Protein AF-0000000084849306 (afdb_homodimer)

Sequence (494 aa):
MLVFYDLAAKEPIKTWSPNTWKTRYVLNFKKIPYKTIYLEFPELKGVLQKAGAQPLVSEKHGMVFYTSPAIVDNETEPAISDSFKIAEYLDKRYPDTPKAFPLGSEALQAAFHDQFFKHLFSFAPFIVGKVPNVLNQVSSDYYRDTREKMFGKPFEEIYPVGEDLVKDLAQAEEFFDTLNGWYSESRGPYFMGDNPSFADFVVGGFLLSLKIIHGEDSAEWKSITTWSNGRWQKLLMDLEKYACTESMLVFYDLAAKEPIKTWSPNTWKTRYVLNFKKIPYKTIYLEFPELKGVLQKAGAQPLVSEKHGMVFYTSPAIVDNETEPAISDSFKIAEYLDKRYPDTPKAFPLGSEALQAAFHDQFFKHLFSFAPFIVGKVPNVLNQVSSDYYRDTREKMFGKPFEEIYPVGEDLVKDLAQAEEFFDTLNGWYSESRGPYFMGDNPSFADFVVGGFLLSLKIIHGEDSAEWKSITTWSNGRWQKLLMDLEKYACTES

Radius of gyration: 24.45 Å; Cα contacts (8 Å, |Δi|>4): 789; chains: 2; bounding box: 50×69×60 Å

Nearest PDB structures (foldseek):
  6j3f-assembly1_B  TM=9.407E-01  e=2.767E-22  Gelatoporia subvermispora B
  4g19-assembly2_C  TM=9.089E-01  e=1.855E-21  Phanerodontia chrysosporium
  6j3h-assembly1_B  TM=9.211E-01  e=3.374E-21  Gelatoporia subvermispora B
  4lmw-assembly1_A-2  TM=9.187E-01  e=7.627E-21  Phanerodontia chrysosporium
  4lmv-assembly2_D  TM=9.197E-01  e=1.037E-19  Phanerodontia chrysosporium

pLDDT: mean 94.33, std 6.86, range [56.59, 98.88]

Foldseek 3Di:
DKEWEAADWPPPDFHQALFSLLQLLLCLQQVPDYHYDHDAQVCQVVVLVVQVEAWDADPVVRDTHGDDTWMDDDSVDGIYHGSLVSLVVCCVVRVVGDHLQPPPCSVVLVVLLVVVVVLCVLLVLQQLLQQLVTHDPVNSVVSQVVVCVVVVHHSNPSRDDDPRNVVSLVSVLVVVVVVLVQCVVECDLENPHPDHHSSLSSLLSVLSNCCNSQHVPHPSNVVVCPRPNRSNVVSNVVSVSSRDSPD/DKEWEAADWPPPDFHQALFSLLQLLLCLQQVPDYHYDHDAQVCQVVVLVVQVEAWDADPVVRDTHGDDTWMDDDSVDGIYHGSLVSLVVCCVVRVVGDHLQPPPCSVVLVVLLVVVVVLCVLLVLQQLLLQLVTHDPVNSVVSQVVVCVVVVHHSNPSRDDDPRNVVSLVSVLVVVVVVLVQCVVECDLENPHPDHHSSLSSLLSVLSNCCNSQHVPHPSNVVVCPRPNRSNVVSNVVSVSSRDSPD

Secondary structure (DSSP, 8-state):
-EEEEEE--STT-----HHHHHHHHHHHHTT--EEEEEE-GGGHHHHHHHTTPPPEE-TTT--EE--S-EEE-STTS--EESHHHHHHHHHHH-TTS--SS-TT-HHHHHHHHHHHHHHHHTTTHHHHTTGGGGS-HHHHHHHHHHHHHHHTS-GGGTS--THHHHHHHHHHHHHHHHHHHHHTTSSSSBTTBSS--HHHHHHHHHHHHHHHHH-TTSHHHHHHHHGGGGHHHHHHHHHGGG-----/-EEEEEE--STT-----HHHHHHHHHHHHHT--EEEEEE-GGGHHHHHHHTTPPPEE-TTT--EE--S-EEE-STTS--EESHHHHHHHHHHH-TTS--SS-TT-HHHHHHHHHHHHHHHHTTTHHHHTTGGGGS-HHHHHHHHHHHHHHHTS-GGGTS--THHHHHHHHHHHHHHHHHHHHHTTSSSSBTTBSS--HHHHHHHHHHHHHHHHH-TTSHHHHHHHHGGGGHHHHHHHHHGGG-----

InterPro domains:
  IPR004045 Glutathione S-transferase, N-terminal [PF13409] (16-92)
  IPR004045 Glutathione S-transferase, N-terminal [PS50404] (7-98)
  IPR036249 Thioredoxin-like superfamily [SSF52833] (14-98)
  IPR036282 Glutathione S-transferase, C-terminal domain superfamily [SSF47616] (141-230)
  IPR054416 Glutathione S-transferase UstS-like , C-terminal domain [PF22041] (107-242)

Organism: Agaricus bisporus var. burnettii (strain JB137-S8 / ATCC MYA-4627 / FGSC 10392) (NCBI:txid597362)

Solvent-accessible surface area (backbone atoms only — not comparable to full-atom values): 25836 Å² total; per-residue (Å²): 118,27,34,38,37,37,54,47,38,37,84,88,51,56,85,53,49,38,50,34,33,29,42,47,30,51,36,47,64,39,65,54,77,47,40,68,46,67,36,46,65,84,45,36,49,64,55,38,51,74,43,48,32,70,68,44,68,37,83,93,71,64,44,73,44,58,66,68,22,30,36,32,65,45,96,85,45,55,25,40,49,46,46,69,56,41,49,53,47,49,39,68,76,42,65,92,35,69,46,45,58,50,90,45,37,45,9,46,44,46,46,48,54,54,51,53,54,58,56,44,60,77,38,34,40,73,49,62,51,34,45,53,77,42,33,38,69,70,30,26,53,50,49,44,56,54,47,20,65,72,71,69,44,62,52,87,66,44,39,55,58,72,70,52,33,54,51,37,52,51,53,48,50,53,50,52,43,52,48,47,56,24,40,66,53,22,89,31,95,22,43,45,13,87,51,70,34,47,65,44,29,50,53,45,16,39,51,51,18,48,33,60,41,61,27,78,84,27,70,68,37,52,50,54,43,53,40,74,83,29,48,57,50,51,50,44,60,72,46,46,87,27,62,72,79,88,87,119,28,35,36,36,36,53,47,39,36,84,87,52,57,84,52,49,38,49,33,32,29,42,46,30,51,36,47,64,38,65,53,75,46,40,68,46,66,38,46,65,85,44,37,49,64,56,39,50,74,43,48,32,71,67,44,68,38,84,91,72,63,47,74,43,58,67,66,24,30,35,31,65,44,97,85,45,55,26,40,50,47,46,69,56,40,48,52,48,49,37,68,75,43,64,93,36,68,46,46,56,50,91,46,37,44,10,45,43,46,46,49,53,55,50,53,54,57,56,46,60,77,40,35,40,74,50,60,53,35,45,55,77,42,34,39,70,73,31,26,53,51,47,44,55,55,46,20,65,72,71,68,44,62,53,87,66,45,38,56,57,72,70,51,33,54,50,36,50,51,52,48,49,53,51,51,45,52,50,48,56,24,39,67,55,22,89,31,94,22,43,45,12,87,50,69,34,49,66,45,29,51,53,44,15,40,51,51,18,48,32,61,42,62,27,79,83,29,70,67,38,52,51,52,42,52,40,73,84,31,48,58,50,52,49,46,60,72,47,46,88,26,63,72,78,88,87

Structure (mmCIF, N/CA/C/O backbone):
data_AF-0000000084849306-model_v1
#
loop_
_entity.id
_entity.type
_entity.pdbx_description
1 polymer 'GST N-terminal domain-containing protein'
#
loop_
_atom_site.group_PDB
_atom_site.id
_atom_site.type_symbol
_atom_site.label_atom_id
_atom_site.label_alt_id
_atom_site.label_comp_id
_atom_site.label_asym_id
_atom_site.label_entity_id
_atom_site.label_seq_id
_atom_site.pdbx_PDB_ins_code
_atom_site.Cartn_x
_atom_site.Cartn_y
_atom_site.Cartn_z
_atom_site.occupancy
_atom_site.B_iso_or_equiv
_atom_site.auth_seq_id
_atom_site.auth_comp_id
_atom_site.auth_asym_id
_atom_site.auth_atom_id
_atom_site.pdbx_PDB_model_num
ATOM 1 N N . MET A 1 1 ? -16.484 -24.359 -20.125 1 87.75 1 MET A N 1
ATOM 2 C CA . MET A 1 1 ? -15.883 -24.5 -18.797 1 87.75 1 MET A CA 1
ATOM 3 C C . MET A 1 1 ? -14.656 -23.594 -18.672 1 87.75 1 MET A C 1
ATOM 5 O O . MET A 1 1 ? -13.867 -23.484 -19.609 1 87.75 1 MET A O 1
ATOM 9 N N . LEU A 1 2 ? -14.5 -22.906 -17.562 1 95.5 2 LEU A N 1
ATOM 10 C CA . LEU A 1 2 ? -13.391 -21.984 -17.344 1 95.5 2 LEU A CA 1
ATOM 11 C C . LEU A 1 2 ? -12.07 -22.734 -17.25 1 95.5 2 LEU A C 1
ATOM 13 O O . LEU A 1 2 ? -11.977 -23.75 -16.5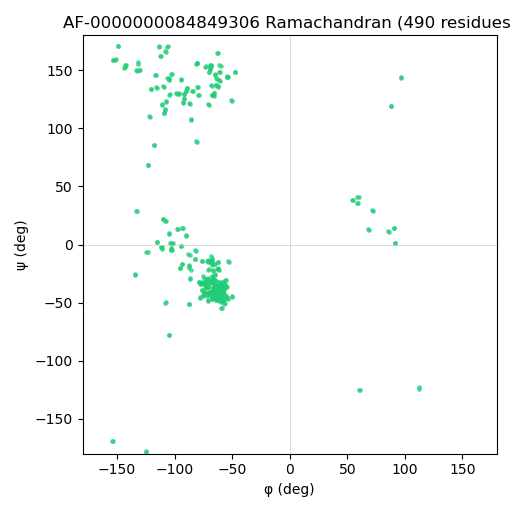62 1 95.5 2 LEU A O 1
ATOM 17 N N . VAL A 1 3 ? -11.109 -22.266 -18.062 1 96.81 3 VAL A N 1
ATOM 18 C CA . VAL A 1 3 ? -9.781 -22.859 -18.047 1 96.81 3 VAL A CA 1
ATOM 19 C C . VAL A 1 3 ? -8.812 -21.938 -17.312 1 96.81 3 VAL A C 1
ATOM 21 O O . VAL A 1 3 ? -8.758 -20.734 -17.578 1 96.81 3 VAL A O 1
ATOM 24 N N . PHE A 1 4 ? -8.102 -22.516 -16.375 1 97.88 4 PHE A N 1
ATOM 25 C CA . PHE A 1 4 ? -7.07 -21.828 -15.602 1 97.88 4 PHE A CA 1
ATOM 26 C C . PHE A 1 4 ? -5.688 -22.328 -15.992 1 97.88 4 PHE A C 1
ATOM 28 O O . PHE A 1 4 ? -5.355 -23.5 -15.766 1 97.88 4 PHE A O 1
ATOM 35 N N . TYR A 1 5 ? -4.879 -21.469 -16.609 1 97.94 5 TYR A N 1
ATOM 36 C CA . TYR A 1 5 ? -3.504 -21.797 -16.953 1 97.94 5 TYR A CA 1
ATOM 37 C C . TYR A 1 5 ? -2.562 -21.516 -15.797 1 97.94 5 TYR A C 1
ATOM 39 O O . TYR A 1 5 ? -2.311 -20.359 -15.461 1 97.94 5 TYR A O 1
ATOM 47 N N . ASP A 1 6 ? -2.072 -22.594 -15.156 1 98.38 6 ASP A N 1
ATOM 48 C CA . ASP A 1 6 ? -1.12 -22.562 -14.055 1 98.38 6 ASP A CA 1
ATOM 49 C C . ASP A 1 6 ? 0.27 -23 -14.516 1 98.38 6 ASP A C 1
ATOM 51 O O . ASP A 1 6 ? 0.448 -23.422 -15.656 1 98.38 6 ASP A O 1
ATOM 55 N N . LEU A 1 7 ? 1.253 -22.844 -13.703 1 98.44 7 LEU A N 1
ATOM 56 C CA . LEU A 1 7 ? 2.621 -23.234 -14.023 1 98.44 7 LEU A CA 1
ATOM 57 C C . LEU A 1 7 ? 2.896 -24.672 -13.594 1 98.44 7 LEU A C 1
ATOM 59 O O . LEU A 1 7 ? 2.602 -25.047 -12.461 1 98.44 7 LEU A O 1
ATOM 63 N N . ALA A 1 8 ? 3.453 -25.359 -14.5 1 98.31 8 ALA A N 1
ATOM 64 C CA . ALA A 1 8 ? 3.791 -26.75 -14.219 1 98.31 8 ALA A CA 1
ATOM 65 C C . ALA A 1 8 ? 4.91 -26.859 -13.188 1 98.31 8 ALA A C 1
ATOM 67 O O . ALA A 1 8 ? 5.711 -25.938 -13.039 1 98.31 8 ALA A O 1
ATOM 68 N N . ALA A 1 9 ? 4.957 -27.938 -12.461 1 97.94 9 ALA A N 1
ATOM 69 C CA . ALA A 1 9 ? 5.977 -28.234 -11.453 1 97.94 9 ALA A CA 1
ATOM 70 C C . ALA A 1 9 ? 6.223 -29.734 -11.336 1 97.94 9 ALA A C 1
ATOM 72 O O . ALA A 1 9 ? 5.523 -30.531 -11.969 1 97.94 9 ALA A O 1
ATOM 73 N N . LYS A 1 10 ? 7.289 -30.062 -10.562 1 97.38 10 LYS A N 1
ATOM 74 C CA . LYS A 1 10 ? 7.57 -31.469 -10.273 1 97.38 10 LYS A CA 1
ATOM 75 C C . LYS A 1 10 ? 6.445 -32.094 -9.461 1 97.38 10 LYS A C 1
ATOM 77 O O . LYS A 1 10 ? 5.922 -31.484 -8.531 1 97.38 10 LYS A O 1
ATOM 82 N N . GLU A 1 11 ? 6.07 -33.312 -9.844 1 94.5 11 GLU A N 1
ATOM 83 C CA . GLU A 1 11 ? 5.082 -34.031 -9.047 1 94.5 11 GLU A CA 1
ATOM 84 C C . GLU A 1 11 ? 5.578 -34.25 -7.625 1 94.5 11 GLU A C 1
ATOM 86 O O . GLU A 1 11 ? 6.762 -34.531 -7.41 1 94.5 11 GLU A O 1
ATOM 91 N N . PRO A 1 12 ? 4.738 -34.125 -6.699 1 95.25 12 PRO A N 1
ATOM 92 C CA . PRO A 1 12 ? 3.283 -33.969 -6.75 1 95.25 12 PRO A CA 1
ATOM 93 C C . PRO A 1 12 ? 2.859 -32.5 -6.621 1 95.25 12 PRO A C 1
ATOM 95 O O . PRO A 1 12 ? 1.69 -32.219 -6.348 1 95.25 12 PRO A O 1
ATOM 98 N N . ILE A 1 13 ? 3.818 -31.562 -6.762 1 96.19 13 ILE A N 1
ATOM 99 C CA . ILE A 1 13 ? 3.516 -30.141 -6.613 1 96.19 13 ILE A CA 1
ATOM 100 C C . ILE A 1 13 ? 2.58 -29.703 -7.734 1 96.19 13 ILE A C 1
ATOM 102 O O . ILE A 1 13 ? 2.803 -30.016 -8.906 1 96.19 13 ILE A O 1
ATOM 106 N N . LYS A 1 14 ? 1.538 -29.047 -7.43 1 95.88 14 LYS A N 1
ATOM 107 C CA . LYS A 1 14 ? 0.599 -28.516 -8.414 1 95.88 14 LYS A CA 1
ATOM 108 C C . LYS A 1 14 ? 0.756 -27.016 -8.562 1 95.88 14 LYS A C 1
ATOM 110 O O . LYS A 1 14 ? 1.463 -26.531 -9.453 1 95.88 14 LYS A O 1
ATOM 115 N N . THR A 1 15 ? 0.246 -26.203 -7.656 1 97.94 15 THR A N 1
ATOM 116 C CA . THR A 1 15 ? 0.426 -24.75 -7.66 1 97.94 15 THR A CA 1
ATOM 117 C C . THR A 1 15 ? 1.58 -24.344 -6.746 1 97.94 15 THR A C 1
ATOM 119 O O . THR A 1 15 ? 1.655 -24.797 -5.598 1 97.94 15 THR A O 1
ATOM 122 N N . TRP A 1 16 ? 2.488 -23.5 -7.355 1 97.88 16 TRP A N 1
ATOM 123 C CA . TRP A 1 16 ? 3.652 -23.141 -6.547 1 97.88 16 TRP A CA 1
ATOM 124 C C . TRP A 1 16 ? 3.932 -21.656 -6.617 1 97.88 16 TRP A C 1
ATOM 126 O O . TRP A 1 16 ? 4.57 -21.094 -5.719 1 97.88 16 TRP A O 1
ATOM 136 N N . SER A 1 17 ? 3.549 -20.969 -7.652 1 97 17 SER A N 1
ATOM 137 C CA . SER A 1 17 ? 3.842 -19.547 -7.887 1 97 17 SER A CA 1
ATOM 138 C C . SER A 1 17 ? 2.896 -18.656 -7.094 1 97 17 SER A C 1
ATOM 140 O O . SER A 1 17 ? 1.695 -18.922 -7.023 1 97 17 SER A O 1
ATOM 142 N N . PRO A 1 18 ? 3.447 -17.641 -6.469 1 96.38 18 PRO A N 1
ATOM 143 C CA . PRO A 1 18 ? 2.562 -16.703 -5.758 1 96.38 18 PRO A CA 1
ATOM 144 C C . PRO A 1 18 ? 1.484 -16.109 -6.66 1 96.38 18 PRO A C 1
ATOM 146 O O . PRO A 1 18 ? 0.365 -15.859 -6.207 1 96.38 18 PRO A O 1
ATOM 149 N N . ASN A 1 19 ? 1.79 -15.961 -7.906 1 96.12 19 ASN A N 1
ATOM 150 C CA . ASN A 1 19 ? 0.844 -15.336 -8.828 1 96.12 19 ASN A CA 1
ATOM 151 C C . ASN A 1 19 ? -0.305 -16.281 -9.172 1 96.12 19 ASN A C 1
ATOM 153 O O . ASN A 1 19 ? -1.465 -15.867 -9.211 1 96.12 19 ASN A O 1
ATOM 157 N N . THR A 1 20 ? -0.001 -17.516 -9.391 1 98.44 20 THR A N 1
ATOM 158 C CA . THR A 1 20 ? -1.055 -18.453 -9.742 1 98.44 20 THR A CA 1
ATOM 159 C C . THR A 1 20 ? -1.888 -18.828 -8.516 1 98.44 20 THR A C 1
ATOM 161 O O . THR A 1 20 ? -3.084 -19.094 -8.625 1 98.44 20 THR A O 1
ATOM 164 N N . TRP A 1 21 ? -1.266 -18.75 -7.359 1 98.62 21 TRP A N 1
ATOM 165 C CA . TRP A 1 21 ? -2.023 -18.984 -6.137 1 98.62 21 TRP A CA 1
ATOM 166 C C . TRP A 1 21 ? -3.135 -17.953 -5.977 1 98.62 21 TRP A C 1
ATOM 168 O O . TRP A 1 21 ? -4.238 -18.281 -5.535 1 98.62 21 TRP A O 1
ATOM 178 N N . LYS A 1 22 ? -2.867 -16.703 -6.27 1 98.75 22 LYS A N 1
ATOM 179 C CA . LYS A 1 22 ? -3.883 -15.664 -6.145 1 98.75 22 LYS A CA 1
ATOM 180 C C . LYS A 1 22 ? -5.137 -16.016 -6.938 1 98.75 22 LYS A C 1
ATOM 182 O O . LYS A 1 22 ? -6.25 -15.945 -6.418 1 98.75 22 LYS A O 1
ATOM 187 N N . THR A 1 23 ? -4.902 -16.453 -8.133 1 98.75 23 THR A N 1
ATOM 188 C CA . THR A 1 23 ? -6.016 -16.812 -9.008 1 98.75 23 THR A CA 1
ATOM 189 C C . THR A 1 23 ? -6.734 -18.047 -8.5 1 98.75 23 THR A C 1
ATOM 191 O O . THR A 1 23 ? -7.965 -18.094 -8.461 1 98.75 23 THR A O 1
ATOM 194 N N . ARG A 1 24 ? -5.988 -19.031 -8.086 1 98.81 24 ARG A N 1
ATOM 195 C CA . ARG A 1 24 ? -6.594 -20.25 -7.578 1 98.81 24 ARG A CA 1
ATOM 196 C C . ARG A 1 24 ? -7.434 -19.969 -6.336 1 98.81 24 ARG A C 1
ATOM 198 O O . ARG A 1 24 ? -8.555 -20.469 -6.215 1 98.81 24 ARG A O 1
ATOM 205 N N . TYR A 1 25 ? -6.902 -19.203 -5.43 1 98.88 25 TYR A N 1
ATOM 206 C CA . TYR A 1 25 ? -7.648 -18.797 -4.242 1 98.88 25 TYR A CA 1
ATOM 207 C C . TYR A 1 25 ? -8.977 -18.156 -4.621 1 98.88 25 TYR A C 1
ATOM 209 O O . TYR A 1 25 ? -10.023 -18.484 -4.062 1 98.88 25 TYR A O 1
ATOM 217 N N . VAL A 1 26 ? -8.945 -17.219 -5.602 1 98.88 26 VAL A N 1
ATOM 218 C CA . VAL A 1 26 ? -10.148 -16.484 -5.988 1 98.88 26 VAL A CA 1
ATOM 219 C C . VAL A 1 26 ? -11.172 -17.453 -6.598 1 98.88 26 VAL A C 1
ATOM 221 O O . VAL A 1 26 ? -12.352 -17.406 -6.266 1 98.88 26 VAL A O 1
ATOM 224 N N . LEU A 1 27 ? -10.688 -18.312 -7.465 1 98.62 27 LEU A N 1
ATOM 225 C CA . LEU A 1 27 ? -11.578 -19.281 -8.102 1 98.62 27 LEU A CA 1
ATOM 226 C C . LEU A 1 27 ? -12.258 -20.172 -7.059 1 98.62 27 LEU A C 1
ATOM 228 O O . LEU A 1 27 ? -13.469 -20.359 -7.105 1 98.62 27 LEU A O 1
ATOM 232 N N . ASN A 1 28 ? -11.461 -20.672 -6.148 1 98.75 28 ASN A N 1
ATOM 233 C CA . ASN A 1 28 ? -11.984 -21.562 -5.113 1 98.75 28 ASN A CA 1
ATOM 234 C C . ASN A 1 28 ? -12.898 -20.812 -4.145 1 98.75 28 ASN A C 1
ATOM 236 O O . ASN A 1 28 ? -13.922 -21.344 -3.713 1 98.75 28 ASN A O 1
ATOM 240 N N . PHE A 1 29 ? -12.516 -19.609 -3.777 1 98.75 29 PHE A N 1
ATOM 241 C CA . PHE A 1 29 ? -13.297 -18.766 -2.883 1 98.75 29 PHE A CA 1
ATOM 242 C C . PHE A 1 29 ? -14.688 -18.516 -3.457 1 98.75 29 PHE A C 1
ATOM 244 O O . PHE A 1 29 ? -15.688 -18.578 -2.734 1 98.75 29 PHE A O 1
ATOM 251 N N . LYS A 1 30 ? -14.734 -18.312 -4.773 1 98.31 30 LYS A N 1
ATOM 252 C CA . LYS A 1 30 ? -15.984 -18.016 -5.469 1 98.31 30 LYS A CA 1
ATOM 253 C C . LYS A 1 30 ? -16.719 -19.297 -5.875 1 98.31 30 LYS A C 1
ATOM 255 O O . LYS A 1 30 ? -17.828 -19.234 -6.387 1 98.31 30 LYS A O 1
ATOM 260 N N . LYS A 1 31 ? -16.047 -20.422 -5.711 1 97.94 31 LYS A N 1
ATOM 261 C CA . LYS A 1 31 ? -16.609 -21.734 -6.043 1 97.94 31 LYS A CA 1
ATOM 262 C C . LYS A 1 31 ? -16.984 -21.812 -7.52 1 97.94 31 LYS A C 1
ATOM 264 O O . LYS A 1 31 ? -18.062 -22.312 -7.867 1 97.94 31 LYS A O 1
ATOM 269 N N . ILE A 1 32 ? -16.141 -21.266 -8.312 1 96.88 32 ILE A N 1
ATOM 270 C CA . ILE A 1 32 ? -16.297 -21.344 -9.758 1 96.88 32 ILE A CA 1
ATOM 271 C C . ILE A 1 32 ? -15.656 -22.625 -10.281 1 96.88 32 ILE A C 1
ATOM 273 O O . ILE A 1 32 ? -14.477 -22.875 -10.039 1 96.88 32 ILE A O 1
ATOM 277 N N . PRO A 1 33 ? -16.438 -23.469 -10.93 1 96.31 33 PRO A N 1
ATOM 278 C CA . PRO A 1 33 ? -15.812 -24.641 -11.531 1 96.31 33 PRO A CA 1
ATOM 279 C C . PRO A 1 33 ? -14.797 -24.281 -12.609 1 96.31 33 PRO A C 1
ATOM 281 O O . PRO A 1 33 ? -15.039 -23.375 -13.414 1 96.31 33 PRO A O 1
ATOM 284 N N . TYR A 1 34 ? -13.664 -24.938 -12.578 1 96.75 34 TYR A N 1
ATOM 285 C CA . TYR A 1 34 ? -12.641 -24.688 -13.586 1 96.75 34 TYR A CA 1
ATOM 286 C C . TYR A 1 34 ? -11.789 -25.922 -13.836 1 96.75 34 TYR A C 1
ATOM 288 O O . TYR A 1 34 ? -11.812 -26.875 -13.047 1 96.75 34 TYR A O 1
ATOM 296 N N . LYS A 1 35 ? -11.172 -25.906 -14.969 1 96.69 35 LYS A N 1
ATOM 297 C CA . LYS A 1 35 ? -10.148 -26.891 -15.312 1 96.69 35 LYS A CA 1
ATOM 298 C C . LYS A 1 35 ? -8.766 -26.266 -15.344 1 96.69 35 LYS A C 1
ATOM 300 O O . LYS A 1 35 ? -8.594 -25.172 -15.883 1 96.69 35 LYS A O 1
ATOM 305 N N . THR A 1 36 ? -7.793 -26.969 -14.75 1 97.69 36 THR A N 1
ATOM 306 C CA . THR A 1 36 ? -6.434 -26.438 -14.727 1 97.69 36 THR A CA 1
ATOM 307 C C . THR A 1 36 ? -5.594 -27.062 -15.844 1 97.69 36 THR A C 1
ATOM 309 O O . THR A 1 36 ? -5.621 -28.266 -16.047 1 97.69 36 THR A O 1
ATOM 312 N N . ILE A 1 37 ? -4.969 -26.25 -16.578 1 97.31 37 ILE A N 1
ATOM 313 C CA . ILE A 1 37 ? -3.92 -26.672 -17.5 1 97.31 37 ILE A CA 1
ATOM 314 C C . ILE A 1 37 ? -2.564 -26.172 -17 1 97.31 37 ILE A C 1
ATOM 316 O O . ILE A 1 37 ? -2.375 -24.969 -16.797 1 97.31 37 ILE A O 1
ATOM 320 N N . TYR A 1 38 ? -1.685 -27.062 -16.766 1 98.12 38 TYR A N 1
ATOM 321 C CA . TYR A 1 38 ? -0.347 -26.719 -16.297 1 98.12 38 TYR A CA 1
ATOM 322 C C . TYR A 1 38 ? 0.608 -26.547 -17.484 1 98.12 38 TYR A C 1
ATOM 324 O O . TYR A 1 38 ? 0.753 -27.453 -18.297 1 98.12 38 TYR A O 1
ATOM 332 N N . LEU A 1 39 ? 1.241 -25.406 -17.531 1 98.25 39 LEU A N 1
ATOM 333 C CA . LEU A 1 39 ? 2.15 -25.094 -18.625 1 98.25 39 LEU A CA 1
ATOM 334 C C . LEU A 1 39 ? 3.582 -24.953 -18.125 1 98.25 39 LEU A C 1
ATOM 336 O O . LEU A 1 39 ? 3.818 -24.344 -17.078 1 98.25 39 LEU A O 1
ATOM 340 N N . GLU A 1 40 ? 4.492 -25.594 -18.891 1 98.31 40 GLU A N 1
ATOM 341 C CA . GLU A 1 40 ? 5.902 -25.281 -18.688 1 98.31 40 GLU A CA 1
ATOM 342 C C . GLU A 1 40 ? 6.23 -23.859 -19.156 1 98.31 40 GLU A C 1
ATOM 344 O O . GLU A 1 40 ? 5.602 -23.344 -20.078 1 98.31 40 GLU A O 1
ATOM 349 N N . PHE A 1 41 ? 7.242 -23.234 -18.531 1 97.06 41 PHE A N 1
ATOM 350 C CA . PHE A 1 41 ? 7.617 -21.859 -18.828 1 97.06 41 PHE A CA 1
ATOM 351 C C . PHE A 1 41 ? 7.781 -21.641 -20.328 1 97.06 41 PHE A C 1
ATOM 353 O O . PHE A 1 41 ? 7.23 -20.703 -20.891 1 97.06 41 PHE A O 1
ATOM 360 N N . PRO A 1 42 ? 8.445 -22.547 -21.062 1 96.44 42 PRO A N 1
ATOM 361 C CA . PRO A 1 42 ? 8.68 -22.281 -22.484 1 96.44 42 PRO A CA 1
ATOM 362 C C . PRO A 1 42 ? 7.398 -22.375 -23.312 1 96.44 42 PRO A C 1
ATOM 364 O O . PRO A 1 42 ? 7.379 -21.953 -24.469 1 96.44 42 PRO A O 1
ATOM 367 N N . GLU A 1 43 ? 6.379 -22.922 -22.719 1 97.38 43 GLU A N 1
ATOM 368 C CA . GLU A 1 43 ? 5.129 -23.109 -23.453 1 97.38 43 GLU A CA 1
ATOM 369 C C . GLU A 1 43 ? 4.242 -21.875 -23.359 1 97.38 43 GLU A C 1
ATOM 371 O O . GLU A 1 43 ? 3.287 -21.734 -24.125 1 97.38 43 GLU A O 1
ATOM 376 N N . LEU A 1 44 ? 4.488 -21 -22.406 1 96.88 44 LEU A N 1
ATOM 377 C CA . LEU A 1 44 ? 3.578 -19.922 -22.047 1 96.88 44 LEU A CA 1
ATOM 378 C C . LEU A 1 44 ? 3.279 -19.047 -23.266 1 96.88 44 LEU A C 1
ATOM 380 O O . LEU A 1 44 ? 2.115 -18.797 -23.578 1 96.88 44 LEU A O 1
ATOM 384 N N . LYS A 1 45 ? 4.32 -18.625 -23.922 1 94.5 45 LYS A N 1
ATOM 385 C CA . LYS A 1 45 ? 4.137 -17.719 -25.047 1 94.5 45 LYS A CA 1
ATOM 386 C C . LYS A 1 45 ? 3.256 -18.344 -26.125 1 94.5 45 LYS A C 1
ATOM 388 O O . LYS A 1 45 ? 2.246 -17.766 -26.531 1 94.5 45 LYS A O 1
ATOM 393 N N . GLY A 1 46 ? 3.58 -19.469 -26.594 1 95.75 46 GLY A N 1
ATOM 394 C CA . GLY A 1 46 ? 2.842 -20.125 -27.672 1 95.75 46 GLY A CA 1
ATOM 395 C C . GLY A 1 46 ? 1.389 -20.375 -27.328 1 95.75 46 GLY A C 1
ATOM 396 O O . GLY A 1 46 ? 0.491 -20.047 -28.094 1 95.75 46 GLY A O 1
ATOM 397 N N . VAL A 1 47 ? 1.147 -20.922 -26.156 1 96.31 47 VAL A N 1
ATOM 398 C CA . VAL A 1 47 ? -0.193 -21.328 -25.75 1 96.31 47 VAL A CA 1
ATOM 399 C C . VAL A 1 47 ? -1.056 -20.094 -25.484 1 96.31 47 VAL A C 1
ATOM 401 O O . VAL A 1 47 ? -2.193 -20.031 -25.969 1 96.31 47 VAL A O 1
ATOM 404 N N . LEU A 1 48 ? -0.552 -19.094 -24.812 1 96.31 48 LEU A N 1
ATOM 405 C CA . LEU A 1 48 ? -1.35 -17.953 -24.391 1 96.31 48 LEU A CA 1
ATOM 406 C C . LEU A 1 48 ? -1.581 -17 -25.578 1 96.31 48 LEU A C 1
ATOM 408 O O . LEU A 1 48 ? -2.633 -16.359 -25.656 1 96.31 48 LEU A O 1
ATOM 412 N N . GLN A 1 49 ? -0.595 -16.938 -26.422 1 94.06 49 GLN A N 1
ATOM 413 C CA . GLN A 1 49 ? -0.813 -16.172 -27.656 1 94.06 49 GLN A CA 1
ATOM 414 C C . GLN A 1 49 ? -1.962 -16.766 -28.469 1 94.06 49 GLN A C 1
ATOM 416 O O . GLN A 1 49 ? -2.814 -16.031 -28.969 1 94.06 49 GLN A O 1
ATOM 421 N N . LYS A 1 50 ? -1.974 -18.031 -28.609 1 94.25 50 LYS A N 1
ATOM 422 C CA . LYS A 1 50 ? -3.035 -18.719 -29.328 1 94.25 50 LYS A CA 1
ATOM 423 C C . LYS A 1 50 ? -4.391 -18.516 -28.656 1 94.25 50 LYS A C 1
ATOM 425 O O . LYS A 1 50 ? -5.418 -18.422 -29.328 1 94.25 50 LYS A O 1
ATOM 430 N N . ALA A 1 51 ? -4.348 -18.391 -27.344 1 94.31 51 ALA A N 1
ATOM 431 C CA . ALA A 1 51 ? -5.574 -18.188 -26.578 1 94.31 51 ALA A CA 1
ATOM 432 C C . ALA A 1 51 ? -6.012 -16.734 -26.594 1 94.31 51 ALA A C 1
ATOM 434 O O . ALA A 1 51 ? -7.008 -16.375 -25.969 1 94.31 51 ALA A O 1
ATOM 435 N N . GLY A 1 52 ? -5.203 -15.836 -27.172 1 93.56 52 GLY A N 1
ATOM 436 C CA . GLY A 1 52 ? -5.594 -14.453 -27.359 1 93.56 52 GLY A CA 1
ATOM 437 C C . GLY A 1 52 ? -5.203 -13.555 -26.203 1 93.56 52 GLY A C 1
ATOM 438 O O . GLY A 1 52 ? -5.738 -12.461 -26.047 1 93.56 52 GLY A O 1
ATOM 439 N N . ALA A 1 53 ? -4.32 -14.109 -25.359 1 93.44 53 ALA A N 1
ATOM 440 C CA . ALA A 1 53 ? -3.855 -13.281 -24.25 1 93.44 53 ALA A CA 1
ATOM 441 C C . ALA A 1 53 ? -3.057 -12.086 -24.766 1 93.44 53 ALA A C 1
ATOM 443 O O . ALA A 1 53 ? -2.359 -12.18 -25.766 1 93.44 53 ALA A O 1
ATOM 444 N N . GLN A 1 54 ? -3.199 -11.008 -24.047 1 90 54 GLN A N 1
ATOM 445 C CA . GLN A 1 54 ? -2.361 -9.852 -24.359 1 90 54 GLN A CA 1
ATOM 446 C C . GLN A 1 54 ? -1.005 -9.961 -23.672 1 90 54 GLN A C 1
ATOM 448 O O . GLN A 1 54 ? -0.929 -10.281 -22.484 1 90 54 GLN A O 1
ATOM 453 N N . PRO A 1 55 ? -0.013 -9.727 -24.422 1 88.94 55 PRO A N 1
ATOM 454 C CA . PRO A 1 55 ? 1.312 -9.789 -23.797 1 88.94 55 PRO A CA 1
ATOM 455 C C . PRO A 1 55 ? 1.559 -8.648 -22.812 1 88.94 55 PRO A C 1
ATOM 457 O O . PRO A 1 55 ? 0.876 -7.625 -22.875 1 88.94 55 PRO A O 1
ATOM 460 N N . LEU A 1 56 ? 2.406 -8.945 -21.859 1 83.38 56 LEU A N 1
ATOM 461 C CA . LEU A 1 56 ? 2.922 -7.895 -20.984 1 83.38 56 LEU A CA 1
ATOM 462 C C . LEU A 1 56 ? 4.188 -7.273 -21.562 1 83.38 56 LEU A C 1
ATOM 464 O O . LEU A 1 56 ? 4.992 -7.969 -22.188 1 83.38 56 LEU A O 1
ATOM 468 N N . VAL A 1 57 ? 4.242 -6.008 -21.531 1 73.75 57 VAL A N 1
ATOM 469 C CA . VAL A 1 57 ? 5.414 -5.297 -22.031 1 73.75 57 VAL A CA 1
ATOM 470 C C . VAL A 1 57 ? 6.195 -4.695 -20.875 1 73.75 57 VAL A C 1
ATOM 472 O O . VAL A 1 57 ? 5.625 -3.984 -20.031 1 73.75 57 VAL A O 1
ATOM 475 N N . SER A 1 58 ? 7.387 -5.211 -20.766 1 68.19 58 SER A N 1
ATOM 476 C CA . SER A 1 58 ? 8.242 -4.598 -19.75 1 68.19 58 SER A CA 1
ATOM 477 C C . SER A 1 58 ? 8.672 -3.193 -20.172 1 68.19 58 SER A C 1
ATOM 479 O O . SER A 1 58 ? 9.18 -2.996 -21.266 1 68.19 58 SER A O 1
ATOM 481 N N . GLU A 1 59 ? 8.344 -2.17 -19.406 1 57.47 59 GLU A N 1
ATOM 482 C CA . GLU A 1 59 ? 8.695 -0.794 -19.75 1 57.47 59 GLU A CA 1
ATOM 483 C C . GLU A 1 59 ? 10.211 -0.615 -19.812 1 57.47 59 GLU A C 1
ATOM 485 O O . GLU A 1 59 ? 10.719 0.113 -20.672 1 57.47 59 GLU A O 1
ATOM 490 N N . LYS A 1 60 ? 10.922 -1.239 -18.812 1 56.62 60 LYS A N 1
ATOM 491 C CA . LYS A 1 60 ? 12.359 -1.014 -18.672 1 56.62 60 LYS A CA 1
ATOM 492 C C . LYS A 1 60 ? 13.133 -1.68 -19.812 1 56.62 60 LYS A C 1
ATOM 494 O O . LYS A 1 60 ? 14.141 -1.143 -20.281 1 56.62 60 LYS A O 1
ATOM 499 N N . HIS A 1 61 ? 12.586 -2.723 -20.312 1 60.41 61 HIS A N 1
ATOM 500 C CA . HIS A 1 61 ? 13.414 -3.461 -21.266 1 60.41 61 HIS A CA 1
ATOM 501 C C . HIS A 1 61 ? 12.703 -3.633 -22.594 1 60.41 61 HIS A C 1
ATOM 503 O O . HIS A 1 61 ? 13.289 -4.152 -23.562 1 60.41 61 HIS A O 1
ATOM 509 N N . GLY A 1 62 ? 11.453 -3.211 -22.547 1 64.56 62 GLY A N 1
ATOM 510 C CA . GLY A 1 62 ? 10.688 -3.367 -23.766 1 64.56 62 GLY A CA 1
ATOM 511 C C . GLY A 1 62 ? 10.398 -4.816 -24.109 1 64.56 62 GLY A C 1
ATOM 512 O O . GLY A 1 62 ? 10.109 -5.141 -25.266 1 64.56 62 GLY A O 1
ATOM 513 N N . MET A 1 63 ? 10.617 -5.66 -23.219 1 68.94 63 MET A N 1
ATOM 514 C CA . MET A 1 63 ? 10.414 -7.09 -23.438 1 68.94 63 MET A CA 1
ATOM 515 C C . MET A 1 63 ? 8.938 -7.457 -23.344 1 68.94 63 MET A C 1
ATOM 517 O O . MET A 1 63 ? 8.242 -6.996 -22.438 1 68.94 63 MET A O 1
ATOM 521 N N . VAL A 1 64 ? 8.5 -8.18 -24.438 1 78.12 64 VAL A N 1
ATOM 522 C CA . VAL A 1 64 ? 7.137 -8.688 -24.484 1 78.12 64 VAL A CA 1
ATOM 523 C C . VAL A 1 64 ? 7.094 -10.109 -23.922 1 78.12 64 VAL A C 1
ATOM 525 O O . VAL A 1 64 ? 7.852 -10.977 -24.375 1 78.12 64 VAL A O 1
ATOM 528 N N . PHE A 1 65 ? 6.316 -10.312 -22.938 1 85.94 65 PHE A N 1
ATOM 529 C CA . PHE A 1 65 ? 6.281 -11.656 -22.375 1 85.94 65 PHE A CA 1
ATOM 530 C C . PHE A 1 65 ? 4.867 -12.023 -21.938 1 85.94 65 PHE A C 1
ATOM 532 O O . PHE A 1 65 ? 3.994 -11.164 -21.859 1 85.94 65 PHE A O 1
ATOM 539 N N . TYR A 1 66 ? 4.648 -13.32 -21.938 1 92.06 66 TYR A N 1
ATOM 540 C CA . TYR A 1 66 ? 3.398 -13.906 -21.469 1 92.06 66 TYR A CA 1
ATOM 541 C C . TYR A 1 66 ? 3.58 -14.547 -20.094 1 92.06 66 TYR A C 1
ATOM 543 O O . TYR A 1 66 ? 4.629 -15.133 -19.812 1 92.06 66 TYR A O 1
ATOM 551 N N . THR A 1 67 ? 2.527 -14.398 -19.312 1 92.75 67 THR A N 1
ATOM 552 C CA . THR A 1 67 ? 2.688 -14.875 -17.938 1 92.75 67 THR A CA 1
ATOM 553 C C . THR A 1 67 ? 1.487 -15.711 -17.516 1 92.75 67 THR A C 1
ATOM 555 O O . THR A 1 67 ? 0.427 -15.648 -18.141 1 92.75 67 THR A O 1
ATOM 558 N N . SER A 1 68 ? 1.706 -16.641 -16.656 1 96.19 68 SER A N 1
ATOM 559 C CA . SER A 1 68 ? 0.678 -17.281 -15.844 1 96.19 68 SER A CA 1
ATOM 560 C C . SER A 1 68 ? 0.561 -16.609 -14.477 1 96.19 68 SER A C 1
ATOM 562 O O . SER A 1 68 ? 1.556 -16.141 -13.922 1 96.19 68 SER A O 1
ATOM 564 N N . PRO A 1 69 ? -0.602 -16.469 -13.977 1 97.75 69 PRO A N 1
ATOM 565 C CA . PRO A 1 69 ? -1.855 -17.125 -14.367 1 97.75 69 PRO A CA 1
ATOM 566 C C . PRO A 1 69 ? -2.516 -16.469 -15.57 1 97.75 69 PRO A C 1
ATOM 568 O O . PRO A 1 69 ? -2.256 -15.297 -15.859 1 97.75 69 PRO A O 1
ATOM 571 N N . ALA A 1 70 ? -3.299 -17.219 -16.266 1 97.44 70 ALA A N 1
ATOM 572 C CA . ALA A 1 70 ? -4.262 -16.766 -17.266 1 97.44 70 ALA A CA 1
ATOM 573 C C . ALA A 1 70 ? -5.531 -17.609 -17.219 1 97.44 70 ALA A C 1
ATOM 575 O O . ALA A 1 70 ? -5.512 -18.75 -16.734 1 97.44 70 ALA A O 1
ATOM 576 N N . ILE A 1 71 ? -6.664 -17.016 -17.625 1 97.75 71 ILE A N 1
ATOM 577 C CA . ILE A 1 71 ? -7.898 -17.797 -17.688 1 97.75 71 ILE A CA 1
ATOM 578 C C . ILE A 1 71 ? -8.57 -17.594 -19.047 1 97.75 71 ILE A C 1
ATOM 580 O O . ILE A 1 71 ? -8.367 -16.562 -19.703 1 97.75 71 ILE A O 1
ATOM 584 N N . VAL A 1 72 ? -9.258 -18.578 -19.469 1 96.62 72 VAL A N 1
ATOM 585 C CA . VAL A 1 72 ? -10.211 -18.516 -20.562 1 96.62 72 VAL A CA 1
ATOM 586 C C . VAL A 1 72 ? -11.594 -18.938 -20.094 1 96.62 72 VAL A C 1
ATOM 588 O O . VAL A 1 72 ? -11.773 -20.062 -19.625 1 96.62 72 VAL A O 1
ATOM 591 N N . ASP A 1 73 ? -12.477 -18.078 -20.016 1 92.94 73 ASP A N 1
ATOM 592 C CA . ASP A 1 73 ? -13.812 -18.344 -19.484 1 92.94 73 ASP A CA 1
ATOM 593 C C . ASP A 1 73 ? -14.75 -18.844 -20.578 1 92.94 73 ASP A C 1
ATOM 595 O O . ASP A 1 73 ? -15.57 -19.734 -20.359 1 92.94 73 ASP A O 1
ATOM 599 N N . ASN A 1 74 ? -14.797 -18.094 -21.688 1 83.75 74 ASN A N 1
ATOM 600 C CA . ASN A 1 74 ? -15.586 -18.469 -22.859 1 83.75 74 ASN A CA 1
ATOM 601 C C . ASN A 1 74 ? -14.711 -18.625 -24.094 1 83.75 74 ASN A C 1
ATOM 603 O O . ASN A 1 74 ? -13.844 -17.781 -24.359 1 83.75 74 ASN A O 1
ATOM 607 N N . GLU A 1 75 ? -14.984 -19.688 -24.719 1 71.44 75 GLU A N 1
ATOM 608 C CA . GLU A 1 75 ? -14.133 -20.062 -25.844 1 71.44 75 GLU A CA 1
ATOM 609 C C . GLU A 1 75 ? -14.016 -18.922 -26.859 1 71.44 75 GLU A C 1
ATOM 611 O O . GLU A 1 75 ? -13.039 -18.859 -27.609 1 71.44 75 GLU A O 1
ATOM 616 N N . THR A 1 76 ? -14.852 -18.031 -26.688 1 73.94 76 THR A N 1
ATOM 617 C CA . THR A 1 76 ? -14.82 -17 -27.719 1 73.94 76 THR A CA 1
ATOM 618 C C . THR A 1 76 ? -14.125 -15.742 -27.219 1 73.94 76 THR A C 1
ATOM 620 O O . THR A 1 76 ? -13.828 -14.828 -27.984 1 73.94 76 THR A O 1
ATOM 623 N N . GLU A 1 77 ? -13.773 -15.75 -25.969 1 84.75 77 GLU A N 1
ATOM 624 C CA . GLU A 1 77 ? -13.125 -14.578 -25.406 1 84.75 77 GLU A CA 1
ATOM 625 C C . GLU A 1 77 ? -11.625 -14.805 -25.203 1 84.75 77 GLU A C 1
ATOM 627 O O . GLU A 1 77 ? -11.195 -15.938 -24.969 1 84.75 77 GLU A O 1
ATOM 632 N N . PRO A 1 78 ? -10.938 -13.789 -25.469 1 92.19 78 PRO A N 1
ATOM 633 C CA . PRO A 1 78 ? -9.492 -13.906 -25.25 1 92.19 78 PRO A CA 1
ATOM 634 C C . PRO A 1 78 ? -9.133 -14.227 -23.797 1 92.19 78 PRO A C 1
ATOM 636 O O . PRO A 1 78 ? -9.906 -13.922 -22.891 1 92.19 78 PRO A O 1
ATOM 639 N N . ALA A 1 79 ? -8 -14.844 -23.719 1 95.75 79 ALA A N 1
ATOM 640 C CA . ALA A 1 79 ? -7.48 -15.141 -22.391 1 95.75 79 ALA A CA 1
ATOM 641 C C . ALA A 1 79 ? -7.191 -13.852 -21.609 1 95.75 79 ALA A C 1
ATOM 643 O O . ALA A 1 79 ? -6.766 -12.852 -22.203 1 95.75 79 ALA A O 1
ATOM 644 N N . ILE A 1 80 ? -7.469 -13.914 -20.344 1 96.06 80 ILE A N 1
ATOM 645 C CA . ILE A 1 80 ? -7.148 -12.812 -19.438 1 96.06 80 ILE A CA 1
ATOM 646 C C . ILE A 1 80 ? -5.965 -13.203 -18.547 1 96.06 80 ILE A C 1
ATOM 648 O O . ILE A 1 80 ? -5.988 -14.242 -17.891 1 96.06 80 ILE A O 1
ATOM 652 N N . SER A 1 81 ? -4.953 -12.344 -18.656 1 95.56 81 SER A N 1
ATOM 653 C CA . SER A 1 81 ? -3.777 -12.562 -17.812 1 95.56 81 SER A CA 1
ATOM 654 C C . SER A 1 81 ? -3.693 -11.531 -16.703 1 95.56 81 SER A C 1
ATOM 656 O O . SER A 1 81 ? -4.434 -10.547 -16.703 1 95.56 81 SER A O 1
ATOM 658 N N . ASP A 1 82 ? -2.852 -11.766 -15.695 1 94.69 82 ASP A N 1
ATOM 659 C CA . ASP A 1 82 ? -2.67 -10.891 -14.539 1 94.69 82 ASP A CA 1
ATOM 660 C C . ASP A 1 82 ? -3.662 -11.242 -13.43 1 94.69 82 ASP A C 1
ATOM 662 O O . ASP A 1 82 ? -4.875 -11.117 -13.617 1 94.69 82 ASP A O 1
ATOM 666 N N . SER A 1 83 ? -3.123 -11.594 -12.344 1 97.25 83 SER A N 1
ATOM 667 C CA . SER A 1 83 ? -3.951 -12.133 -11.273 1 97.25 83 SER A CA 1
ATOM 668 C C . SER A 1 83 ? -4.957 -11.094 -10.781 1 97.25 83 SER A C 1
ATOM 670 O O . SER A 1 83 ? -6.078 -11.445 -10.398 1 97.25 83 SER A O 1
ATOM 672 N N . PHE A 1 84 ? -4.621 -9.789 -10.734 1 97.81 84 PHE A N 1
ATOM 673 C CA . PHE A 1 84 ? -5.535 -8.742 -10.297 1 97.81 84 PHE A CA 1
ATOM 674 C C . PHE A 1 84 ? -6.676 -8.57 -11.289 1 97.81 84 PHE A C 1
ATOM 676 O O . PHE A 1 84 ? -7.844 -8.516 -10.906 1 97.81 84 PHE A O 1
ATOM 683 N N . LYS A 1 85 ? -6.328 -8.539 -12.578 1 96.62 85 LYS A N 1
ATOM 684 C CA . LYS A 1 85 ? -7.324 -8.383 -13.633 1 96.62 85 LYS A CA 1
ATOM 685 C C . LYS A 1 85 ? -8.25 -9.594 -13.711 1 96.62 85 LYS A C 1
ATOM 687 O O . LYS A 1 85 ? -9.445 -9.453 -13.977 1 96.62 85 LYS A O 1
ATOM 692 N N . ILE A 1 86 ? -7.668 -10.742 -13.492 1 97.69 86 ILE A N 1
ATOM 693 C CA . ILE A 1 86 ? -8.477 -11.953 -13.469 1 97.69 86 ILE A CA 1
ATOM 694 C C . ILE A 1 86 ? -9.5 -11.867 -12.344 1 97.69 86 ILE A C 1
ATOM 696 O O . ILE A 1 86 ? -10.68 -12.172 -12.547 1 97.69 86 ILE A O 1
ATOM 700 N N . ALA A 1 87 ? -9.055 -11.453 -11.172 1 98.62 87 ALA A N 1
ATOM 701 C CA . ALA A 1 87 ? -9.961 -11.328 -10.031 1 98.62 87 ALA A CA 1
ATOM 702 C C . ALA A 1 87 ? -11.07 -10.32 -10.312 1 98.62 87 ALA A C 1
ATOM 704 O O . ALA A 1 87 ? -12.227 -10.547 -9.977 1 98.62 87 ALA A O 1
ATOM 705 N N . GLU A 1 88 ? -10.719 -9.188 -10.969 1 97.75 88 GLU A N 1
ATOM 706 C CA . GLU A 1 88 ? -11.719 -8.195 -11.352 1 97.75 88 GLU A CA 1
ATOM 707 C C . GLU A 1 88 ? -12.75 -8.789 -12.297 1 97.75 88 GLU A C 1
ATOM 709 O O . GLU A 1 88 ? -13.953 -8.578 -12.125 1 97.75 88 GLU A O 1
ATOM 714 N N . TYR A 1 89 ? -12.25 -9.508 -13.25 1 97.12 89 TYR A N 1
ATOM 715 C CA . TYR A 1 89 ? -13.125 -10.141 -14.234 1 97.12 89 TYR A CA 1
ATOM 716 C C . TYR A 1 89 ? -14.094 -11.102 -13.562 1 97.12 89 TYR A C 1
ATOM 718 O O . TYR A 1 89 ? -15.305 -11.07 -13.828 1 97.12 89 TYR A O 1
ATOM 726 N N . LEU A 1 90 ? -13.578 -11.938 -12.688 1 97.94 90 LEU A N 1
ATOM 727 C CA . LEU A 1 90 ? -14.398 -12.961 -12.039 1 97.94 90 LEU A CA 1
ATOM 728 C C . LEU A 1 90 ? -15.453 -12.328 -11.141 1 97.94 90 LEU A C 1
ATOM 730 O O . LEU A 1 90 ? -16.578 -12.836 -11.039 1 97.94 90 LEU A O 1
ATOM 734 N N . ASP A 1 91 ? -15.102 -11.219 -10.469 1 98.06 91 ASP A N 1
ATOM 735 C CA . ASP A 1 91 ? -16.078 -10.5 -9.664 1 98.06 91 ASP A CA 1
ATOM 736 C C . ASP A 1 91 ? -17.219 -9.969 -10.531 1 98.06 91 ASP A C 1
ATOM 738 O O . ASP A 1 91 ? -18.391 -10 -10.125 1 98.06 91 ASP A O 1
ATOM 742 N N . LYS A 1 92 ? -16.859 -9.461 -11.695 1 96.44 92 LYS A N 1
ATOM 743 C CA . LYS A 1 92 ? -17.844 -8.875 -12.594 1 96.44 92 LYS A CA 1
ATOM 744 C C . LYS A 1 92 ? -18.703 -9.953 -13.266 1 96.44 92 LYS A C 1
ATOM 746 O O . LYS A 1 92 ? -19.922 -9.812 -13.375 1 96.44 92 LYS A O 1
ATOM 751 N N . ARG A 1 93 ? -18.094 -11.039 -13.672 1 95.94 93 ARG A N 1
ATOM 752 C CA . ARG A 1 93 ? -18.719 -12.102 -14.453 1 95.94 93 ARG A CA 1
ATOM 753 C C . ARG A 1 93 ? -19.609 -12.969 -13.57 1 95.94 93 ARG A C 1
ATOM 755 O O . ARG A 1 93 ? -20.641 -13.477 -14.023 1 95.94 93 ARG A O 1
ATOM 762 N N . TYR A 1 94 ? -19.203 -13.117 -12.328 1 96.69 94 TYR A N 1
ATOM 763 C CA . TYR A 1 94 ? -19.922 -13.961 -11.391 1 96.69 94 TYR A CA 1
ATOM 764 C C . TYR A 1 94 ? -20.344 -13.172 -10.156 1 96.69 94 TYR A C 1
ATOM 766 O O . TYR A 1 94 ? -19.906 -13.469 -9.039 1 96.69 94 TYR A O 1
ATOM 774 N N . PRO A 1 95 ? -21.25 -12.273 -10.344 1 96.12 95 PRO A N 1
ATOM 775 C CA . PRO A 1 95 ? -21.562 -11.312 -9.281 1 96.12 95 PRO A CA 1
ATOM 776 C C . PRO A 1 95 ? -22.312 -11.953 -8.117 1 96.12 95 PRO A C 1
ATOM 778 O O . PRO A 1 95 ? -22.375 -11.367 -7.027 1 96.12 95 PRO A O 1
ATOM 781 N N . ASP A 1 96 ? -22.859 -13.141 -8.203 1 97.62 96 ASP A N 1
ATOM 782 C CA . ASP A 1 96 ? -23.641 -13.797 -7.148 1 97.62 96 ASP A CA 1
ATOM 783 C C . ASP A 1 96 ? -22.75 -14.695 -6.293 1 97.62 96 ASP A C 1
ATOM 785 O O . ASP A 1 96 ? -23.25 -15.57 -5.586 1 97.62 96 ASP A O 1
ATOM 789 N N . THR A 1 97 ? -21.484 -14.562 -6.387 1 97.81 97 THR A N 1
ATOM 790 C CA . THR A 1 97 ? -20.484 -15.242 -5.574 1 97.81 97 THR A CA 1
ATOM 791 C C . THR A 1 97 ? -19.75 -14.242 -4.676 1 97.81 97 THR A C 1
ATOM 793 O O . THR A 1 97 ? -19.875 -13.031 -4.859 1 97.81 97 THR A O 1
ATOM 796 N N . PRO A 1 98 ? -19.078 -14.711 -3.646 1 98.06 98 PRO A N 1
ATOM 797 C CA . PRO A 1 98 ? -18.312 -13.773 -2.818 1 98.06 98 PRO A CA 1
ATOM 798 C C . PRO A 1 98 ? -17.328 -12.938 -3.629 1 98.06 98 PRO A C 1
ATOM 800 O O . PRO A 1 98 ? -16.781 -13.414 -4.625 1 98.06 98 PRO A O 1
ATOM 803 N N . LYS A 1 99 ? -17.172 -11.742 -3.213 1 98 99 LYS A N 1
ATOM 804 C CA . LYS A 1 99 ? -16.359 -10.797 -3.969 1 98 99 LYS A CA 1
ATOM 805 C C . LYS A 1 99 ? -14.914 -10.805 -3.496 1 98 99 LYS A C 1
ATOM 807 O O . LYS A 1 99 ? -14.648 -10.695 -2.299 1 98 99 LYS A O 1
ATOM 812 N N . ALA A 1 100 ? -14.055 -10.938 -4.457 1 98.62 100 ALA A N 1
ATOM 813 C CA . ALA A 1 100 ? -12.633 -10.758 -4.16 1 98.62 100 ALA A CA 1
ATOM 814 C C . ALA A 1 100 ? -12.328 -9.32 -3.746 1 98.62 100 ALA A C 1
ATOM 816 O O . ALA A 1 100 ? -11.461 -9.078 -2.908 1 98.62 100 ALA A O 1
ATOM 817 N N . PHE A 1 101 ? -13.086 -8.422 -4.375 1 98.5 101 PHE A N 1
ATOM 818 C CA . PHE A 1 101 ? -13 -6.996 -4.078 1 98.5 101 PHE A CA 1
ATOM 819 C C . PHE A 1 101 ? -14.328 -6.48 -3.533 1 98.5 101 PHE A C 1
ATOM 821 O O . PHE A 1 101 ? -15.148 -5.953 -4.285 1 98.5 101 PHE A O 1
ATOM 828 N N . PRO A 1 102 ? -14.531 -6.617 -2.23 1 97.44 102 PRO A N 1
ATOM 829 C CA . PRO A 1 102 ? -15.742 -5.996 -1.686 1 97.44 102 PRO A CA 1
ATOM 830 C C . PRO A 1 102 ? -15.922 -4.555 -2.154 1 97.44 102 PRO A C 1
ATOM 832 O O . PRO A 1 102 ? -14.945 -3.84 -2.367 1 97.44 102 PRO A O 1
ATOM 835 N N . LEU A 1 103 ? -17.172 -4.145 -2.281 1 94 103 LEU A N 1
ATOM 836 C CA . LEU A 1 103 ? -17.531 -2.883 -2.918 1 94 103 LEU A CA 1
ATOM 837 C C . LEU A 1 103 ? -16.719 -1.729 -2.33 1 94 103 LEU A C 1
ATOM 839 O O . LEU A 1 103 ? -16.656 -1.57 -1.108 1 94 103 LEU A O 1
ATOM 843 N N . GLY A 1 104 ? -16.047 -1.044 -3.225 1 96.19 104 GLY A N 1
ATOM 844 C CA . GLY A 1 104 ? -15.32 0.156 -2.838 1 96.19 104 GLY A CA 1
ATOM 845 C C . GLY A 1 104 ? -13.875 -0.117 -2.449 1 96.19 104 GLY A C 1
ATOM 846 O O . GLY A 1 104 ? -13.109 0.813 -2.189 1 96.19 104 GLY A O 1
ATOM 847 N N . SER A 1 105 ? -13.422 -1.366 -2.527 1 97.94 105 SER A N 1
ATOM 848 C CA . SER A 1 105 ? -12.094 -1.696 -2.016 1 97.94 105 SER A CA 1
ATOM 849 C C . SER A 1 105 ? -11.086 -1.849 -3.15 1 97.94 105 SER A C 1
ATOM 851 O O . SER A 1 105 ? -9.898 -2.047 -2.904 1 97.94 105 SER A O 1
ATOM 853 N N . GLU A 1 106 ? -11.547 -1.734 -4.406 1 98.12 106 GLU A N 1
ATOM 854 C CA . GLU A 1 106 ? -10.742 -2.096 -5.566 1 98.12 106 GLU A CA 1
ATOM 855 C C . GLU A 1 106 ? -9.453 -1.283 -5.621 1 98.12 106 GLU A C 1
ATOM 857 O O . GLU A 1 106 ? -8.359 -1.845 -5.766 1 98.12 106 GLU A O 1
ATOM 862 N N . ALA A 1 107 ? -9.562 0.012 -5.449 1 98.56 107 ALA A N 1
ATOM 863 C CA . ALA A 1 107 ? -8.406 0.892 -5.57 1 98.56 107 ALA A CA 1
ATOM 864 C C . ALA A 1 107 ? -7.414 0.65 -4.434 1 98.56 107 ALA A C 1
ATOM 866 O O . ALA A 1 107 ? -6.203 0.611 -4.66 1 98.56 107 ALA A O 1
ATOM 867 N N . LEU A 1 108 ? -7.941 0.488 -3.227 1 98.62 108 LEU A N 1
ATOM 868 C CA . LEU A 1 108 ? -7.078 0.227 -2.082 1 98.62 108 LEU A CA 1
ATOM 869 C C . LEU A 1 108 ? -6.359 -1.109 -2.238 1 98.62 108 LEU A C 1
ATOM 871 O O . LEU A 1 108 ? -5.184 -1.232 -1.889 1 98.62 108 LEU A O 1
ATOM 875 N N . GLN A 1 109 ? -7.031 -2.084 -2.756 1 98.62 109 GLN A N 1
ATOM 876 C CA . GLN A 1 109 ? -6.418 -3.395 -2.934 1 98.62 109 GLN A CA 1
ATOM 877 C C . GLN A 1 109 ? -5.422 -3.385 -4.09 1 98.62 109 GLN A C 1
ATOM 879 O O . GLN A 1 109 ? -4.414 -4.094 -4.055 1 98.62 109 GLN A O 1
ATOM 884 N N . ALA A 1 110 ? -5.723 -2.582 -5.113 1 98.31 110 ALA A N 1
ATOM 885 C CA . ALA A 1 110 ? -4.727 -2.389 -6.164 1 98.31 110 ALA A CA 1
ATOM 886 C C . ALA A 1 110 ? -3.436 -1.801 -5.594 1 98.31 110 ALA A C 1
ATOM 888 O O . ALA A 1 110 ? -2.342 -2.279 -5.898 1 98.31 110 ALA A O 1
ATOM 889 N N . ALA A 1 111 ? -3.586 -0.794 -4.766 1 97.88 111 ALA A N 1
ATOM 890 C CA . ALA A 1 111 ? -2.434 -0.163 -4.133 1 97.88 111 ALA A CA 1
ATOM 891 C C . ALA A 1 111 ? -1.66 -1.165 -3.277 1 97.88 111 ALA A C 1
ATOM 893 O O . ALA A 1 111 ? -0.431 -1.232 -3.348 1 97.88 111 ALA A O 1
ATOM 894 N N . PHE A 1 112 ? -2.408 -1.927 -2.488 1 98.31 112 PHE A N 1
ATOM 895 C CA . PHE A 1 112 ? -1.775 -2.922 -1.63 1 98.31 112 PHE A CA 1
ATOM 896 C C . PHE A 1 112 ? -1.005 -3.941 -2.459 1 98.31 112 PHE A C 1
ATOM 898 O O . PHE A 1 112 ? 0.159 -4.23 -2.174 1 98.31 112 PHE A O 1
ATOM 905 N N . HIS A 1 113 ? -1.67 -4.418 -3.514 1 97.5 113 HIS A N 1
ATOM 906 C CA . HIS A 1 113 ? -1.09 -5.434 -4.383 1 97.5 113 HIS A CA 1
ATOM 907 C C . HIS A 1 113 ? 0.209 -4.945 -5.016 1 97.5 113 HIS A C 1
ATOM 909 O O . HIS A 1 113 ? 1.226 -5.645 -4.973 1 97.5 113 HIS A O 1
ATOM 915 N N . ASP A 1 114 ? 0.219 -3.756 -5.531 1 93.88 114 ASP A N 1
ATOM 916 C CA . ASP A 1 114 ? 1.395 -3.178 -6.176 1 93.88 114 ASP A CA 1
ATOM 917 C C . ASP A 1 114 ? 2.537 -3.002 -5.176 1 93.88 114 ASP A C 1
ATOM 919 O O . ASP A 1 114 ? 3.688 -3.328 -5.477 1 93.88 114 ASP A O 1
ATOM 923 N N . GLN A 1 115 ? 2.162 -2.547 -4.047 1 90.94 115 GLN A N 1
ATOM 924 C CA . GLN A 1 115 ? 3.186 -2.254 -3.047 1 90.94 115 GLN A CA 1
ATOM 925 C C . GLN A 1 115 ? 3.75 -3.537 -2.445 1 90.94 115 GLN A C 1
ATOM 927 O O . GLN A 1 115 ? 4.938 -3.607 -2.123 1 90.94 115 GLN A O 1
ATOM 932 N N . PHE A 1 116 ? 2.879 -4.5 -2.297 1 94.25 116 PHE A N 1
ATOM 933 C CA . PHE A 1 116 ? 3.316 -5.809 -1.827 1 94.25 116 PHE A CA 1
ATOM 934 C C . PHE A 1 116 ? 4.406 -6.371 -2.729 1 94.25 116 PHE A C 1
ATOM 936 O O . PHE A 1 116 ? 5.457 -6.801 -2.248 1 94.25 116 PHE A O 1
ATOM 943 N N . PHE A 1 117 ? 4.242 -6.254 -3.99 1 86.94 117 PHE A N 1
ATOM 944 C CA . PHE A 1 117 ? 5.18 -6.801 -4.965 1 86.94 117 PHE A CA 1
ATOM 945 C C . PHE A 1 117 ? 6.488 -6.02 -4.957 1 86.94 117 PHE A C 1
ATOM 947 O O . PHE A 1 117 ? 7.562 -6.602 -5.117 1 86.94 117 PHE A O 1
ATOM 954 N N . LYS A 1 118 ? 6.398 -4.766 -4.699 1 85.69 118 LYS A N 1
ATOM 955 C CA . LYS A 1 118 ? 7.609 -3.953 -4.617 1 85.69 118 LYS A CA 1
ATOM 956 C C . LYS A 1 118 ? 8.469 -4.367 -3.428 1 85.69 118 LYS A C 1
ATOM 958 O O . LYS A 1 118 ? 9.703 -4.359 -3.51 1 85.69 118 LYS A O 1
ATOM 963 N N . HIS A 1 119 ? 7.836 -4.703 -2.367 1 86.06 119 HIS A N 1
ATOM 964 C CA . HIS A 1 119 ? 8.57 -5.152 -1.191 1 86.06 119 HIS A CA 1
ATOM 965 C C . HIS A 1 119 ? 9.258 -6.492 -1.448 1 86.06 119 HIS A C 1
ATOM 967 O O . HIS A 1 119 ? 10.344 -6.746 -0.929 1 86.06 119 HIS A O 1
ATOM 973 N N . LEU A 1 120 ? 8.617 -7.297 -2.258 1 85.12 120 LEU A N 1
ATOM 974 C CA . LEU A 1 120 ? 9.156 -8.617 -2.545 1 85.12 120 LEU A CA 1
ATOM 975 C C . LEU A 1 120 ? 10.484 -8.516 -3.293 1 85.12 120 LEU A C 1
ATOM 977 O O . LEU A 1 120 ? 11.367 -9.359 -3.129 1 85.12 120 LEU A O 1
ATOM 981 N N . PHE A 1 121 ? 10.656 -7.453 -3.971 1 79.38 121 PHE A N 1
ATOM 982 C CA . PHE A 1 121 ? 11.859 -7.27 -4.77 1 79.38 121 PHE A CA 1
ATOM 983 C C . PHE A 1 121 ? 13.086 -7.133 -3.871 1 79.38 121 PHE A C 1
ATOM 985 O O . PHE A 1 121 ? 14.188 -7.547 -4.242 1 79.38 121 PHE A O 1
ATOM 992 N N . SER A 1 122 ? 12.867 -6.621 -2.633 1 78.69 122 SER A N 1
ATOM 993 C CA . SER A 1 122 ? 13.992 -6.363 -1.733 1 78.69 122 SER A CA 1
ATOM 994 C C . SER A 1 122 ? 14.609 -7.664 -1.235 1 78.69 122 SER A C 1
ATOM 996 O O . SER A 1 122 ? 15.781 -7.691 -0.853 1 78.69 122 SER A O 1
ATOM 998 N N . PHE A 1 123 ? 13.867 -8.719 -1.297 1 82.62 123 PHE A N 1
ATOM 999 C CA . PHE A 1 123 ? 14.43 -9.992 -0.859 1 82.62 123 PHE A CA 1
ATOM 1000 C C . PHE A 1 123 ? 14.125 -11.094 -1.867 1 82.62 123 PHE A C 1
ATOM 1002 O O . PHE A 1 123 ? 13.992 -12.266 -1.496 1 82.62 123 PHE A O 1
ATOM 1009 N N . ALA A 1 124 ? 13.992 -10.711 -3.113 1 87 124 ALA A N 1
ATOM 1010 C CA . ALA A 1 124 ? 13.68 -11.609 -4.223 1 87 124 ALA A CA 1
ATOM 1011 C C . ALA A 1 124 ? 14.734 -12.703 -4.355 1 87 124 ALA A C 1
ATOM 1013 O O . ALA A 1 124 ? 14.398 -13.867 -4.602 1 87 124 ALA A O 1
ATOM 1014 N N . PRO A 1 125 ? 16 -12.391 -4.156 1 90.06 125 PRO A N 1
ATOM 1015 C CA . PRO A 1 125 ? 17.016 -13.43 -4.32 1 90.06 125 PRO A CA 1
ATOM 1016 C C . PRO A 1 125 ? 16.797 -14.625 -3.4 1 90.06 125 PRO A C 1
ATOM 1018 O O . PRO A 1 125 ? 17.062 -15.766 -3.785 1 90.06 125 PRO A O 1
ATOM 1021 N N . PHE A 1 126 ? 16.25 -14.305 -2.244 1 89.94 126 PHE A N 1
ATOM 1022 C CA . PHE A 1 126 ? 15.945 -15.312 -1.233 1 89.94 126 PHE A CA 1
ATOM 1023 C C . PHE A 1 126 ? 14.922 -16.312 -1.752 1 89.94 126 PHE A C 1
ATOM 1025 O O . PHE A 1 126 ? 14.891 -17.469 -1.309 1 89.94 126 PHE A O 1
ATOM 1032 N N . ILE A 1 127 ? 14.172 -16 -2.738 1 91.75 127 ILE A N 1
ATOM 1033 C CA . ILE A 1 127 ? 13.102 -16.828 -3.283 1 91.75 127 ILE A CA 1
ATOM 1034 C C . ILE A 1 127 ? 13.523 -17.391 -4.641 1 91.75 127 ILE A C 1
ATOM 1036 O O . ILE A 1 127 ? 13.477 -18.609 -4.855 1 91.75 127 ILE A O 1
ATOM 1040 N N . VAL A 1 128 ? 14.008 -16.484 -5.52 1 94.12 128 VAL A N 1
ATOM 1041 C CA . VAL A 1 128 ? 14.305 -16.797 -6.914 1 94.12 128 VAL A CA 1
ATOM 1042 C C . VAL A 1 128 ? 15.32 -17.938 -6.988 1 94.12 128 VAL A C 1
ATOM 1044 O O . VAL A 1 128 ? 15.172 -18.844 -7.805 1 94.12 128 VAL A O 1
ATOM 1047 N N . GLY A 1 129 ? 16.266 -17.922 -6.129 1 94.62 129 GLY A N 1
ATOM 1048 C CA . GLY A 1 129 ? 17.344 -18.891 -6.172 1 94.62 129 GLY A CA 1
ATOM 1049 C C . GLY A 1 129 ? 16.891 -20.297 -5.859 1 94.62 129 GLY A C 1
ATOM 1050 O O . GLY A 1 129 ? 17.609 -21.266 -6.141 1 94.62 129 GLY A O 1
ATOM 1051 N N . LYS A 1 130 ? 15.688 -20.469 -5.328 1 95.88 130 LYS A N 1
ATOM 1052 C CA . LYS A 1 130 ? 15.227 -21.797 -4.898 1 95.88 130 LYS A CA 1
ATOM 1053 C C . LYS A 1 130 ? 14.094 -22.297 -5.785 1 95.88 130 LYS A C 1
ATOM 1055 O O . LYS A 1 130 ? 13.672 -23.453 -5.672 1 95.88 130 LYS A O 1
ATOM 1060 N N . VAL A 1 131 ? 13.68 -21.5 -6.734 1 97.5 131 VAL A N 1
ATOM 1061 C CA . VAL A 1 131 ? 12.516 -21.828 -7.555 1 97.5 131 VAL A CA 1
ATOM 1062 C C . VAL A 1 131 ? 12.797 -23.078 -8.391 1 97.5 131 VAL A C 1
ATOM 1064 O O . VAL A 1 131 ? 11.93 -23.938 -8.531 1 97.5 131 VAL A O 1
ATOM 1067 N N . PRO A 1 132 ? 14 -23.281 -8.891 1 97.19 132 PRO A N 1
ATOM 1068 C CA . PRO A 1 132 ? 14.25 -24.469 -9.711 1 97.19 132 PRO A CA 1
ATOM 1069 C C . PRO A 1 132 ? 14.047 -25.766 -8.938 1 97.19 132 PRO A C 1
ATOM 1071 O O . PRO A 1 132 ? 13.859 -26.828 -9.547 1 97.19 132 PRO A O 1
ATOM 1074 N N . ASN A 1 133 ? 13.984 -25.672 -7.562 1 92.69 133 ASN A N 1
ATOM 1075 C CA . ASN A 1 133 ? 13.742 -26.859 -6.73 1 92.69 133 ASN A CA 1
ATOM 1076 C C . ASN A 1 133 ? 12.383 -27.484 -7.027 1 92.69 133 ASN A C 1
ATOM 1078 O O . ASN A 1 133 ? 12.18 -28.672 -6.793 1 92.69 133 ASN A O 1
ATOM 1082 N N . VAL A 1 134 ? 11.516 -26.688 -7.586 1 97.69 134 VAL A N 1
ATOM 1083 C CA . VAL A 1 134 ? 10.148 -27.172 -7.711 1 97.69 134 VAL A CA 1
ATOM 1084 C C . VAL A 1 134 ? 9.781 -27.328 -9.188 1 97.69 134 VAL A C 1
ATOM 1086 O O . VAL A 1 134 ? 8.695 -27.812 -9.516 1 97.69 134 VAL A O 1
ATOM 1089 N N . LEU A 1 135 ? 10.719 -27.062 -10.102 1 98.44 135 LEU A N 1
ATOM 1090 C CA . LEU A 1 135 ? 10.414 -27.016 -11.523 1 98.44 135 LEU A CA 1
ATOM 1091 C C . LEU A 1 135 ? 10.883 -28.281 -12.227 1 98.44 135 LEU A C 1
ATOM 1093 O O . LEU A 1 135 ? 11.898 -28.859 -11.844 1 98.44 135 LEU A O 1
ATOM 1097 N N . ASN A 1 136 ? 10.164 -28.672 -13.219 1 98.44 136 ASN A N 1
ATOM 1098 C CA . ASN A 1 136 ? 10.703 -29.656 -14.156 1 98.44 136 ASN A CA 1
ATOM 1099 C C . ASN A 1 136 ? 11.93 -29.125 -14.883 1 98.44 136 ASN A C 1
ATOM 1101 O O . ASN A 1 136 ? 12.133 -27.906 -14.953 1 98.44 136 ASN A O 1
ATOM 1105 N N . GLN A 1 137 ? 12.656 -30.031 -15.492 1 97.94 137 GLN A N 1
ATOM 1106 C CA . GLN A 1 137 ? 13.953 -29.672 -16.062 1 97.94 137 GLN A CA 1
ATOM 1107 C C . GLN A 1 137 ? 13.805 -28.594 -17.141 1 97.94 137 GLN A C 1
ATOM 1109 O O . GLN A 1 137 ? 14.555 -27.625 -17.156 1 97.94 137 GLN A O 1
ATOM 1114 N N . VAL A 1 138 ? 12.836 -28.703 -17.969 1 98.06 138 VAL A N 1
ATOM 1115 C CA . VAL A 1 138 ? 12.688 -27.781 -19.078 1 98.06 138 VAL A CA 1
ATOM 1116 C C . VAL A 1 138 ? 12.383 -26.375 -18.562 1 98.06 138 VAL A C 1
ATOM 1118 O O . VAL A 1 138 ? 12.906 -25.391 -19.078 1 98.06 138 VAL A O 1
ATOM 1121 N N . SER A 1 139 ? 11.547 -26.312 -17.562 1 98.38 139 SER A N 1
ATOM 1122 C CA . SER A 1 139 ? 11.227 -25.031 -16.953 1 98.38 139 SER A CA 1
ATOM 1123 C C . SER A 1 139 ? 12.391 -24.5 -16.109 1 98.38 139 SER A C 1
ATOM 1125 O O . SER A 1 139 ? 12.617 -23.297 -16.031 1 98.38 139 SER A O 1
ATOM 1127 N N . SER A 1 140 ? 13.047 -25.422 -15.453 1 98.06 140 SER A N 1
ATOM 1128 C CA . SER A 1 140 ? 14.227 -25.031 -14.68 1 98.06 140 SER A CA 1
ATOM 1129 C C . SER A 1 140 ? 15.273 -24.359 -15.57 1 98.06 140 SER A C 1
ATOM 1131 O O . SER A 1 140 ? 15.805 -23.312 -15.227 1 98.06 140 SER A O 1
ATOM 1133 N N . ASP A 1 141 ? 15.516 -24.969 -16.703 1 97.81 141 ASP A N 1
ATOM 1134 C CA . ASP A 1 141 ? 16.5 -24.422 -17.641 1 97.81 141 ASP A CA 1
ATOM 1135 C C . ASP A 1 141 ? 16.078 -23.031 -18.109 1 97.81 141 ASP A C 1
ATOM 1137 O O . ASP A 1 141 ? 16.891 -22.109 -18.125 1 97.81 141 ASP A O 1
ATOM 1141 N N . TYR A 1 142 ? 14.875 -22.953 -18.453 1 96.44 142 TYR A N 1
ATOM 1142 C CA . TYR A 1 142 ? 14.328 -21.672 -18.906 1 96.44 142 TYR A CA 1
ATOM 1143 C C . TYR A 1 142 ? 14.445 -20.625 -17.812 1 96.44 142 TYR A C 1
ATOM 1145 O O . TYR A 1 142 ? 14.875 -19.5 -18.062 1 96.44 142 TYR A O 1
ATOM 1153 N N . TYR A 1 143 ? 14.07 -21 -16.625 1 96.62 143 TYR A N 1
ATOM 1154 C CA . TYR A 1 143 ? 14.078 -20.094 -15.477 1 96.62 143 TYR A CA 1
ATOM 1155 C C . TYR A 1 143 ? 15.484 -19.609 -15.172 1 96.62 143 TYR A C 1
ATOM 1157 O O . TYR A 1 143 ? 15.711 -18.422 -14.984 1 96.62 143 TYR A O 1
ATOM 1165 N N . ARG A 1 144 ? 16.406 -20.484 -15.164 1 97.06 144 ARG A N 1
ATOM 1166 C CA . ARG A 1 144 ? 17.797 -20.141 -14.883 1 97.06 144 ARG A CA 1
ATOM 1167 C C . ARG A 1 144 ? 18.344 -19.156 -15.922 1 97.06 144 ARG A C 1
ATOM 1169 O O . ARG A 1 144 ? 18.938 -18.141 -15.57 1 97.06 144 ARG A O 1
ATOM 1176 N N . ASP A 1 145 ? 18.016 -19.422 -17.141 1 95.5 145 ASP A N 1
ATOM 1177 C CA . ASP A 1 145 ? 18.484 -18.562 -18.234 1 95.5 145 ASP A CA 1
ATOM 1178 C C . ASP A 1 145 ? 17.922 -17.156 -18.109 1 95.5 145 ASP A C 1
ATOM 1180 O O . ASP A 1 145 ? 18.672 -16.172 -18.172 1 95.5 145 ASP A O 1
ATOM 1184 N N . THR A 1 146 ? 16.672 -17.094 -17.859 1 92.06 146 THR A N 1
ATOM 1185 C CA . THR A 1 146 ? 16.016 -15.797 -17.844 1 92.06 146 THR A CA 1
ATOM 1186 C C . THR A 1 146 ? 16.391 -15.016 -16.594 1 92.06 146 THR A C 1
ATOM 1188 O O . THR A 1 146 ? 16.531 -13.797 -16.625 1 92.06 146 THR A O 1
ATOM 1191 N N . ARG A 1 147 ? 16.609 -15.711 -15.492 1 94.31 147 ARG A N 1
ATOM 1192 C CA . ARG A 1 147 ? 16.938 -15.023 -14.242 1 94.31 147 ARG A CA 1
ATOM 1193 C C . ARG A 1 147 ? 18.391 -14.594 -14.227 1 94.31 147 ARG A C 1
ATOM 1195 O O . ARG A 1 147 ? 18.734 -13.555 -13.648 1 94.31 147 ARG A O 1
ATOM 1202 N N . GLU A 1 148 ? 19.266 -15.344 -14.852 1 95.31 148 GLU A N 1
ATOM 1203 C CA . GLU A 1 148 ? 20.656 -14.906 -14.992 1 95.31 148 GLU A CA 1
ATOM 1204 C C . GLU A 1 148 ? 20.734 -13.578 -15.742 1 95.31 148 GLU A C 1
ATOM 1206 O O . GLU A 1 148 ? 21.5 -12.688 -15.359 1 95.31 148 GLU A O 1
ATOM 1211 N N . LYS A 1 149 ? 19.969 -13.484 -16.766 1 90.69 149 LYS A N 1
ATOM 1212 C CA . LYS A 1 149 ? 19.922 -12.25 -17.547 1 90.69 149 LYS A CA 1
ATOM 1213 C C . LYS A 1 149 ? 19.344 -11.094 -16.719 1 90.69 149 LYS A C 1
ATOM 1215 O O . LYS A 1 149 ? 19.875 -9.977 -16.766 1 90.69 149 LYS A O 1
ATOM 1220 N N . MET A 1 150 ? 18.391 -11.383 -15.945 1 88.38 150 MET A N 1
ATOM 1221 C CA . MET A 1 150 ? 17.703 -10.367 -15.148 1 88.38 150 MET A CA 1
ATOM 1222 C C . MET A 1 150 ? 18.594 -9.852 -14.039 1 88.38 150 MET A C 1
ATOM 1224 O O . MET A 1 150 ? 18.625 -8.648 -13.766 1 88.38 150 MET A O 1
ATOM 1228 N N . PHE A 1 151 ? 19.312 -10.727 -13.422 1 92.38 151 PHE A N 1
ATOM 1229 C CA . PHE A 1 151 ? 20.109 -10.352 -12.258 1 92.38 151 PHE A CA 1
ATOM 1230 C C . PHE A 1 151 ? 21.531 -10 -12.68 1 92.38 151 PHE A C 1
ATOM 1232 O O . PHE A 1 151 ? 22.281 -9.414 -11.898 1 92.38 151 PHE A O 1
ATOM 1239 N N . GLY A 1 152 ? 21.891 -10.391 -13.859 1 94.06 152 GLY A N 1
ATOM 1240 C CA . GLY A 1 152 ? 23.203 -10.07 -14.383 1 94.06 152 GLY A CA 1
ATOM 1241 C C . GLY A 1 152 ? 24.312 -10.859 -13.719 1 94.06 152 GLY A C 1
ATOM 1242 O O . GLY A 1 152 ? 25.422 -10.344 -13.539 1 94.06 152 GLY A O 1
ATOM 1243 N N . LYS A 1 153 ? 24.094 -12.055 -13.227 1 95.19 153 LYS A N 1
ATOM 1244 C CA . LYS A 1 153 ? 25.078 -12.938 -12.594 1 95.19 153 LYS A CA 1
ATOM 1245 C C . LYS A 1 153 ? 24.672 -14.406 -12.75 1 95.19 153 LYS A C 1
ATOM 1247 O O . LYS A 1 153 ? 23.516 -14.711 -13.055 1 95.19 153 LYS A O 1
ATOM 1252 N N . PRO A 1 154 ? 25.688 -15.266 -12.617 1 96.69 154 PRO A N 1
ATOM 1253 C CA . PRO A 1 154 ? 25.344 -16.688 -12.68 1 96.69 154 PRO A CA 1
ATOM 1254 C C . PRO A 1 154 ? 24.25 -17.078 -11.68 1 96.69 154 PRO A C 1
ATOM 1256 O O . PRO A 1 154 ? 24.234 -16.562 -10.562 1 96.69 154 PRO A O 1
ATOM 1259 N N . PHE A 1 155 ? 23.375 -18 -12.078 1 96.81 155 PHE A N 1
ATOM 1260 C CA . PHE A 1 155 ? 22.203 -18.359 -11.281 1 96.81 155 PHE A CA 1
ATOM 1261 C C . PHE A 1 155 ? 22.625 -18.797 -9.883 1 96.81 155 PHE A C 1
ATOM 1263 O O . PHE A 1 155 ? 21.969 -18.453 -8.898 1 96.81 155 PHE A O 1
ATOM 1270 N N . GLU A 1 156 ? 23.734 -19.469 -9.812 1 95.31 156 GLU A N 1
ATOM 1271 C CA . GLU A 1 156 ? 24.203 -20.047 -8.555 1 95.31 156 GLU A CA 1
ATOM 1272 C C . GLU A 1 156 ? 24.609 -18.953 -7.562 1 95.31 156 GLU A C 1
ATOM 1274 O O . GLU A 1 156 ? 24.75 -19.219 -6.367 1 95.31 156 GLU A O 1
ATOM 1279 N N . GLU A 1 157 ? 24.672 -17.766 -8.047 1 95.56 157 GLU A N 1
ATOM 1280 C CA . GLU A 1 157 ? 25.094 -16.641 -7.207 1 95.56 157 GLU A CA 1
ATOM 1281 C C . GLU A 1 157 ? 23.922 -15.781 -6.785 1 95.56 157 GLU A C 1
ATOM 1283 O O . GLU A 1 157 ? 24.078 -14.812 -6.047 1 95.56 157 GLU A O 1
ATOM 1288 N N . ILE A 1 158 ? 22.766 -16.219 -7.215 1 94.94 158 ILE A N 1
ATOM 1289 C CA . ILE A 1 158 ? 21.594 -15.398 -6.945 1 94.94 158 ILE A CA 1
ATOM 1290 C C . ILE A 1 158 ? 21.156 -15.586 -5.492 1 94.94 158 ILE A C 1
ATOM 1292 O O . ILE A 1 158 ? 20.891 -14.609 -4.785 1 94.94 158 ILE A O 1
ATOM 1296 N N . TYR A 1 159 ? 21.094 -16.781 -5.031 1 94.81 159 TYR A N 1
ATOM 1297 C CA . TYR A 1 159 ? 20.703 -17.031 -3.648 1 94.81 159 TYR A CA 1
ATOM 1298 C C . TYR A 1 159 ? 21.734 -16.484 -2.678 1 94.81 159 TYR A C 1
ATOM 1300 O O . TYR A 1 159 ? 22.922 -16.781 -2.799 1 94.81 159 TYR A O 1
ATOM 1308 N N . PRO A 1 160 ? 21.281 -15.719 -1.755 1 93.94 160 PRO A N 1
ATOM 1309 C CA . PRO A 1 160 ? 22.234 -15.148 -0.806 1 93.94 160 PRO A CA 1
ATOM 1310 C C . PRO A 1 160 ? 22.828 -16.188 0.145 1 93.94 160 PRO A C 1
ATOM 1312 O O . PRO A 1 160 ? 22.156 -17.172 0.473 1 93.94 160 PRO A O 1
ATOM 1315 N N . VAL A 1 161 ? 24.109 -15.914 0.544 1 93.38 161 VAL A N 1
ATOM 1316 C CA . VAL A 1 161 ? 24.781 -16.812 1.48 1 93.38 161 VAL A CA 1
ATOM 1317 C C . VAL A 1 161 ? 25.422 -16 2.602 1 93.38 161 VAL A C 1
ATOM 1319 O O . VAL A 1 161 ? 25.625 -14.797 2.471 1 93.38 161 VAL A O 1
ATOM 1322 N N . GLY A 1 162 ? 25.625 -16.625 3.682 1 93.31 162 GLY A N 1
ATOM 1323 C CA . GLY A 1 162 ? 26.312 -15.992 4.789 1 93.31 162 GLY A CA 1
ATOM 1324 C C . GLY A 1 162 ? 25.609 -14.75 5.305 1 93.31 162 GLY A C 1
ATOM 1325 O O . GLY A 1 162 ? 24.422 -14.789 5.602 1 93.31 162 GLY A O 1
ATOM 1326 N N . GLU A 1 163 ? 26.328 -13.688 5.34 1 93.94 163 GLU A N 1
ATOM 1327 C CA . GLU A 1 163 ? 25.812 -12.43 5.895 1 93.94 163 GLU A CA 1
ATOM 1328 C C . GLU A 1 163 ? 24.688 -11.867 5.035 1 93.94 163 GLU A C 1
ATOM 1330 O O . GLU A 1 163 ? 23.766 -11.242 5.555 1 93.94 163 GLU A O 1
ATOM 1335 N N . ASP A 1 164 ? 24.766 -12.18 3.799 1 92.19 164 ASP A N 1
ATOM 1336 C CA . ASP A 1 164 ? 23.75 -11.672 2.887 1 92.19 164 ASP A CA 1
ATOM 1337 C C . ASP A 1 164 ? 22.406 -12.367 3.133 1 92.19 164 ASP A C 1
ATOM 1339 O O . ASP A 1 164 ? 21.359 -11.734 3.029 1 92.19 164 ASP A O 1
ATOM 1343 N N . LEU A 1 165 ? 22.516 -13.641 3.453 1 92.31 165 LEU A N 1
ATOM 1344 C CA . LEU A 1 165 ? 21.297 -14.367 3.77 1 92.31 165 LEU A CA 1
ATOM 1345 C C . LEU A 1 165 ? 20.656 -13.844 5.051 1 92.31 165 LEU A C 1
ATOM 1347 O O . LEU A 1 165 ? 19.438 -13.656 5.117 1 92.31 165 LEU A O 1
ATOM 1351 N N . VAL A 1 166 ? 21.484 -13.578 6.004 1 91.88 166 VAL A N 1
ATOM 1352 C CA . VAL A 1 166 ? 21 -13.047 7.273 1 91.88 166 VAL A CA 1
ATOM 1353 C C . VAL A 1 166 ? 20.328 -11.695 7.043 1 91.88 166 VAL A C 1
ATOM 1355 O O . VAL A 1 166 ? 19.25 -11.438 7.586 1 91.88 166 VAL A O 1
ATOM 1358 N N . LYS A 1 167 ? 20.938 -10.922 6.227 1 91.5 167 LYS A N 1
ATOM 1359 C CA . LYS A 1 167 ? 20.391 -9.602 5.906 1 91.5 167 LYS A CA 1
ATOM 1360 C C . LYS A 1 167 ? 19.062 -9.719 5.188 1 91.5 167 LYS A C 1
ATOM 1362 O O . LYS A 1 167 ? 18.094 -9.023 5.523 1 91.5 167 LYS A O 1
ATOM 1367 N N . ASP A 1 168 ? 18.969 -10.602 4.203 1 90.25 168 ASP A N 1
ATOM 1368 C CA . ASP A 1 168 ? 17.734 -10.789 3.445 1 90.25 168 ASP A CA 1
ATOM 1369 C C . ASP A 1 168 ? 16.609 -11.312 4.344 1 90.25 168 ASP A C 1
ATOM 1371 O O . ASP A 1 168 ? 15.461 -10.875 4.23 1 90.25 168 ASP A O 1
ATOM 1375 N N . LEU A 1 169 ? 16.969 -12.203 5.211 1 91.12 169 LEU A N 1
ATOM 1376 C CA . LEU A 1 169 ? 15.984 -12.758 6.125 1 91.12 169 LEU A CA 1
ATOM 1377 C C . LEU A 1 169 ? 15.477 -11.695 7.094 1 91.12 169 LEU A C 1
ATOM 1379 O O . LEU A 1 169 ? 14.281 -11.641 7.391 1 91.12 169 LEU A O 1
ATOM 1383 N N . ALA A 1 170 ? 16.391 -10.898 7.539 1 92.44 170 ALA A N 1
ATOM 1384 C CA . ALA A 1 170 ? 16 -9.812 8.438 1 92.44 170 ALA A CA 1
ATOM 1385 C C . ALA A 1 170 ? 15.07 -8.828 7.738 1 92.44 170 ALA A C 1
ATOM 1387 O O . ALA A 1 170 ? 14.094 -8.352 8.328 1 92.44 170 ALA A O 1
ATOM 1388 N N . GLN A 1 171 ? 15.344 -8.555 6.5 1 91.62 171 GLN A N 1
ATOM 1389 C CA . GLN A 1 171 ? 14.5 -7.656 5.719 1 91.62 171 GLN A CA 1
ATOM 1390 C C . GLN A 1 171 ? 13.117 -8.258 5.488 1 91.62 171 GLN A C 1
ATOM 1392 O O . GLN A 1 171 ? 12.109 -7.559 5.566 1 91.62 171 GLN A O 1
ATOM 1397 N N . ALA A 1 172 ? 13.125 -9.508 5.227 1 93.31 172 ALA A N 1
ATOM 1398 C CA . ALA A 1 172 ? 11.852 -10.211 5.062 1 93.31 172 ALA A CA 1
ATOM 1399 C C . ALA A 1 172 ? 11.031 -10.164 6.352 1 93.31 172 ALA A C 1
ATOM 1401 O O . ALA A 1 172 ? 9.836 -9.875 6.324 1 93.31 172 ALA A O 1
ATOM 1402 N N . GLU A 1 173 ? 11.688 -10.445 7.402 1 95 173 GLU A N 1
ATOM 1403 C CA . GLU A 1 173 ? 10.984 -10.43 8.688 1 95 173 GLU A CA 1
ATOM 1404 C C . GLU A 1 173 ? 10.422 -9.047 8.992 1 95 173 GLU A C 1
ATOM 1406 O O . GLU A 1 173 ? 9.297 -8.93 9.492 1 95 173 GLU A O 1
ATOM 1411 N N . GLU A 1 174 ? 11.227 -8.023 8.703 1 93.31 174 GLU A N 1
ATOM 1412 C CA . GLU A 1 174 ? 10.758 -6.652 8.898 1 93.31 174 GLU A CA 1
ATOM 1413 C C . GLU A 1 174 ? 9.508 -6.371 8.07 1 93.31 174 GLU A C 1
ATOM 1415 O O . GLU A 1 174 ? 8.578 -5.723 8.555 1 93.31 174 GLU A O 1
ATOM 1420 N N . PHE A 1 175 ? 9.461 -6.844 6.879 1 93.69 175 PHE A N 1
ATOM 1421 C CA . PHE A 1 175 ? 8.297 -6.668 6.023 1 93.69 175 PHE A CA 1
ATOM 1422 C C . PHE A 1 175 ? 7.086 -7.395 6.605 1 93.69 175 PHE A C 1
ATOM 1424 O O . PHE A 1 175 ? 5.98 -6.848 6.633 1 93.69 175 PHE A O 1
ATOM 1431 N N . PHE A 1 176 ? 7.258 -8.617 7.129 1 96.06 176 PHE A N 1
ATOM 1432 C CA . PHE A 1 176 ? 6.16 -9.391 7.699 1 96.06 176 PHE A CA 1
ATOM 1433 C C . PHE A 1 176 ? 5.652 -8.742 8.977 1 96.06 176 PHE A C 1
ATOM 1435 O O . PHE A 1 176 ? 4.461 -8.812 9.289 1 96.06 176 PHE A O 1
ATOM 1442 N N . ASP A 1 177 ? 6.555 -8.078 9.656 1 95.88 177 ASP A N 1
ATOM 1443 C CA . ASP A 1 177 ? 6.125 -7.324 10.82 1 95.88 177 ASP A CA 1
ATOM 1444 C C . ASP A 1 177 ? 5.25 -6.137 10.422 1 95.88 177 ASP A C 1
ATOM 1446 O O . ASP A 1 177 ? 4.258 -5.84 11.086 1 95.88 177 ASP A O 1
ATOM 1450 N N . THR A 1 178 ? 5.66 -5.5 9.375 1 94.88 178 THR A N 1
ATOM 1451 C CA . THR A 1 178 ? 4.848 -4.414 8.844 1 94.88 178 THR A CA 1
ATOM 1452 C C . THR A 1 178 ? 3.467 -4.922 8.438 1 94.88 178 THR A C 1
ATOM 1454 O O . THR A 1 178 ? 2.451 -4.309 8.773 1 94.88 178 THR A O 1
ATOM 1457 N N . LEU A 1 179 ? 3.402 -6.059 7.793 1 97.06 179 LEU A N 1
ATOM 1458 C CA . LEU A 1 179 ? 2.145 -6.691 7.41 1 97.06 179 LEU A CA 1
ATOM 1459 C C . LEU A 1 179 ? 1.29 -6.988 8.641 1 97.06 179 LEU A C 1
ATOM 1461 O O . LEU A 1 179 ? 0.082 -6.738 8.633 1 97.06 179 LEU A O 1
ATOM 1465 N N . ASN A 1 180 ? 1.96 -7.512 9.602 1 98 180 ASN A N 1
ATOM 1466 C CA . ASN A 1 180 ? 1.265 -7.809 10.852 1 98 180 ASN A CA 1
ATOM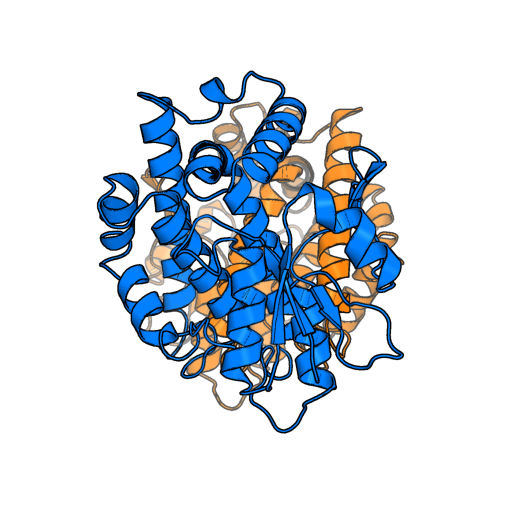 1467 C C . ASN A 1 180 ? 0.623 -6.559 11.445 1 98 180 ASN A C 1
ATOM 1469 O O . ASN A 1 180 ? -0.495 -6.617 11.961 1 98 180 ASN A O 1
ATOM 1473 N N . GLY A 1 181 ? 1.372 -5.449 11.391 1 97.5 181 GLY A N 1
ATOM 1474 C CA . GLY A 1 181 ? 0.814 -4.184 11.836 1 97.5 181 GLY A CA 1
ATOM 1475 C C . GLY A 1 181 ? -0.438 -3.783 11.078 1 97.5 181 GLY A C 1
ATOM 1476 O O . GLY A 1 181 ? -1.409 -3.318 11.68 1 97.5 181 GLY A O 1
ATOM 1477 N N . TRP A 1 182 ? -0.472 -3.994 9.805 1 97.94 182 TRP A N 1
ATOM 1478 C CA . TRP A 1 182 ? -1.645 -3.668 9 1 97.94 182 TRP A CA 1
ATOM 1479 C C . TRP A 1 182 ? -2.818 -4.574 9.359 1 97.94 182 TRP A C 1
ATOM 1481 O O . TRP A 1 182 ? -3.936 -4.098 9.578 1 97.94 182 TRP A O 1
ATOM 1491 N N . TYR A 1 183 ? -2.574 -5.887 9.445 1 98.25 183 TYR A N 1
ATOM 1492 C CA . TYR A 1 183 ? -3.617 -6.828 9.828 1 98.25 183 TYR A CA 1
ATOM 1493 C C . TYR A 1 183 ? -4.215 -6.461 11.18 1 98.25 183 TYR A C 1
ATOM 1495 O O . TYR A 1 183 ? -5.402 -6.688 11.422 1 98.25 183 TYR A O 1
ATOM 1503 N N . SER A 1 184 ? -3.416 -5.945 12.047 1 97.88 184 SER A N 1
ATOM 1504 C CA . SER A 1 184 ? -3.852 -5.645 13.406 1 97.88 184 SER A CA 1
ATOM 1505 C C . SER A 1 184 ? -4.848 -4.492 13.43 1 97.88 184 SER A C 1
ATOM 1507 O O . SER A 1 184 ? -5.531 -4.27 14.43 1 97.88 184 SER A O 1
ATOM 1509 N N . GLU A 1 185 ? -4.965 -3.76 12.344 1 97.88 185 GLU A N 1
ATOM 1510 C CA . GLU A 1 185 ? -5.941 -2.682 12.234 1 97.88 185 GLU A CA 1
ATOM 1511 C C . GLU A 1 185 ? -7.32 -3.217 11.859 1 97.88 185 GLU A C 1
ATOM 1513 O O . GLU A 1 185 ? -8.312 -2.49 11.93 1 97.88 185 GLU A O 1
ATOM 1518 N N . SER A 1 186 ? -7.363 -4.477 11.453 1 97.81 186 SER A N 1
ATOM 1519 C CA . SER A 1 186 ? -8.617 -5.102 11.055 1 97.81 186 SER A CA 1
ATOM 1520 C C . SER A 1 186 ? -9.422 -5.559 12.266 1 97.81 186 SER A C 1
ATOM 1522 O O . SER A 1 186 ? -8.852 -5.867 13.312 1 97.81 186 SER A O 1
ATOM 1524 N N . ARG A 1 187 ? -10.742 -5.68 12.086 1 94.5 187 ARG A N 1
ATOM 1525 C CA . ARG A 1 187 ? -11.633 -6.133 13.141 1 94.5 187 ARG A CA 1
ATOM 1526 C C . ARG A 1 187 ? -11.789 -7.652 13.117 1 94.5 187 ARG A C 1
ATOM 1528 O O . ARG A 1 187 ? -12.625 -8.211 13.836 1 94.5 187 ARG A O 1
ATOM 1535 N N . GLY A 1 188 ? -11.016 -8.336 12.297 1 96.25 188 GLY A N 1
ATOM 1536 C CA . GLY A 1 188 ? -11.039 -9.781 12.133 1 96.25 188 GLY A CA 1
ATOM 1537 C C . GLY A 1 188 ? -9.719 -10.359 11.672 1 96.25 188 GLY A C 1
ATOM 1538 O O . GLY A 1 188 ? -8.703 -9.656 11.664 1 96.25 188 GLY A O 1
ATOM 1539 N N . PRO A 1 189 ? -9.727 -11.602 11.297 1 97.12 189 PRO A N 1
ATOM 1540 C CA . PRO A 1 189 ? -8.477 -12.273 10.945 1 97.12 189 PRO A CA 1
ATOM 1541 C C . PRO A 1 189 ? -7.949 -11.867 9.57 1 97.12 189 PRO A C 1
ATOM 1543 O O . PRO A 1 189 ? -6.789 -12.125 9.25 1 97.12 189 PRO A O 1
ATOM 1546 N N . TYR A 1 190 ? -8.844 -11.219 8.797 1 98.44 190 TYR A N 1
ATOM 1547 C CA . TYR A 1 190 ? -8.461 -10.852 7.438 1 98.44 190 TYR A CA 1
ATOM 1548 C C . TYR A 1 190 ? -8.375 -9.336 7.289 1 98.44 190 TYR A C 1
ATOM 1550 O O . TYR A 1 190 ? -8.773 -8.594 8.188 1 98.44 190 TYR A O 1
ATOM 1558 N N . PHE A 1 191 ? -7.859 -8.836 6.195 1 98.38 191 PHE A N 1
ATOM 1559 C CA . PHE A 1 191 ? -7.656 -7.41 5.961 1 98.38 191 PHE A CA 1
ATOM 1560 C C . PHE A 1 191 ? -8.969 -6.648 6.098 1 98.38 191 PHE A C 1
ATOM 1562 O O . PHE A 1 191 ? -8.992 -5.523 6.605 1 98.38 191 PHE A O 1
ATOM 1569 N N . MET A 1 192 ? -10.031 -7.297 5.613 1 98.12 192 MET A N 1
ATOM 1570 C CA . MET A 1 192 ? -11.281 -6.543 5.582 1 98.12 192 MET A CA 1
ATOM 1571 C C . MET A 1 192 ? -12.273 -7.082 6.605 1 98.12 192 MET A C 1
ATOM 1573 O O . MET A 1 192 ? -13.484 -6.887 6.469 1 98.12 192 MET A O 1
ATOM 1577 N N . GLY A 1 193 ? -11.758 -7.773 7.617 1 97.44 193 GLY A N 1
ATOM 1578 C CA . GLY A 1 193 ? -12.625 -8.234 8.695 1 97.44 193 GLY A CA 1
ATOM 1579 C C . GLY A 1 193 ? -12.766 -9.742 8.734 1 97.44 193 GLY A C 1
ATOM 1580 O O . GLY A 1 193 ? -11.773 -10.469 8.758 1 97.44 193 GLY A O 1
ATOM 1581 N N . ASP A 1 194 ? -13.969 -10.172 8.672 1 97.12 194 ASP A N 1
ATOM 1582 C CA . ASP A 1 194 ? -14.273 -11.562 8.969 1 97.12 194 ASP A CA 1
ATOM 1583 C C . ASP A 1 194 ? -14.102 -12.445 7.734 1 97.12 194 ASP A C 1
ATOM 1585 O O . ASP A 1 194 ? -13.961 -13.664 7.848 1 97.12 194 ASP A O 1
ATOM 1589 N N . ASN A 1 195 ? -14.164 -11.859 6.586 1 97.31 195 ASN A N 1
ATOM 1590 C CA . ASN A 1 195 ? -14.039 -12.602 5.336 1 97.31 195 ASN A CA 1
ATOM 1591 C C . ASN A 1 195 ? -12.797 -12.18 4.559 1 97.31 195 ASN A C 1
ATOM 1593 O O . ASN A 1 195 ? -12.406 -11.008 4.582 1 97.31 195 ASN A O 1
ATOM 1597 N N . PRO A 1 196 ? -12.195 -13.141 3.875 1 98.56 196 PRO A N 1
ATOM 1598 C CA . PRO A 1 196 ? -11.008 -12.773 3.1 1 98.56 196 PRO A CA 1
ATOM 1599 C C . PRO A 1 196 ? -11.352 -11.969 1.848 1 98.56 196 PRO A C 1
ATOM 1601 O O . PRO A 1 196 ? -12.484 -12.008 1.368 1 98.56 196 PRO A O 1
ATOM 1604 N N . SER A 1 197 ? -10.453 -11.195 1.435 1 98.69 197 SER A N 1
ATOM 1605 C CA . SER A 1 197 ? -10.477 -10.477 0.167 1 98.69 197 SER A CA 1
ATOM 1606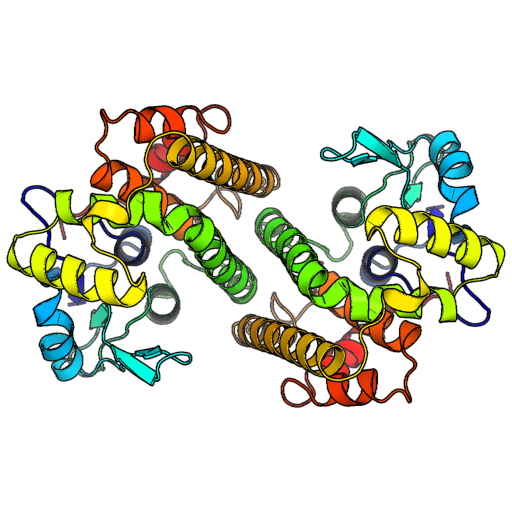 C C . SER A 1 197 ? -9.234 -10.773 -0.664 1 98.69 197 SER A C 1
ATOM 1608 O O . SER A 1 197 ? -8.406 -11.602 -0.275 1 98.69 197 SER A O 1
ATOM 1610 N N . PHE A 1 198 ? -9.078 -10.164 -1.815 1 98.88 198 PHE A N 1
ATOM 1611 C CA . PHE A 1 198 ? -7.941 -10.383 -2.703 1 98.88 198 PHE A CA 1
ATOM 1612 C C . PHE A 1 198 ? -6.629 -10.133 -1.969 1 98.88 198 PHE A C 1
ATOM 1614 O O . PHE A 1 198 ? -5.645 -10.844 -2.189 1 98.88 198 PHE A O 1
ATOM 1621 N N . ALA A 1 199 ? -6.629 -9.148 -1.058 1 98.88 199 ALA A N 1
ATOM 1622 C CA . ALA A 1 199 ? -5.418 -8.828 -0.303 1 98.88 199 ALA A CA 1
ATOM 1623 C C . ALA A 1 199 ? -4.93 -10.039 0.489 1 98.88 199 ALA A C 1
ATOM 1625 O O . ALA A 1 199 ? -3.727 -10.297 0.563 1 98.88 199 ALA A O 1
ATOM 1626 N N . ASP A 1 200 ? -5.844 -10.742 1.053 1 98.88 200 ASP A N 1
ATOM 1627 C CA . ASP A 1 200 ? -5.473 -11.922 1.824 1 98.88 200 ASP A CA 1
ATOM 1628 C C . ASP A 1 200 ? -4.945 -13.031 0.914 1 98.88 200 ASP A C 1
ATOM 1630 O O . ASP A 1 200 ? -4.07 -13.805 1.309 1 98.88 200 ASP A O 1
ATOM 1634 N N . PHE A 1 201 ? -5.473 -13.102 -0.318 1 98.88 201 PHE A N 1
ATOM 1635 C CA . PHE A 1 201 ? -5.027 -14.102 -1.279 1 98.88 201 PHE A CA 1
ATOM 1636 C C . PHE A 1 201 ? -3.627 -13.781 -1.79 1 98.88 201 PHE A C 1
ATOM 1638 O O . PHE A 1 201 ? -2.846 -14.688 -2.09 1 98.88 201 PHE A O 1
ATOM 1645 N N . VAL A 1 202 ? -3.301 -12.484 -1.825 1 98.69 202 VAL A N 1
ATOM 1646 C CA . VAL A 1 202 ? -1.948 -12.055 -2.166 1 98.69 202 VAL A CA 1
ATOM 1647 C C . VAL A 1 202 ? -0.966 -12.555 -1.108 1 98.69 202 VAL A C 1
ATOM 1649 O O . VAL A 1 202 ? 0.031 -13.203 -1.434 1 98.69 202 VAL A O 1
ATOM 1652 N N . VAL A 1 203 ? -1.304 -12.352 0.144 1 98.44 203 VAL A N 1
ATOM 1653 C CA . VAL A 1 203 ? -0.414 -12.711 1.241 1 98.44 203 VAL A CA 1
ATOM 1654 C C . VAL A 1 203 ? -0.351 -14.234 1.375 1 98.44 203 VAL A C 1
ATOM 1656 O O . VAL A 1 203 ? 0.735 -14.812 1.453 1 98.44 203 VAL A O 1
ATOM 1659 N N . GLY A 1 204 ? -1.518 -14.836 1.376 1 98.44 204 GLY A N 1
ATOM 1660 C CA . GLY A 1 204 ? -1.577 -16.281 1.498 1 98.44 204 GLY A CA 1
ATOM 1661 C C . GLY A 1 204 ? -0.87 -17 0.368 1 98.44 204 GLY A C 1
ATOM 1662 O O . GLY A 1 204 ? -0.161 -17.984 0.601 1 98.44 204 GLY A O 1
ATOM 1663 N N . GLY A 1 205 ? -1.103 -16.516 -0.841 1 98.12 205 GLY A N 1
ATOM 1664 C CA . GLY A 1 205 ? -0.429 -17.109 -1.986 1 98.12 205 GLY A CA 1
ATOM 1665 C C . GLY A 1 205 ? 1.083 -17.016 -1.901 1 98.12 205 GLY A C 1
ATOM 1666 O O . GLY A 1 205 ? 1.786 -17.969 -2.244 1 98.12 205 GLY A O 1
ATOM 1667 N N . PHE A 1 206 ? 1.557 -15.922 -1.458 1 97.31 206 PHE A N 1
ATOM 1668 C CA . PHE A 1 206 ? 2.992 -15.742 -1.285 1 97.31 206 PHE A CA 1
ATOM 1669 C C . PHE A 1 206 ? 3.537 -16.688 -0.226 1 97.31 206 PHE A C 1
ATOM 1671 O O . PHE A 1 206 ? 4.57 -17.328 -0.429 1 97.31 206 PHE A O 1
ATOM 1678 N N . LEU A 1 207 ? 2.857 -16.797 0.875 1 97.56 207 LEU A N 1
ATOM 1679 C CA . LEU A 1 207 ? 3.27 -17.688 1.963 1 97.56 207 LEU A CA 1
ATOM 1680 C C . LEU A 1 207 ? 3.307 -19.141 1.504 1 97.56 207 LEU A C 1
ATOM 1682 O O . LEU A 1 207 ? 4.262 -19.859 1.795 1 97.56 207 LEU A O 1
ATOM 1686 N N . LEU A 1 208 ? 2.295 -19.531 0.785 1 97.56 208 LEU A N 1
ATOM 1687 C CA . LEU A 1 208 ? 2.271 -20.891 0.271 1 97.56 208 LEU A CA 1
ATOM 1688 C C . LEU A 1 208 ? 3.439 -21.141 -0.679 1 97.56 208 LEU A C 1
ATOM 1690 O O . LEU A 1 208 ? 4.059 -22.203 -0.646 1 97.56 208 LEU A O 1
ATOM 1694 N N . SER A 1 209 ? 3.67 -20.188 -1.483 1 96.88 209 SER A N 1
ATOM 1695 C CA . SER A 1 209 ? 4.797 -20.297 -2.402 1 96.88 209 SER A CA 1
ATOM 1696 C C . SER A 1 209 ? 6.113 -20.453 -1.647 1 96.88 209 SER A C 1
ATOM 1698 O O . SER A 1 209 ? 6.934 -21.312 -2 1 96.88 209 SER A O 1
ATOM 1700 N N . LEU A 1 210 ? 6.316 -19.688 -0.622 1 96 210 LEU A N 1
ATOM 1701 C CA . LEU A 1 210 ? 7.531 -19.781 0.184 1 96 210 LEU A CA 1
ATOM 1702 C C . LEU A 1 210 ? 7.656 -21.172 0.803 1 96 210 LEU A C 1
ATOM 1704 O O . LEU A 1 210 ? 8.734 -21.766 0.796 1 96 210 LEU A O 1
ATOM 1708 N N . LYS A 1 211 ? 6.578 -21.641 1.293 1 97.06 211 LYS A N 1
ATOM 1709 C CA . LYS A 1 211 ? 6.551 -22.969 1.906 1 97.06 211 LYS A CA 1
ATOM 1710 C C . LYS A 1 211 ? 6.953 -24.047 0.903 1 97.06 211 LYS A C 1
ATOM 1712 O O . LYS A 1 211 ? 7.773 -24.906 1.211 1 97.06 211 LYS A O 1
ATOM 1717 N N . ILE A 1 212 ? 6.441 -23.922 -0.256 1 97.31 212 ILE A N 1
ATOM 1718 C CA . ILE A 1 212 ? 6.633 -24.938 -1.287 1 97.31 212 ILE A CA 1
ATOM 1719 C C . ILE A 1 212 ? 8.047 -24.828 -1.861 1 97.31 212 ILE A C 1
ATOM 1721 O O . ILE A 1 212 ? 8.742 -25.844 -1.996 1 97.31 212 ILE A O 1
ATOM 1725 N N . ILE A 1 213 ? 8.484 -23.641 -2.127 1 96.88 213 ILE A N 1
ATOM 1726 C CA . ILE A 1 213 ? 9.766 -23.391 -2.797 1 96.88 213 ILE A CA 1
ATOM 1727 C C . ILE A 1 213 ? 10.914 -23.75 -1.857 1 96.88 213 ILE A C 1
ATOM 1729 O O . ILE A 1 213 ? 11.883 -24.391 -2.271 1 96.88 213 ILE A O 1
ATOM 1733 N N . HIS A 1 214 ? 10.789 -23.391 -0.609 1 95.38 214 HIS A N 1
ATOM 1734 C CA . HIS A 1 214 ? 11.859 -23.656 0.34 1 95.38 214 HIS A CA 1
ATOM 1735 C C . HIS A 1 214 ? 11.727 -25.047 0.943 1 95.38 214 HIS A C 1
ATOM 1737 O O . HIS A 1 214 ? 12.727 -25.688 1.293 1 95.38 214 HIS A O 1
ATOM 1743 N N . GLY A 1 215 ? 10.5 -25.484 1.025 1 96 215 GLY A N 1
ATOM 1744 C CA . GLY A 1 215 ? 10.227 -26.75 1.702 1 96 215 GLY A CA 1
ATOM 1745 C C . GLY A 1 215 ? 9.797 -26.562 3.146 1 96 215 GLY A C 1
ATOM 1746 O O . GLY A 1 215 ? 10.328 -25.703 3.855 1 96 215 GLY A O 1
ATOM 1747 N N . GLU A 1 216 ? 8.898 -27.375 3.607 1 94.38 216 GLU A N 1
ATOM 1748 C CA . GLU A 1 216 ? 8.266 -27.234 4.918 1 94.38 216 GLU A CA 1
ATOM 1749 C C . GLU A 1 216 ? 9.281 -27.453 6.039 1 94.38 216 GLU A C 1
ATOM 1751 O O . GLU A 1 216 ? 9.125 -26.922 7.141 1 94.38 216 GLU A O 1
ATOM 1756 N N . ASP A 1 217 ? 10.383 -28.156 5.754 1 96 217 ASP A N 1
ATOM 1757 C CA . ASP A 1 217 ? 11.359 -28.5 6.789 1 96 217 ASP A CA 1
ATOM 1758 C C . ASP A 1 217 ? 12.578 -27.578 6.719 1 96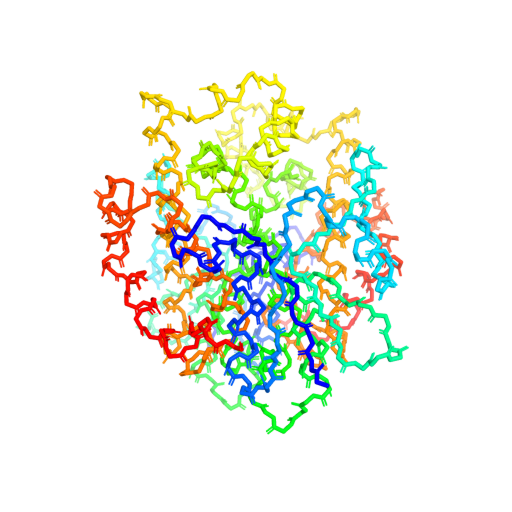 217 ASP A C 1
ATOM 1760 O O . ASP A 1 217 ? 13.508 -27.719 7.512 1 96 217 ASP A O 1
ATOM 1764 N N . SER A 1 218 ? 12.547 -26.656 5.797 1 94.75 218 SER A N 1
ATOM 1765 C CA . SER A 1 218 ? 13.695 -25.766 5.645 1 94.75 218 SER A CA 1
ATOM 1766 C C . SER A 1 218 ? 13.82 -24.812 6.832 1 94.75 218 SER A C 1
ATOM 1768 O O . SER A 1 218 ? 12.828 -24.516 7.504 1 94.75 218 SER A O 1
ATOM 1770 N N . ALA A 1 219 ? 15.039 -24.359 7.055 1 93.69 219 ALA A N 1
ATOM 1771 C CA . ALA A 1 219 ? 15.289 -23.375 8.102 1 93.69 219 ALA A CA 1
ATOM 1772 C C . ALA A 1 219 ? 14.562 -22.062 7.809 1 93.69 219 ALA A C 1
ATOM 1774 O O . ALA A 1 219 ? 14.047 -21.406 8.719 1 93.69 219 ALA A O 1
ATOM 1775 N N . GLU A 1 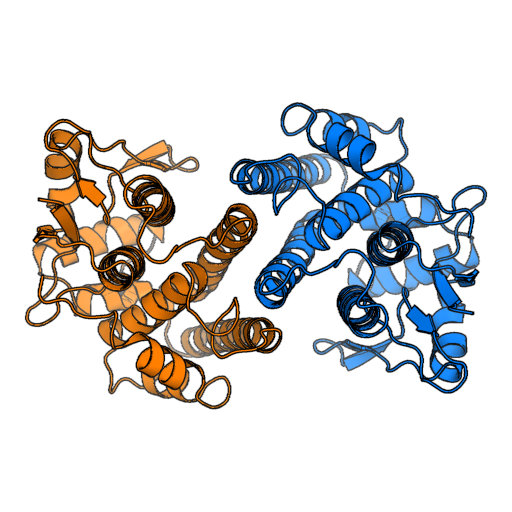220 ? 14.516 -21.75 6.543 1 92.12 220 GLU A N 1
ATOM 1776 C CA . GLU A 1 220 ? 13.852 -20.516 6.121 1 92.12 220 GLU A CA 1
ATOM 1777 C C . GLU A 1 220 ? 12.367 -20.547 6.496 1 92.12 220 GLU A C 1
ATOM 1779 O O . GLU A 1 220 ? 11.867 -19.609 7.117 1 92.12 220 GLU A O 1
ATOM 1784 N N . TRP A 1 221 ? 11.68 -21.609 6.184 1 95.31 221 TRP A N 1
ATOM 1785 C CA . TRP A 1 221 ? 10.25 -21.703 6.457 1 95.31 221 TRP A CA 1
ATOM 1786 C C . TRP A 1 221 ? 9.984 -21.766 7.957 1 95.31 221 TRP A C 1
ATOM 1788 O O . TRP A 1 221 ? 9.047 -21.125 8.453 1 95.31 221 TRP A O 1
ATOM 1798 N N . LYS A 1 222 ? 10.773 -22.484 8.641 1 95.81 222 LYS A N 1
ATOM 1799 C CA . LYS A 1 222 ? 10.617 -22.547 10.094 1 95.81 222 LYS A CA 1
ATOM 1800 C C . LYS A 1 222 ? 10.734 -21.172 10.727 1 95.81 222 LYS A C 1
ATOM 1802 O O . LYS A 1 222 ? 9.992 -20.844 11.656 1 95.81 222 LYS A O 1
ATOM 1807 N N . SER A 1 223 ? 11.633 -20.391 10.219 1 94.5 223 SER A N 1
ATOM 1808 C CA . SER A 1 223 ? 11.742 -19.031 10.703 1 94.5 223 SER A CA 1
ATOM 1809 C C . SER A 1 223 ? 10.469 -18.234 10.438 1 94.5 223 SER A C 1
ATOM 1811 O O . SER A 1 223 ? 9.953 -17.562 11.328 1 94.5 223 SER A O 1
ATOM 1813 N N . ILE A 1 224 ? 9.93 -18.344 9.258 1 95.06 224 ILE A N 1
ATOM 1814 C CA . ILE A 1 224 ? 8.75 -17.594 8.836 1 95.06 224 ILE A CA 1
ATOM 1815 C C . ILE A 1 224 ? 7.562 -17.953 9.727 1 95.06 224 ILE A C 1
ATOM 1817 O O . ILE A 1 224 ? 6.773 -17.094 10.102 1 95.06 224 ILE A O 1
ATOM 1821 N N . THR A 1 225 ? 7.426 -19.234 10.117 1 95.94 225 THR A N 1
ATOM 1822 C CA . THR A 1 225 ? 6.289 -19.688 10.898 1 95.94 225 THR A CA 1
ATOM 1823 C C . THR A 1 225 ? 6.324 -19.094 12.305 1 95.94 225 THR A C 1
ATOM 1825 O O . THR A 1 225 ? 5.305 -19.062 13 1 95.94 225 THR A O 1
ATOM 1828 N N . THR A 1 226 ? 7.484 -18.562 12.727 1 96.44 226 THR A N 1
ATOM 1829 C CA . THR A 1 226 ? 7.598 -18.016 14.07 1 96.44 226 THR A CA 1
ATOM 1830 C C . THR A 1 226 ? 7.367 -16.5 14.055 1 96.44 226 THR A C 1
ATOM 1832 O O . THR A 1 226 ? 7.152 -15.891 15.102 1 96.44 226 THR A O 1
ATOM 1835 N N . TRP A 1 227 ? 7.535 -15.953 12.891 1 96.94 227 TRP A N 1
ATOM 1836 C CA . TRP A 1 227 ? 7.414 -14.5 12.797 1 96.94 227 TRP A CA 1
ATOM 1837 C C . TRP A 1 227 ? 6.02 -14.047 13.203 1 96.94 227 TRP A C 1
ATOM 1839 O O . TRP A 1 227 ? 5.051 -14.797 13.078 1 96.94 227 TRP A O 1
ATOM 1849 N N . SER A 1 228 ? 5.934 -12.812 13.797 1 97.31 228 SER A N 1
ATOM 1850 C CA . SER A 1 228 ? 4.672 -12.164 14.141 1 97.31 228 SER A CA 1
ATOM 1851 C C . SER A 1 228 ? 3.805 -13.07 15.008 1 97.31 228 SER A C 1
ATOM 1853 O O . SER A 1 228 ? 2.596 -13.18 14.781 1 97.31 228 SER A O 1
ATOM 1855 N N . ASN A 1 229 ? 4.445 -13.789 15.898 1 96.31 229 ASN A N 1
ATOM 1856 C CA . ASN A 1 229 ? 3.809 -14.656 16.891 1 96.31 229 ASN A CA 1
ATOM 1857 C C . ASN A 1 229 ? 2.961 -15.734 16.219 1 96.31 229 ASN A C 1
ATOM 1859 O O . ASN A 1 229 ? 1.834 -15.992 16.641 1 96.31 229 ASN A O 1
ATOM 1863 N N . GLY A 1 230 ? 3.381 -16.25 15.07 1 96.88 230 GLY A N 1
ATOM 1864 C CA . GLY A 1 230 ? 2.75 -17.375 14.414 1 96.88 230 GLY A CA 1
ATOM 1865 C C . GLY A 1 230 ? 1.591 -16.984 13.523 1 96.88 230 GLY A C 1
ATOM 1866 O O . GLY A 1 230 ? 0.833 -17.828 13.055 1 96.88 230 GLY A O 1
ATOM 1867 N N . ARG A 1 231 ? 1.381 -15.773 13.234 1 96.88 231 ARG A N 1
ATOM 1868 C CA . ARG A 1 231 ? 0.239 -15.258 12.484 1 96.88 231 ARG A CA 1
ATOM 1869 C C . ARG A 1 231 ? 0.17 -15.875 11.094 1 96.88 231 ARG A C 1
ATOM 1871 O O . ARG A 1 231 ? -0.918 -16.156 10.586 1 96.88 231 ARG A O 1
ATOM 1878 N N . TRP A 1 232 ? 1.305 -16.094 10.555 1 97.88 232 TRP A N 1
ATOM 1879 C CA . TRP A 1 232 ? 1.351 -16.453 9.141 1 97.88 232 TRP A CA 1
ATOM 1880 C C . TRP A 1 232 ? 0.935 -17.906 8.938 1 97.88 232 TRP A C 1
ATOM 1882 O O . TRP A 1 232 ? 0.224 -18.234 7.984 1 97.88 232 TRP A O 1
ATOM 1892 N N . GLN A 1 233 ? 1.332 -18.781 9.812 1 96.5 233 GLN A N 1
ATOM 1893 C CA . GLN A 1 233 ? 0.829 -20.156 9.773 1 96.5 233 GLN A CA 1
ATOM 1894 C C . GLN A 1 233 ? -0.678 -20.188 10.016 1 96.5 233 GLN A C 1
ATOM 1896 O O . GLN A 1 233 ? -1.394 -20.969 9.375 1 96.5 233 GLN A O 1
ATOM 1901 N N . LYS A 1 234 ? -1.136 -19.391 10.922 1 97.5 234 LYS A N 1
ATOM 1902 C CA . LYS A 1 234 ? -2.568 -19.312 11.203 1 97.5 234 LYS A CA 1
ATOM 1903 C C . LYS A 1 234 ? -3.344 -18.844 9.977 1 97.5 234 LYS A C 1
ATOM 1905 O O . LYS A 1 234 ? -4.406 -19.375 9.656 1 97.5 234 LYS A O 1
ATOM 1910 N N . LEU A 1 235 ? -2.807 -17.844 9.297 1 98.38 235 LEU A N 1
ATOM 1911 C CA . LEU A 1 235 ? -3.459 -17.344 8.094 1 98.38 235 LEU A CA 1
ATOM 1912 C C . LEU A 1 235 ? -3.576 -18.453 7.047 1 98.38 235 LEU A C 1
ATOM 1914 O O . LEU A 1 235 ? -4.625 -18.594 6.414 1 98.38 235 LEU A O 1
ATOM 1918 N N . LEU A 1 236 ? -2.5 -19.25 6.867 1 98.25 236 LEU A N 1
ATOM 1919 C CA . LEU A 1 236 ? -2.527 -20.344 5.906 1 98.25 236 LEU A CA 1
ATOM 1920 C C . LEU A 1 236 ? -3.572 -21.375 6.293 1 98.25 236 LEU A C 1
ATOM 1922 O O . LEU A 1 236 ? -4.281 -21.906 5.434 1 98.25 236 LEU A O 1
ATOM 1926 N N . MET A 1 237 ? -3.666 -21.594 7.539 1 97.88 237 MET A N 1
ATOM 1927 C CA . MET A 1 237 ? -4.664 -22.547 8.016 1 97.88 237 MET A CA 1
ATOM 1928 C C . MET A 1 237 ? -6.074 -22.031 7.73 1 97.88 237 MET A C 1
ATOM 1930 O O . MET A 1 237 ? -6.941 -22.797 7.305 1 97.88 237 MET A O 1
ATOM 1934 N N . ASP A 1 238 ? -6.289 -20.781 7.961 1 98.06 238 ASP A N 1
ATOM 1935 C CA . ASP A 1 238 ? -7.598 -20.172 7.738 1 98.06 238 ASP A CA 1
ATOM 1936 C C . ASP A 1 238 ? -7.965 -20.188 6.258 1 98.06 238 ASP A C 1
ATOM 1938 O O . ASP A 1 238 ? -9.141 -20.297 5.906 1 98.06 238 ASP A O 1
ATOM 1942 N N . LEU A 1 239 ? -6.945 -20.109 5.383 1 98.56 239 LEU A N 1
ATOM 1943 C CA . LEU A 1 239 ? -7.191 -20.016 3.949 1 98.56 239 LEU A CA 1
ATOM 1944 C C . LEU A 1 239 ? -7.156 -21.406 3.299 1 98.56 239 LEU A C 1
ATOM 1946 O O . LEU A 1 239 ? -7.371 -21.531 2.094 1 98.56 239 LEU A O 1
ATOM 1950 N N . GLU A 1 240 ? -6.906 -22.438 4.062 1 98.19 240 GLU A N 1
ATOM 1951 C CA . GLU A 1 240 ? -6.668 -23.766 3.541 1 98.19 240 GLU A CA 1
ATOM 1952 C C . GLU A 1 240 ? -7.863 -24.281 2.74 1 98.19 240 GLU A C 1
ATOM 1954 O O . GLU A 1 240 ? -7.699 -24.969 1.734 1 98.19 240 GLU A O 1
ATOM 1959 N N . LYS A 1 241 ? -9.039 -23.969 3.111 1 97.62 241 LYS A N 1
ATOM 1960 C CA . LYS A 1 241 ? -10.25 -24.438 2.451 1 97.62 241 LYS A CA 1
ATOM 1961 C C . LYS A 1 241 ? -10.352 -23.891 1.03 1 97.62 241 LYS A C 1
ATOM 1963 O O . LYS A 1 241 ? -11.125 -24.406 0.218 1 97.62 241 LYS A O 1
ATOM 1968 N N . TYR A 1 242 ? -9.547 -22.844 0.764 1 98.25 242 TYR A N 1
ATOM 1969 C CA . TYR A 1 242 ? -9.562 -22.266 -0.573 1 98.25 242 TYR A CA 1
ATOM 1970 C C . TYR A 1 242 ? -8.32 -22.656 -1.355 1 98.25 242 TYR A C 1
ATOM 1972 O O . TYR A 1 242 ? -8.062 -22.125 -2.438 1 98.25 242 TYR A O 1
ATOM 1980 N N . ALA A 1 243 ? -7.508 -23.578 -0.862 1 97.88 243 ALA A N 1
ATOM 1981 C CA . ALA A 1 243 ? -6.219 -23.875 -1.474 1 97.88 243 ALA A CA 1
ATOM 1982 C C . ALA A 1 243 ? -6.25 -25.234 -2.182 1 97.88 243 ALA A C 1
ATOM 1984 O O . ALA A 1 243 ? -5.203 -25.828 -2.453 1 97.88 243 ALA A O 1
ATOM 1985 N N . CYS A 1 244 ? -7.414 -25.672 -2.486 1 95.75 244 CYS A N 1
ATOM 1986 C CA . CYS A 1 244 ? -7.539 -26.953 -3.172 1 95.75 244 CYS A CA 1
ATOM 1987 C C . CYS A 1 244 ? -6.98 -26.875 -4.586 1 95.75 244 CYS A C 1
ATOM 1989 O O . CYS A 1 244 ? -7.266 -25.922 -5.316 1 95.75 244 CYS A O 1
ATOM 1991 N N . THR A 1 245 ? -6.242 -27.875 -4.992 1 93.5 245 THR A N 1
ATOM 1992 C CA . THR A 1 245 ? -5.641 -27.859 -6.32 1 93.5 245 THR A CA 1
ATOM 1993 C C . THR A 1 245 ? -6.285 -28.922 -7.215 1 93.5 245 THR A C 1
ATOM 1995 O O . THR A 1 245 ? -5.91 -29.062 -8.383 1 93.5 245 THR A O 1
ATOM 1998 N N . GLU A 1 246 ? -7.207 -29.672 -6.633 1 84.44 246 GLU A N 1
ATOM 1999 C CA . GLU A 1 246 ? -7.914 -30.672 -7.422 1 84.44 246 GLU A CA 1
ATOM 2000 C C . GLU A 1 246 ? -9.047 -30.047 -8.227 1 84.44 246 GLU A C 1
ATOM 2002 O O . GLU A 1 246 ? -9.992 -29.484 -7.652 1 84.44 246 GLU A O 1
ATOM 2007 N N . SER A 1 247 ? -8.695 -29.609 -9.43 1 74.19 247 SER A N 1
ATOM 2008 C CA . SER A 1 247 ? -9.703 -28.938 -10.25 1 74.19 247 SER A CA 1
ATOM 2009 C C . SER A 1 247 ? -9.945 -29.688 -11.547 1 74.19 247 SER A C 1
ATOM 2011 O O . SER A 1 247 ? -9.07 -30.406 -12.031 1 74.19 247 SER A O 1
ATOM 2013 N N . MET B 1 1 ? -14.805 21.219 24.359 1 87.75 1 MET B N 1
ATOM 2014 C CA . MET B 1 1 ? -14.625 21.438 22.938 1 87.75 1 MET B CA 1
ATOM 2015 C C . MET B 1 1 ? -13.336 20.797 22.438 1 87.75 1 MET B C 1
ATOM 2017 O O . MET B 1 1 ? -12.305 20.859 23.125 1 87.75 1 MET B O 1
ATOM 2021 N N . LEU B 1 2 ? -13.344 20.109 21.312 1 95.44 2 LEU B N 1
ATOM 2022 C CA . LEU B 1 2 ? -12.18 19.422 20.781 1 95.44 2 LEU B CA 1
ATOM 2023 C C . LEU B 1 2 ? -11.109 20.422 20.344 1 95.44 2 LEU B C 1
ATOM 2025 O O . LEU B 1 2 ? -11.422 21.422 19.672 1 95.44 2 LEU B O 1
ATOM 2029 N N . VAL B 1 3 ? -9.891 20.188 20.828 1 96.75 3 VAL B N 1
ATOM 2030 C CA . VAL B 1 3 ? -8.766 21.031 20.453 1 96.75 3 VAL B CA 1
ATOM 2031 C C . VAL B 1 3 ? -7.875 20.312 19.453 1 96.75 3 VAL B C 1
ATOM 2033 O O . VAL B 1 3 ? -7.504 19.156 19.672 1 96.75 3 VAL B O 1
ATOM 2036 N N . PHE B 1 4 ? -7.59 20.969 18.375 1 97.81 4 PHE B N 1
ATOM 2037 C CA . PHE B 1 4 ? -6.691 20.484 17.328 1 97.81 4 PHE B CA 1
ATOM 2038 C C . PHE B 1 4 ? -5.387 21.266 17.328 1 97.81 4 PHE B C 1
ATOM 2040 O O . PHE B 1 4 ? -5.375 22.469 17.062 1 97.81 4 PHE B O 1
ATOM 2047 N N . TYR B 1 5 ? -4.281 20.609 17.672 1 97.88 5 TYR B N 1
ATOM 2048 C CA . TYR B 1 5 ? -2.961 21.219 17.625 1 97.88 5 TYR B CA 1
ATOM 2049 C C . TYR B 1 5 ? -2.346 21.109 16.234 1 97.88 5 TYR B C 1
ATOM 2051 O O . TYR B 1 5 ? -1.965 20 15.812 1 97.88 5 TYR B O 1
ATOM 2059 N N . ASP B 1 6 ? -2.273 22.234 15.523 1 98.38 6 ASP B N 1
ATOM 2060 C CA . ASP B 1 6 ? -1.682 22.359 14.195 1 98.38 6 ASP B CA 1
ATOM 2061 C C . ASP B 1 6 ? -0.337 23.078 14.266 1 98.38 6 ASP B C 1
ATOM 2063 O O . ASP B 1 6 ? 0.064 23.562 15.328 1 98.38 6 ASP B O 1
ATOM 2067 N N . LEU B 1 7 ? 0.392 23.094 13.203 1 98.44 7 LEU B N 1
ATOM 2068 C CA . LEU B 1 7 ? 1.689 23.766 13.141 1 98.44 7 LEU B CA 1
ATOM 2069 C C . LEU B 1 7 ? 1.536 25.203 12.695 1 98.44 7 LEU B C 1
ATOM 2071 O O . LEU B 1 7 ? 0.861 25.484 11.703 1 98.44 7 LEU B O 1
ATOM 2075 N N . ALA B 1 8 ? 2.176 26.047 13.422 1 98.25 8 ALA B N 1
ATOM 2076 C CA . ALA B 1 8 ? 2.133 27.469 13.102 1 98.25 8 ALA B CA 1
ATOM 2077 C C . ALA B 1 8 ? 2.871 27.75 11.797 1 98.25 8 ALA B C 1
ATOM 2079 O O . ALA B 1 8 ? 3.768 27 11.398 1 98.25 8 ALA B O 1
ATOM 2080 N N . ALA B 1 9 ? 2.492 28.797 11.125 1 97.94 9 ALA B N 1
ATOM 2081 C CA . ALA B 1 9 ? 3.105 29.266 9.875 1 97.94 9 ALA B CA 1
ATOM 2082 C C . ALA B 1 9 ? 3.002 30.781 9.742 1 97.94 9 ALA B C 1
ATOM 2084 O O . ALA B 1 9 ? 2.365 31.438 10.562 1 97.94 9 ALA B O 1
ATOM 2085 N N . LYS B 1 10 ? 3.721 31.297 8.711 1 97.38 10 LYS B N 1
ATOM 2086 C CA . LYS B 1 10 ? 3.623 32.719 8.398 1 97.38 10 LYS B CA 1
ATOM 2087 C C . LYS B 1 10 ? 2.211 33.094 7.949 1 97.38 10 LYS B C 1
ATOM 2089 O O . LYS B 1 10 ? 1.581 32.344 7.191 1 97.38 10 LYS B O 1
ATOM 2094 N N . GLU B 1 11 ? 1.737 34.219 8.445 1 94.5 11 GLU B N 1
ATOM 2095 C CA . GLU B 1 11 ? 0.439 34.688 7.98 1 94.5 11 GLU B CA 1
ATOM 2096 C C . GLU B 1 11 ? 0.459 34.969 6.48 1 94.5 11 GLU B C 1
ATOM 2098 O O . GLU B 1 11 ? 1.455 35.469 5.953 1 94.5 11 GLU B O 1
ATOM 2103 N N . PRO B 1 12 ? -0.564 34.656 5.832 1 95.25 12 PRO B N 1
ATOM 2104 C CA . PRO B 1 12 ? -1.88 34.188 6.285 1 95.25 12 PRO B CA 1
ATOM 2105 C C . PRO B 1 12 ? -2.021 32.688 6.238 1 95.25 12 PRO B C 1
ATOM 2107 O O . PRO B 1 12 ? -3.137 32.156 6.312 1 95.25 12 PRO B O 1
ATOM 2110 N N . ILE B 1 13 ? -0.909 31.953 6.078 1 96.25 13 ILE B N 1
ATOM 2111 C CA . ILE B 1 13 ? -0.949 30.5 5.98 1 96.25 13 ILE B CA 1
ATOM 2112 C C . ILE B 1 13 ? -1.421 29.906 7.309 1 96.25 13 ILE B C 1
ATOM 2114 O O . ILE B 1 13 ? -0.941 30.297 8.375 1 96.25 13 ILE B O 1
ATOM 2118 N N . LYS B 1 14 ? -2.346 29.062 7.285 1 96 14 LYS B N 1
ATOM 2119 C CA . LYS B 1 14 ? -2.84 28.391 8.477 1 96 14 LYS B CA 1
ATOM 2120 C C . LYS B 1 14 ? -2.346 26.938 8.531 1 96 14 LYS B C 1
ATOM 2122 O O . LYS B 1 14 ? -1.333 26.656 9.18 1 96 14 LYS B O 1
ATOM 2127 N N . THR B 1 15 ? -2.918 26.016 7.785 1 98 15 THR B N 1
ATOM 2128 C CA . THR B 1 15 ? -2.457 24.641 7.695 1 98 15 THR B CA 1
ATOM 2129 C C . THR B 1 15 ? -1.549 24.453 6.48 1 98 15 THR B C 1
ATOM 2131 O O . THR B 1 15 ? -1.89 24.875 5.375 1 98 15 THR B O 1
ATOM 2134 N N . TRP B 1 16 ? -0.36 23.812 6.785 1 97.88 16 TRP B N 1
ATOM 2135 C CA . TRP B 1 16 ? 0.574 23.672 5.672 1 97.88 16 TRP B CA 1
ATOM 2136 C C . TRP B 1 16 ? 1.155 22.266 5.609 1 97.88 16 TRP B C 1
ATOM 2138 O O . TRP B 1 16 ? 1.615 21.828 4.555 1 97.88 16 TRP B O 1
ATOM 2148 N N . SER B 1 17 ? 1.228 21.547 6.695 1 97.06 17 SER B N 1
ATOM 2149 C CA . SER B 1 17 ? 1.852 20.234 6.793 1 97.06 17 SER B CA 1
ATOM 2150 C C . SER B 1 17 ? 0.923 19.141 6.273 1 97.06 17 SER B C 1
ATOM 2152 O O . SER B 1 17 ? -0.279 19.156 6.547 1 97.06 17 SER B O 1
ATOM 2154 N N . PRO B 1 18 ? 1.476 18.234 5.488 1 96.38 18 PRO B N 1
ATOM 2155 C CA . PRO B 1 18 ? 0.634 17.125 5.027 1 96.38 18 PRO B CA 1
ATOM 2156 C C . PRO B 1 18 ? -0.007 16.359 6.18 1 96.38 18 PRO B C 1
ATOM 2158 O O . PRO B 1 18 ? -1.135 15.875 6.051 1 96.38 18 PRO B O 1
ATOM 2161 N N . ASN B 1 19 ? 0.66 16.312 7.281 1 96.19 19 ASN B N 1
ATOM 2162 C CA . ASN B 1 19 ? 0.153 15.531 8.414 1 96.19 19 ASN B CA 1
ATOM 2163 C C . ASN B 1 19 ? -1.021 16.234 9.086 1 96.19 19 ASN B C 1
ATOM 2165 O O . ASN B 1 19 ? -2.014 15.594 9.438 1 96.19 19 ASN B O 1
ATOM 2169 N N . THR B 1 20 ? -0.914 17.5 9.25 1 98.44 20 THR B N 1
ATOM 2170 C CA . THR B 1 20 ? -1.996 18.234 9.914 1 98.44 20 THR B CA 1
ATOM 2171 C C . THR B 1 20 ? -3.195 18.375 8.977 1 98.44 20 THR B C 1
ATOM 2173 O O . THR B 1 20 ? -4.34 18.406 9.43 1 98.44 20 THR B O 1
ATOM 2176 N N . TRP B 1 21 ? -2.93 18.406 7.703 1 98.69 21 TRP B N 1
ATOM 2177 C CA . TRP B 1 21 ? -4.035 18.453 6.75 1 98.69 21 TRP B CA 1
ATOM 2178 C C . TRP B 1 21 ? -4.914 17.219 6.875 1 98.69 21 TRP B C 1
ATOM 2180 O O . TRP B 1 21 ? -6.141 17.297 6.77 1 98.69 21 TRP B O 1
ATOM 2190 N N . LYS B 1 22 ? -4.336 16.047 7.055 1 98.69 22 LYS B N 1
ATOM 2191 C CA . LYS B 1 22 ? -5.113 14.828 7.188 1 98.69 22 LYS B CA 1
ATOM 2192 C C . LYS B 1 22 ? -6.141 14.945 8.312 1 98.69 22 LYS B C 1
ATOM 2194 O O . LYS B 1 22 ? -7.316 14.633 8.125 1 98.69 22 LYS B O 1
ATOM 2199 N N . THR B 1 23 ? -5.664 15.453 9.414 1 98.69 23 THR B N 1
ATOM 2200 C CA . THR B 1 23 ? -6.539 15.594 10.57 1 98.69 23 THR B CA 1
ATOM 2201 C C . THR B 1 23 ? -7.605 16.656 10.32 1 98.69 23 THR B C 1
ATOM 2203 O O . THR B 1 23 ? -8.781 16.453 10.625 1 98.69 23 THR B O 1
ATOM 2206 N N . ARG B 1 24 ? -7.211 17.734 9.734 1 98.81 24 ARG B N 1
ATOM 2207 C CA . ARG B 1 24 ? -8.172 18.812 9.453 1 98.81 24 ARG B CA 1
ATOM 2208 C C . ARG B 1 24 ? -9.25 18.328 8.484 1 98.81 24 ARG B C 1
ATOM 2210 O O . ARG B 1 24 ? -10.438 18.578 8.703 1 98.81 24 ARG B O 1
ATOM 2217 N N . TYR B 1 25 ? -8.852 17.656 7.449 1 98.88 25 TYR B N 1
ATOM 2218 C CA . TYR B 1 25 ? -9.805 17.078 6.508 1 98.88 25 TYR B CA 1
ATOM 2219 C C . TYR B 1 25 ? -10.812 16.188 7.223 1 98.88 25 TYR B C 1
ATOM 2221 O O . TYR B 1 25 ? -12.023 16.297 6.988 1 98.88 25 TYR B O 1
ATOM 2229 N N . VAL B 1 26 ? -10.328 15.312 8.133 1 98.88 26 VAL B N 1
ATOM 2230 C CA . VAL B 1 26 ? -11.211 14.367 8.812 1 98.88 26 VAL B CA 1
ATOM 2231 C C . VAL B 1 26 ? -12.188 15.125 9.711 1 98.88 26 VAL B C 1
ATOM 2233 O O . VAL B 1 26 ? -13.383 14.828 9.727 1 98.88 26 VAL B O 1
ATOM 2236 N N . LEU B 1 27 ? -11.664 16.078 10.43 1 98.62 27 LEU B N 1
ATOM 2237 C CA . LEU B 1 27 ? -12.508 16.875 11.32 1 98.62 27 LEU B CA 1
ATOM 2238 C C . LEU B 1 27 ? -13.617 17.562 10.539 1 98.62 27 LEU B C 1
ATOM 2240 O O . LEU B 1 27 ? -14.781 17.516 10.93 1 98.62 27 LEU B O 1
ATOM 2244 N N . ASN B 1 28 ? -13.234 18.203 9.445 1 98.75 28 ASN B N 1
ATOM 2245 C CA . ASN B 1 28 ? -14.195 18.938 8.625 1 98.75 28 ASN B CA 1
ATOM 2246 C C . ASN B 1 28 ? -15.172 17.984 7.934 1 98.75 28 ASN B C 1
ATOM 2248 O O . ASN B 1 28 ? -16.359 18.297 7.82 1 98.75 28 ASN B O 1
ATOM 2252 N N . PHE B 1 29 ? -14.664 16.875 7.449 1 98.75 29 PHE B N 1
ATOM 2253 C CA . PHE B 1 29 ? -15.484 15.859 6.789 1 98.75 29 PHE B CA 1
ATOM 2254 C C . PHE B 1 29 ? -16.578 15.359 7.719 1 98.75 29 PHE B C 1
ATOM 2256 O O . PHE B 1 29 ? -17.734 15.195 7.309 1 98.75 29 PHE B O 1
ATOM 2263 N N . LYS B 1 30 ? -16.219 15.203 8.984 1 98.31 30 LYS B N 1
ATOM 2264 C CA . LYS B 1 30 ? -17.141 14.68 9.992 1 98.31 30 LYS B CA 1
ATOM 2265 C C . LYS B 1 30 ? -17.953 15.789 10.625 1 98.31 30 LYS B C 1
ATOM 2267 O O . LYS B 1 30 ? -18.859 15.531 11.414 1 98.31 30 LYS B O 1
ATOM 2272 N N . LYS B 1 31 ? -17.609 17.016 10.312 1 97.94 31 LYS B N 1
ATOM 2273 C CA . LYS B 1 31 ? -18.297 18.203 10.828 1 97.94 31 LYS B CA 1
ATOM 2274 C C . LYS B 1 31 ? -18.266 18.25 12.352 1 97.94 31 LYS B C 1
ATOM 2276 O O . LYS B 1 31 ? -19.266 18.531 13 1 97.94 31 LYS B O 1
ATOM 2281 N N . ILE B 1 32 ? -17.141 17.906 12.859 1 96.88 32 ILE B N 1
ATOM 2282 C CA . ILE B 1 32 ? -16.906 18 14.297 1 96.88 32 ILE B CA 1
ATOM 2283 C C . ILE B 1 32 ? -16.406 19.391 14.648 1 96.88 32 ILE B C 1
ATOM 2285 O O . ILE B 1 32 ? -15.414 19.875 14.094 1 96.88 32 ILE B O 1
ATOM 2289 N N . PRO B 1 33 ? -17.125 20.078 15.516 1 96.25 33 PRO B N 1
ATOM 2290 C CA . PRO B 1 33 ? -16.609 21.375 15.953 1 96.25 33 PRO B CA 1
ATOM 2291 C C . PRO B 1 33 ? -15.281 21.25 16.688 1 96.25 33 PRO B C 1
ATOM 2293 O O . PRO B 1 33 ? -15.094 20.328 17.484 1 96.25 33 PRO B O 1
ATOM 2296 N N . TYR B 1 34 ? -14.359 22.125 16.375 1 96.69 34 TYR B N 1
ATOM 2297 C CA . TYR B 1 34 ? -13.062 22.109 17.031 1 96.69 34 TYR B CA 1
ATOM 2298 C C . TYR B 1 34 ? -12.445 23.5 17.078 1 96.69 34 TYR B C 1
ATOM 2300 O O . TYR B 1 34 ? -12.875 24.391 16.344 1 96.69 34 TYR B O 1
ATOM 2308 N N . LYS B 1 35 ? -11.539 23.656 17.984 1 96.62 35 LYS B N 1
ATOM 2309 C CA . LYS B 1 35 ? -10.68 24.828 18.047 1 96.62 35 LYS B CA 1
ATOM 2310 C C . LYS B 1 35 ? -9.242 24.484 17.672 1 96.62 35 LYS B C 1
ATOM 2312 O O . LYS B 1 35 ? -8.711 23.453 18.094 1 96.62 35 LYS B O 1
ATOM 2317 N N . THR B 1 36 ? -8.641 25.359 16.859 1 97.62 36 THR B N 1
ATOM 2318 C CA . THR B 1 36 ? -7.266 25.109 16.453 1 97.62 36 THR B CA 1
ATOM 2319 C C . THR B 1 36 ? -6.289 25.906 17.297 1 97.62 36 THR B C 1
ATOM 2321 O O . THR B 1 36 ? -6.504 27.094 17.547 1 97.62 36 THR B O 1
ATOM 2324 N N . ILE B 1 37 ? -5.328 25.281 17.797 1 97.31 37 ILE B N 1
ATOM 2325 C CA . ILE B 1 37 ? -4.172 25.922 18.406 1 97.31 37 ILE B CA 1
ATOM 2326 C C . ILE B 1 37 ? -2.938 25.688 17.531 1 97.31 37 ILE B C 1
ATOM 2328 O O . ILE B 1 37 ? -2.574 24.547 17.25 1 97.31 37 ILE B O 1
ATOM 2332 N N . TYR B 1 38 ? -2.365 26.734 17.078 1 98.12 38 TYR B N 1
ATOM 2333 C CA . TYR B 1 38 ? -1.169 26.641 16.25 1 98.12 38 TYR B CA 1
ATOM 2334 C C . TYR B 1 38 ? 0.092 26.703 17.109 1 98.12 38 TYR B C 1
ATOM 2336 O O . TYR B 1 38 ? 0.276 27.641 17.875 1 98.12 38 TYR B O 1
ATOM 2344 N N . LEU B 1 39 ? 0.939 25.719 16.938 1 98.25 39 LEU B N 1
ATOM 2345 C CA . LEU B 1 39 ? 2.16 25.641 17.734 1 98.25 39 LEU B CA 1
ATOM 2346 C C . LEU B 1 39 ? 3.395 25.766 16.844 1 98.25 39 LEU B C 1
ATOM 2348 O O . LEU B 1 39 ? 3.447 25.188 15.758 1 98.25 39 LEU B O 1
ATOM 2352 N N . GLU B 1 40 ? 4.328 26.594 17.344 1 98.31 40 GLU B N 1
ATOM 2353 C CA . GLU B 1 40 ? 5.656 26.562 16.75 1 98.31 40 GLU B CA 1
ATOM 2354 C C . GLU B 1 40 ? 6.379 25.25 17.062 1 98.31 40 GLU B C 1
ATOM 2356 O O . GLU B 1 40 ? 6.148 24.641 18.109 1 98.31 40 GLU B O 1
ATOM 2361 N N . PHE B 1 41 ? 7.277 24.828 16.156 1 97.06 41 PHE B N 1
ATOM 2362 C CA . PHE B 1 41 ? 7.988 23.562 16.297 1 97.06 41 PHE B CA 1
ATOM 2363 C C . PHE B 1 41 ? 8.602 23.438 17.688 1 97.06 41 PHE B C 1
ATOM 2365 O O . PHE B 1 41 ? 8.438 22.406 18.344 1 97.06 41 PHE B O 1
ATOM 2372 N N . PRO B 1 42 ? 9.258 24.453 18.234 1 96.44 42 PRO B N 1
ATOM 2373 C CA . PRO B 1 42 ? 9.922 24.297 19.531 1 96.44 42 PRO B CA 1
ATOM 2374 C C . PRO B 1 42 ? 8.938 24.156 20.688 1 96.44 42 PRO B C 1
ATOM 2376 O O . PRO B 1 42 ? 9.328 23.766 21.797 1 96.44 42 PRO B O 1
ATOM 2379 N N . GLU B 1 43 ? 7.707 24.469 20.438 1 97.44 43 GLU B N 1
ATOM 2380 C CA . GLU B 1 43 ? 6.703 24.422 21.484 1 97.44 43 GLU B CA 1
ATOM 2381 C C . GLU B 1 43 ? 6.086 23.031 21.609 1 97.44 43 GLU B C 1
ATOM 2383 O O . GLU B 1 43 ? 5.434 22.703 22.594 1 97.44 43 GLU B O 1
ATOM 2388 N N . LEU B 1 44 ? 6.219 22.188 20.594 1 96.81 44 LEU B N 1
ATOM 2389 C CA . LEU B 1 44 ? 5.484 20.938 20.484 1 96.81 44 LEU B CA 1
ATOM 2390 C C . LEU B 1 44 ? 5.719 20.062 21.703 1 96.81 44 LEU B C 1
ATOM 2392 O O . LEU B 1 44 ? 4.762 19.594 22.328 1 96.81 44 LEU B O 1
ATOM 2396 N N . LYS B 1 45 ? 6.965 19.875 22.031 1 94.5 45 LYS B N 1
ATOM 2397 C CA . LYS B 1 45 ? 7.281 18.969 23.141 1 94.5 45 LYS B CA 1
ATOM 2398 C C . LYS B 1 45 ? 6.633 19.438 24.438 1 94.5 45 LYS B C 1
ATOM 2400 O O . LYS B 1 45 ? 5.914 18.688 25.094 1 94.5 45 LYS B O 1
ATOM 2405 N N . GLY B 1 46 ? 6.859 20.625 24.844 1 95.75 46 GLY B N 1
ATOM 2406 C CA . GLY B 1 46 ? 6.34 21.156 26.094 1 95.75 46 GLY B CA 1
ATOM 2407 C C . GLY B 1 46 ? 4.824 21.109 26.172 1 95.75 46 GLY B C 1
ATOM 2408 O O . GLY B 1 46 ? 4.266 20.625 27.156 1 95.75 46 GLY B O 1
ATOM 2409 N N . VAL B 1 47 ? 4.156 21.547 25.141 1 96.31 47 VAL B N 1
ATOM 2410 C CA . VAL B 1 47 ? 2.701 21.672 25.141 1 96.31 47 VAL B CA 1
ATOM 2411 C C . VAL B 1 47 ? 2.064 20.281 25.094 1 96.31 47 VAL B C 1
ATOM 2413 O O . VAL B 1 47 ? 1.144 20 25.859 1 96.31 47 VAL B O 1
ATOM 2416 N N . LEU B 1 48 ? 2.545 19.391 24.266 1 96.31 48 LEU B N 1
ATOM 2417 C CA . LEU B 1 48 ? 1.909 18.094 24.062 1 96.31 48 LEU B CA 1
ATOM 2418 C C . LEU B 1 48 ? 2.207 17.156 25.219 1 96.31 48 LEU B C 1
ATOM 2420 O O . LEU B 1 48 ? 1.37 16.328 25.594 1 96.31 48 LEU B O 1
ATOM 2424 N N . GLN B 1 49 ? 3.375 17.297 25.766 1 94 49 GLN B N 1
ATOM 2425 C CA . GLN B 1 49 ? 3.664 16.547 26.984 1 94 49 GLN B CA 1
ATOM 2426 C C . GLN B 1 49 ? 2.695 16.922 28.094 1 94 49 GLN B C 1
ATOM 2428 O O . GLN B 1 49 ? 2.18 16.047 28.797 1 94 49 GLN B O 1
ATOM 2433 N N . LYS B 1 50 ? 2.475 18.172 28.266 1 94.12 50 LYS B N 1
ATOM 2434 C CA . LYS B 1 50 ? 1.545 18.656 29.281 1 94.12 50 LYS B CA 1
ATOM 2435 C C . LYS B 1 50 ? 0.126 18.156 29.016 1 94.12 50 LYS B C 1
ATOM 2437 O O . LYS B 1 50 ? -0.632 17.891 29.938 1 94.12 50 LYS B O 1
ATOM 2442 N N . ALA B 1 51 ? -0.179 18 27.734 1 94.31 51 ALA B N 1
ATOM 2443 C CA . ALA B 1 51 ? -1.51 17.547 27.344 1 94.31 51 ALA B CA 1
ATOM 2444 C C . ALA B 1 51 ? -1.625 16.031 27.438 1 94.31 51 ALA B C 1
ATOM 2446 O O . ALA B 1 51 ? -2.664 15.453 27.109 1 94.31 51 ALA B O 1
ATOM 2447 N N . GLY B 1 52 ? -0.519 15.352 27.75 1 93.56 52 GLY B N 1
ATOM 2448 C CA . GLY B 1 52 ? -0.557 13.922 28 1 93.56 52 GLY B CA 1
ATOM 2449 C C . GLY B 1 52 ? -0.335 13.086 26.75 1 93.56 52 GLY B C 1
ATOM 2450 O O . GLY B 1 52 ? -0.665 11.898 26.719 1 93.56 52 GLY B O 1
ATOM 2451 N N . ALA B 1 53 ? 0.146 13.766 25.703 1 93.38 53 ALA B N 1
ATOM 2452 C CA . ALA B 1 53 ? 0.437 13.008 24.484 1 93.38 53 ALA B CA 1
ATOM 2453 C C . ALA B 1 53 ? 1.566 12.008 24.719 1 93.38 53 ALA B C 1
ATOM 2455 O O . ALA B 1 53 ? 2.486 12.273 25.5 1 93.38 53 ALA B O 1
ATOM 2456 N N . GLN B 1 54 ? 1.452 10.914 24.047 1 89.94 54 GLN B N 1
ATOM 2457 C CA . GLN B 1 54 ? 2.553 9.953 24.062 1 89.94 54 GLN B CA 1
ATOM 2458 C C . GLN B 1 54 ? 3.613 10.312 23.016 1 89.94 54 GLN B C 1
ATOM 2460 O O . GLN B 1 54 ? 3.287 10.617 21.875 1 89.94 54 GLN B O 1
ATOM 2465 N N . PRO B 1 55 ? 4.801 10.289 23.484 1 88.75 55 PRO B N 1
ATOM 2466 C CA . PRO B 1 55 ? 5.855 10.602 22.516 1 88.75 55 PRO B CA 1
ATOM 2467 C C . PRO B 1 55 ? 6.035 9.508 21.453 1 88.75 55 PRO B C 1
ATOM 2469 O O . PRO B 1 55 ? 5.609 8.375 21.672 1 88.75 55 PRO B O 1
ATOM 2472 N N . LEU B 1 56 ? 6.512 9.93 20.312 1 83.12 56 LEU B N 1
ATOM 2473 C CA . LEU B 1 56 ? 6.957 8.977 19.297 1 83.12 56 LEU B CA 1
ATOM 2474 C C . LEU B 1 56 ? 8.43 8.633 19.5 1 83.12 56 LEU B C 1
ATOM 2476 O O . LEU B 1 56 ? 9.227 9.484 19.891 1 83.12 56 LEU B O 1
ATOM 2480 N N . VAL B 1 57 ? 8.703 7.406 19.422 1 74.88 57 VAL B N 1
ATOM 2481 C CA . VAL B 1 57 ? 10.078 6.945 19.562 1 74.88 57 VAL B CA 1
ATOM 2482 C C . VAL B 1 57 ? 10.609 6.469 18.203 1 74.88 57 VAL B C 1
ATOM 2484 O O . VAL B 1 57 ? 9.984 5.637 17.547 1 74.88 57 VAL B O 1
ATOM 2487 N N . SER B 1 58 ? 11.625 7.195 17.781 1 68.5 58 SER B N 1
ATOM 2488 C CA . SER B 1 58 ? 12.258 6.73 16.547 1 68.5 58 SER B CA 1
ATOM 2489 C C . SER B 1 58 ? 13.047 5.445 16.781 1 68.5 58 SER B C 1
ATOM 2491 O O . SER B 1 58 ? 13.867 5.371 17.703 1 68.5 58 SER B O 1
ATOM 2493 N N . GLU B 1 59 ? 12.727 4.379 16.094 1 57.22 59 GLU B N 1
ATOM 2494 C CA . GLU B 1 59 ? 13.422 3.105 16.266 1 57.22 59 GLU B CA 1
ATOM 2495 C C . GLU B 1 59 ? 14.898 3.227 15.914 1 57.22 59 GLU B C 1
ATOM 2497 O O . GLU B 1 59 ? 15.75 2.615 16.562 1 57.22 59 GLU B O 1
ATOM 2502 N N . LYS B 1 60 ? 15.164 3.984 14.812 1 56.59 60 LYS B N 1
ATOM 2503 C CA . LYS B 1 60 ? 16.516 4.035 14.281 1 56.59 60 LYS B CA 1
ATOM 2504 C C . LYS B 1 60 ? 17.438 4.852 15.188 1 56.59 60 LYS B C 1
ATOM 2506 O O . LYS B 1 60 ? 18.625 4.531 15.336 1 56.59 60 LYS B O 1
ATOM 2511 N N . HIS B 1 61 ? 16.844 5.797 15.828 1 60.59 61 HIS B N 1
ATOM 2512 C CA . HIS B 1 61 ? 17.75 6.691 16.531 1 60.59 61 HIS B CA 1
ATOM 2513 C C . HIS B 1 61 ? 17.422 6.754 18.016 1 60.59 61 HIS B C 1
ATOM 2515 O O . HIS B 1 61 ? 18.141 7.387 18.797 1 60.59 61 HIS B O 1
ATOM 2521 N N . GLY B 1 62 ? 16.312 6.102 18.297 1 64.81 62 GLY B N 1
ATOM 2522 C CA . GLY B 1 62 ? 15.891 6.141 19.688 1 64.81 62 GLY B CA 1
ATOM 2523 C C . GLY B 1 62 ? 15.438 7.516 20.141 1 64.81 62 GLY B C 1
ATOM 2524 O O . GLY B 1 62 ? 15.414 7.805 21.344 1 64.81 62 GLY B O 1
ATOM 2525 N N . MET B 1 63 ? 15.234 8.375 19.266 1 69.06 63 MET B N 1
ATOM 2526 C CA . MET B 1 63 ? 14.836 9.75 19.578 1 69.06 63 MET B CA 1
ATOM 2527 C C . MET B 1 63 ? 13.352 9.82 19.891 1 69.06 63 MET B C 1
ATOM 2529 O O . MET B 1 63 ? 12.531 9.211 19.203 1 69.06 63 MET B O 1
ATOM 2533 N N . VAL B 1 64 ? 13.094 10.469 21.078 1 78.12 64 VAL B N 1
ATOM 2534 C CA . VAL B 1 64 ? 11.719 10.703 21.516 1 78.12 64 VAL B CA 1
ATOM 2535 C C . VAL B 1 64 ? 11.25 12.07 21.031 1 78.12 64 VAL B C 1
ATOM 2537 O O . VAL B 1 64 ? 11.922 13.086 21.266 1 78.12 64 VAL B O 1
ATOM 2540 N N . PHE B 1 65 ? 10.219 12.078 20.297 1 85.81 65 PHE B N 1
ATOM 2541 C CA . PHE B 1 65 ? 9.766 13.375 19.797 1 85.81 65 PHE B CA 1
ATOM 2542 C C . PHE B 1 65 ? 8.242 13.445 19.781 1 85.81 65 PHE B C 1
ATOM 2544 O O . PHE B 1 65 ? 7.566 12.43 19.906 1 85.81 65 PHE B O 1
ATOM 2551 N N . TYR B 1 66 ? 7.781 14.672 19.859 1 91.94 66 TYR B N 1
ATOM 2552 C CA . TYR B 1 66 ? 6.359 14.984 19.766 1 91.94 66 TYR B CA 1
ATOM 2553 C C . TYR B 1 66 ? 6.023 15.625 18.422 1 91.94 66 TYR B C 1
ATOM 2555 O O . TYR B 1 66 ? 6.816 16.391 17.891 1 91.94 66 TYR B O 1
ATOM 2563 N N . THR B 1 67 ? 4.852 15.242 17.953 1 92.62 67 THR B N 1
ATOM 2564 C CA . THR B 1 67 ? 4.523 15.703 16.609 1 92.62 67 THR B CA 1
ATOM 2565 C C . THR B 1 67 ? 3.107 16.266 16.562 1 92.62 67 THR B C 1
ATOM 2567 O O . THR B 1 67 ? 2.303 16.016 17.469 1 92.62 67 THR B O 1
ATOM 2570 N N . SER B 1 68 ? 2.893 17.203 15.711 1 96.12 68 SER B N 1
ATOM 2571 C CA . SER B 1 68 ? 1.568 17.594 15.242 1 96.12 68 SER B CA 1
ATOM 2572 C C . SER B 1 68 ? 1.205 16.875 13.945 1 96.12 68 SER B C 1
ATOM 2574 O O . SER B 1 68 ? 2.076 16.594 13.125 1 96.12 68 SER B O 1
ATOM 2576 N N . PRO B 1 69 ? 0.004 16.5 13.797 1 97.75 69 PRO B N 1
ATOM 2577 C CA . PRO B 1 69 ? -1.195 16.891 14.539 1 97.75 69 PRO B CA 1
ATOM 2578 C C . PRO B 1 69 ? -1.342 16.141 15.867 1 97.75 69 PRO B C 1
ATOM 2580 O O . PRO B 1 69 ? -0.782 15.062 16.031 1 97.75 69 PRO B O 1
ATOM 2583 N N . ALA B 1 70 ? -2.045 16.734 16.766 1 97.38 70 ALA B N 1
ATOM 2584 C CA . ALA B 1 70 ? -2.58 16.141 17.984 1 97.38 70 ALA B CA 1
ATOM 2585 C C . ALA B 1 70 ? -3.955 16.719 18.328 1 97.38 70 ALA B C 1
ATOM 2587 O O . ALA B 1 70 ? -4.297 17.812 17.891 1 97.38 70 ALA B O 1
ATOM 2588 N N . ILE B 1 71 ? -4.777 15.93 19.016 1 97.69 71 ILE B N 1
ATOM 2589 C CA . ILE B 1 71 ? -6.074 16.438 19.453 1 97.69 71 ILE B CA 1
ATOM 2590 C C . ILE B 1 71 ? -6.281 16.141 20.938 1 97.69 71 ILE B C 1
ATOM 2592 O O . ILE B 1 71 ? -5.707 15.195 21.469 1 97.69 71 ILE B O 1
ATOM 2596 N N . VAL B 1 72 ? -7.012 16.984 21.547 1 96.56 72 VAL B N 1
ATOM 2597 C CA . VAL B 1 72 ? -7.582 16.75 22.875 1 96.56 72 VAL B CA 1
ATOM 2598 C C . VAL B 1 72 ? -9.102 16.875 22.812 1 96.56 72 VAL B C 1
ATOM 2600 O O . VAL B 1 72 ? -9.633 17.938 22.453 1 96.56 72 VAL B O 1
ATOM 2603 N N . ASP B 1 73 ? -9.789 15.859 22.953 1 92.88 73 ASP B N 1
ATOM 2604 C CA . ASP B 1 73 ? -11.242 15.844 22.828 1 92.88 73 ASP B CA 1
ATOM 2605 C C . ASP B 1 73 ? -11.922 16.172 24.156 1 92.88 73 ASP B C 1
ATOM 2607 O O . ASP B 1 73 ? -12.938 16.875 24.188 1 92.88 73 ASP B O 1
ATOM 2611 N N . ASN B 1 74 ? -11.508 15.453 25.203 1 83.62 74 ASN B N 1
ATOM 2612 C CA . ASN B 1 74 ? -12.008 15.695 26.547 1 83.62 74 ASN B CA 1
ATOM 2613 C C . ASN B 1 74 ? -10.883 16.062 27.516 1 83.62 74 ASN B C 1
ATOM 2615 O O . ASN B 1 74 ? -9.82 15.445 27.484 1 83.62 74 ASN B O 1
ATOM 2619 N N . GLU B 1 75 ? -11.172 17.047 28.219 1 71.06 75 GLU B N 1
ATOM 2620 C CA . GLU B 1 75 ? -10.148 17.625 29.094 1 71.06 75 GLU B CA 1
ATOM 2621 C C . GLU B 1 75 ? -9.523 16.562 29.984 1 71.06 75 GLU B C 1
ATOM 2623 O O . GLU B 1 75 ? -8.391 16.719 30.453 1 71.06 75 GLU B O 1
ATOM 2628 N N . THR B 1 76 ? -10.188 15.516 30.016 1 73.75 76 THR B N 1
ATOM 2629 C CA . THR B 1 76 ? -9.656 14.547 30.969 1 73.75 76 THR B CA 1
ATOM 2630 C C . THR B 1 76 ? -8.883 13.445 30.25 1 73.75 76 THR B C 1
ATOM 2632 O O . THR B 1 76 ? -8.219 12.633 30.891 1 73.75 76 THR B O 1
ATOM 2635 N N . GLU B 1 77 ? -8.906 13.484 28.984 1 84.69 77 GLU B N 1
ATOM 2636 C CA . GLU B 1 77 ? -8.211 12.445 28.219 1 84.69 77 GLU B CA 1
ATOM 2637 C C . GLU B 1 77 ? -6.906 12.969 27.625 1 84.69 77 GLU B C 1
ATOM 2639 O O . GLU B 1 77 ? -6.797 14.148 27.312 1 84.69 77 GLU B O 1
ATOM 2644 N N . PRO B 1 78 ? -5.977 12.125 27.641 1 92.25 78 PRO B N 1
ATOM 2645 C CA . PRO B 1 78 ? -4.703 12.531 27.047 1 92.25 78 PRO B CA 1
ATOM 2646 C C . PRO B 1 78 ? -4.832 12.867 25.562 1 92.25 78 PRO B C 1
ATOM 2648 O O . PRO B 1 78 ? -5.758 12.398 24.891 1 92.25 78 PRO B O 1
ATOM 2651 N N . ALA B 1 79 ? -3.904 13.695 25.188 1 95.62 79 ALA B N 1
ATOM 2652 C CA . ALA B 1 79 ? -3.844 14.047 23.766 1 95.62 79 ALA B CA 1
ATOM 2653 C C . ALA B 1 79 ? -3.527 12.82 22.922 1 95.62 79 ALA B C 1
ATOM 2655 O O . ALA B 1 79 ? -2.764 11.945 23.328 1 95.62 79 ALA B O 1
ATOM 2656 N N . ILE B 1 80 ? -4.145 12.797 21.766 1 96 80 ILE B N 1
ATOM 2657 C CA . ILE B 1 80 ? -3.879 11.758 20.766 1 96 80 ILE B CA 1
ATOM 2658 C C . ILE B 1 80 ? -3.092 12.352 19.609 1 96 80 ILE B C 1
ATOM 2660 O O . ILE B 1 80 ? -3.508 13.344 19.016 1 96 80 ILE B O 1
ATOM 2664 N N . SER B 1 81 ? -1.944 11.719 19.391 1 95.44 81 SER B N 1
ATOM 2665 C CA . SER B 1 81 ? -1.121 12.141 18.266 1 95.44 81 SER B CA 1
ATOM 2666 C C . SER B 1 81 ? -1.148 11.117 17.141 1 95.44 81 SER B C 1
ATOM 2668 O O . SER B 1 81 ? -1.645 10 17.328 1 95.44 81 SER B O 1
ATOM 2670 N N . ASP B 1 82 ? -0.684 11.469 15.945 1 94.62 82 ASP B N 1
ATOM 2671 C CA . ASP B 1 82 ? -0.662 10.617 14.758 1 94.62 82 ASP B CA 1
ATOM 2672 C C . ASP B 1 82 ? -1.972 10.727 13.984 1 94.62 82 ASP B C 1
ATOM 2674 O O . ASP B 1 82 ? -3.033 10.359 14.492 1 94.62 82 ASP B O 1
ATOM 2678 N N . SER B 1 83 ? -1.837 11.164 12.812 1 97.25 83 SER B N 1
ATOM 2679 C CA . SER B 1 83 ? -3.021 11.492 12.023 1 97.25 83 SER B CA 1
ATOM 2680 C C . SER B 1 83 ? -3.896 10.266 11.805 1 97.25 83 SER B C 1
ATOM 2682 O O . SER B 1 83 ? -5.125 10.367 11.758 1 97.25 83 SER B O 1
ATOM 2684 N N . PHE B 1 84 ? -3.338 9.047 11.625 1 97.81 84 PHE B N 1
ATOM 2685 C CA . PHE B 1 84 ? -4.109 7.828 11.43 1 97.81 84 PHE B CA 1
ATOM 2686 C C . PHE B 1 84 ? -4.867 7.457 12.703 1 97.81 84 PHE B C 1
ATOM 2688 O O . PHE B 1 84 ? -6.062 7.156 12.648 1 97.81 84 PHE B O 1
ATOM 2695 N N . LYS B 1 85 ? -4.168 7.531 13.844 1 96.62 85 LYS B N 1
ATOM 2696 C CA . LYS B 1 85 ? -4.777 7.207 15.125 1 96.62 85 LYS B CA 1
ATOM 2697 C C . LYS B 1 85 ? -5.871 8.211 15.484 1 96.62 85 LYS B C 1
ATOM 2699 O O . LYS B 1 85 ? -6.891 7.84 16.078 1 96.62 85 LYS B O 1
ATOM 2704 N N . ILE B 1 86 ? -5.609 9.445 15.156 1 97.62 86 ILE B N 1
ATOM 2705 C CA . ILE B 1 86 ? -6.617 10.477 15.391 1 97.62 86 ILE B CA 1
ATOM 2706 C C . ILE B 1 86 ? -7.879 10.156 14.594 1 97.62 86 ILE B C 1
ATOM 2708 O O . ILE B 1 86 ? -8.992 10.219 15.125 1 97.62 86 ILE B O 1
ATOM 2712 N N . ALA B 1 87 ? -7.711 9.805 13.336 1 98.62 87 ALA B N 1
ATOM 2713 C CA . ALA B 1 87 ? -8.852 9.469 12.484 1 98.62 87 ALA B CA 1
ATOM 2714 C C . ALA B 1 87 ? -9.609 8.266 13.039 1 98.62 87 ALA B C 1
ATOM 2716 O O . ALA B 1 87 ? -10.844 8.25 13.055 1 98.62 87 ALA B O 1
ATOM 2717 N N . GLU B 1 88 ? -8.883 7.242 13.539 1 97.75 88 GLU B N 1
ATOM 2718 C CA . GLU B 1 88 ? -9.516 6.078 14.156 1 97.75 88 GLU B CA 1
ATOM 2719 C C . GLU B 1 88 ? -10.344 6.484 15.375 1 97.75 88 GLU B C 1
ATOM 2721 O O . GLU B 1 88 ? -11.477 6.031 15.539 1 97.75 88 GLU B O 1
ATOM 2726 N N . TYR B 1 89 ? -9.742 7.312 16.172 1 97.12 89 TYR B N 1
ATOM 2727 C CA . TYR B 1 89 ? -10.414 7.781 17.375 1 97.12 89 TYR B CA 1
ATOM 2728 C C . TYR B 1 89 ? -11.703 8.508 17.031 1 97.12 89 TYR B C 1
ATOM 2730 O O . TYR B 1 89 ? -12.75 8.242 17.625 1 97.12 89 TYR B O 1
ATOM 2738 N N . LEU B 1 90 ? -11.641 9.406 16.062 1 97.88 90 LEU B N 1
ATOM 2739 C CA . LEU B 1 90 ? -12.789 10.227 15.703 1 97.88 90 LEU B CA 1
ATOM 2740 C C . LEU B 1 90 ? -13.906 9.367 15.125 1 97.88 90 LEU B C 1
ATOM 2742 O O . LEU B 1 90 ? -15.086 9.641 15.352 1 97.88 90 LEU B O 1
ATOM 2746 N N . ASP B 1 91 ? -13.547 8.336 14.344 1 98.12 91 ASP B N 1
ATOM 2747 C CA . ASP B 1 91 ? -14.547 7.406 13.828 1 98.12 91 ASP B CA 1
ATOM 2748 C C . ASP B 1 91 ? -15.266 6.688 14.961 1 98.12 91 ASP B C 1
ATOM 2750 O O . ASP B 1 91 ? -16.484 6.469 14.898 1 98.12 91 ASP B O 1
ATOM 2754 N N . LYS B 1 92 ? -14.508 6.297 15.969 1 96.44 92 LYS B N 1
ATOM 2755 C CA . LYS B 1 92 ? -15.062 5.551 17.094 1 96.44 92 LYS B CA 1
ATOM 2756 C C . LYS B 1 92 ? -15.891 6.461 18 1 96.44 92 LYS B C 1
ATOM 2758 O O . LYS B 1 92 ? -16.969 6.082 18.453 1 96.44 92 LYS B O 1
ATOM 2763 N N . ARG B 1 93 ? -15.414 7.66 18.25 1 95.88 93 ARG B N 1
ATOM 2764 C CA . ARG B 1 93 ? -16 8.586 19.203 1 95.88 93 ARG B CA 1
ATOM 2765 C C . ARG B 1 93 ? -17.266 9.234 18.641 1 95.88 93 ARG B C 1
ATOM 2767 O O . ARG B 1 93 ? -18.203 9.539 19.375 1 95.88 93 ARG B O 1
ATOM 2774 N N . TYR B 1 94 ? -17.25 9.422 17.328 1 96.69 94 TYR B N 1
ATOM 2775 C CA . TYR B 1 94 ? -18.375 10.078 16.656 1 96.69 94 TYR B CA 1
ATOM 2776 C C . TYR B 1 94 ? -18.953 9.188 15.562 1 96.69 94 TYR B C 1
ATOM 2778 O O . TYR B 1 94 ? -18.906 9.531 14.375 1 96.69 94 TYR B O 1
ATOM 2786 N N . PRO B 1 95 ? -19.562 8.133 15.961 1 96.12 95 PRO B N 1
ATOM 2787 C CA . PRO B 1 95 ? -19.969 7.098 15.008 1 96.12 95 PRO B CA 1
ATOM 2788 C C . PRO B 1 95 ? -21.125 7.547 14.109 1 96.12 95 PRO B C 1
ATOM 2790 O O . PRO B 1 95 ? -21.375 6.938 13.07 1 96.12 95 PRO B O 1
ATOM 2793 N N . ASP B 1 96 ? -21.859 8.594 14.383 1 97.62 96 ASP B N 1
ATOM 2794 C CA . ASP B 1 96 ? -23.016 9.055 13.609 1 97.62 96 ASP B CA 1
ATOM 2795 C C . ASP B 1 96 ? -22.594 10.094 12.57 1 97.62 96 ASP B C 1
ATOM 2797 O O . ASP B 1 96 ? -23.438 10.836 12.055 1 97.62 96 ASP B O 1
ATOM 2801 N N . THR B 1 97 ? -21.344 10.219 12.305 1 97.81 97 THR B N 1
ATOM 2802 C CA . THR B 1 97 ? -20.766 11.055 11.266 1 97.81 97 THR B CA 1
ATOM 2803 C C . THR B 1 97 ? -20.141 10.203 10.172 1 97.81 97 THR B C 1
ATOM 2805 O O . THR B 1 97 ? -19.953 9 10.344 1 97.81 97 THR B O 1
ATOM 2808 N N . PRO B 1 98 ? -19.891 10.758 9 1 98 98 PRO B N 1
ATOM 2809 C CA . PRO B 1 98 ? -19.203 9.977 7.965 1 98 98 PRO B CA 1
ATOM 2810 C C . PRO B 1 98 ? -17.891 9.375 8.445 1 98 98 PRO B C 1
ATOM 2812 O O . PRO B 1 98 ? -17.188 9.984 9.258 1 98 98 PRO B O 1
ATOM 2815 N N . LYS B 1 99 ? -17.625 8.227 7.977 1 98.06 99 LYS B N 1
ATOM 2816 C CA . LYS B 1 99 ? -16.469 7.48 8.453 1 98.06 99 LYS B CA 1
ATOM 2817 C C . LYS B 1 99 ? -15.234 7.77 7.59 1 98.06 99 LYS B C 1
ATOM 2819 O O . LYS B 1 99 ? -15.297 7.676 6.363 1 98.06 99 LYS B O 1
ATOM 2824 N N . ALA B 1 100 ? -14.18 8.094 8.273 1 98.62 100 ALA B N 1
ATOM 2825 C CA . ALA B 1 100 ? -12.898 8.203 7.586 1 98.62 100 ALA B CA 1
ATOM 2826 C C . ALA B 1 100 ? -12.445 6.84 7.062 1 98.62 100 ALA B C 1
ATOM 2828 O O . ALA B 1 100 ? -11.812 6.75 6.008 1 98.62 100 ALA B O 1
ATOM 2829 N N . PHE B 1 101 ? -12.805 5.82 7.848 1 98.5 101 PHE B N 1
ATOM 2830 C CA . PHE B 1 101 ? -12.523 4.434 7.5 1 98.5 101 PHE B CA 1
ATOM 2831 C C . PHE B 1 101 ? -13.82 3.646 7.332 1 98.5 101 PHE B C 1
ATOM 2833 O O . PHE B 1 101 ? -14.273 2.984 8.266 1 98.5 101 PHE B O 1
ATOM 2840 N N . PRO B 1 102 ? -14.391 3.703 6.141 1 97.44 102 PRO B N 1
ATOM 2841 C CA . PRO B 1 102 ? -15.555 2.834 5.934 1 97.44 102 PRO B CA 1
ATOM 2842 C C . PRO B 1 102 ? -15.305 1.399 6.398 1 97.44 102 PRO B C 1
ATOM 2844 O O . PRO B 1 102 ? -14.18 0.905 6.312 1 97.44 102 PRO B O 1
ATOM 2847 N N . LEU B 1 103 ? -16.359 0.747 6.852 1 93.94 103 LEU B N 1
ATOM 2848 C CA . LEU B 1 103 ? -16.266 -0.541 7.527 1 93.94 103 LEU B CA 1
ATOM 2849 C C . LEU B 1 103 ? -15.43 -1.525 6.711 1 93.94 103 LEU B C 1
ATOM 2851 O O . LEU B 1 103 ? -15.68 -1.707 5.516 1 93.94 103 LEU B O 1
ATOM 2855 N N . GLY B 1 104 ? -14.406 -2.025 7.367 1 96.25 104 GLY B N 1
ATOM 2856 C CA . GLY B 1 104 ? -13.594 -3.064 6.762 1 96.25 104 GLY B CA 1
ATOM 2857 C C . GLY B 1 104 ? -12.406 -2.518 5.992 1 96.25 104 GLY B C 1
ATOM 2858 O O . GLY B 1 104 ? -11.57 -3.281 5.504 1 96.25 104 GLY B O 1
ATOM 2859 N N . SER B 1 105 ? -12.211 -1.206 5.973 1 97.94 105 SER B N 1
ATOM 2860 C CA . SER B 1 105 ? -11.172 -0.629 5.117 1 97.94 105 SER B CA 1
ATOM 2861 C C . SER B 1 105 ? -9.938 -0.243 5.926 1 97.94 105 SER B C 1
ATOM 2863 O O . SER B 1 105 ? -8.93 0.182 5.363 1 97.94 105 SER B O 1
ATOM 2865 N N . GLU B 1 106 ? -10 -0.406 7.258 1 98.12 106 GLU B N 1
ATOM 2866 C CA . GLU B 1 106 ? -8.992 0.144 8.156 1 98.12 106 GLU B CA 1
ATOM 2867 C C . GLU B 1 106 ? -7.602 -0.395 7.82 1 98.12 106 GLU B C 1
ATOM 2869 O O . GLU B 1 106 ? -6.648 0.375 7.668 1 98.12 106 GLU B O 1
ATOM 2874 N N . ALA B 1 107 ? -7.5 -1.693 7.652 1 98.56 107 ALA B N 1
ATOM 2875 C CA . ALA B 1 107 ? -6.203 -2.322 7.422 1 98.56 107 ALA B CA 1
ATOM 2876 C C . ALA B 1 107 ? -5.633 -1.919 6.062 1 98.56 107 ALA B C 1
ATOM 2878 O O . ALA B 1 107 ? -4.441 -1.63 5.941 1 98.56 107 ALA B O 1
ATOM 2879 N N . LEU B 1 108 ? -6.5 -1.909 5.055 1 98.62 108 LEU B N 1
ATOM 2880 C CA . LEU B 1 108 ? -6.062 -1.516 3.721 1 98.62 108 LEU B CA 1
ATOM 2881 C C . LEU B 1 108 ? -5.613 -0.058 3.703 1 98.62 108 LEU B C 1
ATOM 2883 O O . LEU B 1 108 ? -4.633 0.287 3.041 1 98.62 108 LEU B O 1
ATOM 2887 N N . GLN B 1 109 ? -6.293 0.781 4.426 1 98.69 109 GLN B N 1
ATOM 2888 C CA . GLN B 1 109 ? -5.93 2.193 4.457 1 98.69 109 GLN B CA 1
ATOM 2889 C C . GLN B 1 109 ? -4.668 2.418 5.289 1 98.69 109 GLN B C 1
ATOM 2891 O O . GLN B 1 109 ? -3.875 3.314 4.996 1 98.69 109 GLN B O 1
ATOM 2896 N N . ALA B 1 110 ? -4.504 1.601 6.332 1 98.38 110 ALA B N 1
ATOM 2897 C CA . ALA B 1 110 ? -3.236 1.642 7.055 1 98.38 110 ALA B CA 1
ATOM 2898 C C . ALA B 1 110 ? -2.068 1.306 6.129 1 98.38 110 ALA B C 1
ATOM 2900 O O . ALA B 1 110 ? -1.051 2.002 6.129 1 98.38 110 ALA B O 1
ATOM 2901 N N . ALA B 1 111 ? -2.234 0.279 5.355 1 97.88 111 ALA B N 1
ATOM 2902 C CA . ALA B 1 111 ? -1.202 -0.13 4.406 1 97.88 111 ALA B CA 1
ATOM 2903 C C . ALA B 1 111 ? -0.917 0.979 3.398 1 97.88 111 ALA B C 1
ATOM 2905 O O . ALA B 1 111 ? 0.244 1.29 3.121 1 97.88 111 ALA B O 1
ATOM 2906 N N . PHE B 1 112 ? -1.992 1.533 2.861 1 98.31 112 PHE B N 1
ATOM 2907 C CA . PHE B 1 112 ? -1.837 2.607 1.888 1 98.31 112 PHE B CA 1
ATOM 2908 C C . PHE B 1 112 ? -1.083 3.785 2.496 1 98.31 112 PHE B C 1
ATOM 2910 O O . PHE B 1 112 ? -0.135 4.297 1.897 1 98.31 112 PHE B O 1
ATOM 2917 N N . HIS B 1 113 ? -1.498 4.164 3.699 1 97.56 113 HIS B N 1
ATOM 2918 C CA . HIS B 1 113 ? -0.912 5.301 4.398 1 97.56 113 HIS B CA 1
ATOM 2919 C C . HIS B 1 113 ? 0.583 5.102 4.621 1 97.56 113 HIS B C 1
ATOM 2921 O O . HIS B 1 113 ? 1.385 5.984 4.316 1 97.56 113 HIS B O 1
ATOM 2927 N N . ASP B 1 114 ? 0.97 3.955 5.082 1 93.94 114 ASP B N 1
ATOM 2928 C CA . ASP B 1 114 ? 2.371 3.645 5.348 1 93.94 114 ASP B CA 1
ATOM 2929 C C . ASP B 1 114 ? 3.189 3.664 4.059 1 93.94 114 ASP B C 1
ATOM 2931 O O . ASP B 1 114 ? 4.293 4.215 4.023 1 93.94 114 ASP B O 1
ATOM 2935 N N . GLN B 1 115 ? 2.602 3.109 3.068 1 91.12 115 GLN B N 1
ATOM 2936 C CA . GLN B 1 115 ? 3.328 3 1.808 1 91.12 115 GLN B CA 1
ATOM 2937 C C . GLN B 1 115 ? 3.438 4.355 1.115 1 91.12 115 GLN B C 1
ATOM 2939 O O . GLN B 1 115 ? 4.449 4.652 0.478 1 91.12 115 GLN B O 1
ATOM 2944 N N . PHE B 1 116 ? 2.395 5.117 1.242 1 94.25 116 PHE B N 1
ATOM 2945 C CA . PHE B 1 116 ? 2.41 6.473 0.71 1 94.25 116 PHE B CA 1
ATOM 2946 C C . PHE B 1 116 ? 3.578 7.266 1.285 1 94.25 116 PHE B C 1
ATOM 2948 O O . PHE B 1 116 ? 4.336 7.891 0.541 1 94.25 116 PHE B O 1
ATOM 2955 N N . PHE B 1 117 ? 3.809 7.148 2.535 1 87.62 117 PHE B N 1
ATOM 2956 C CA . PHE B 1 117 ? 4.855 7.898 3.223 1 87.62 117 PHE B CA 1
ATOM 2957 C C . PHE B 1 117 ? 6.234 7.387 2.824 1 87.62 117 PHE B C 1
ATOM 2959 O O . PHE B 1 117 ? 7.176 8.172 2.693 1 87.62 117 PHE B O 1
ATOM 2966 N N . LYS B 1 118 ? 6.328 6.141 2.592 1 86 118 LYS B N 1
ATOM 2967 C CA . LYS B 1 118 ? 7.602 5.582 2.146 1 86 118 LYS B CA 1
ATOM 2968 C C . LYS B 1 118 ? 7.992 6.125 0.775 1 86 118 LYS B C 1
ATOM 2970 O O . LYS B 1 118 ? 9.172 6.383 0.515 1 86 118 LYS B O 1
ATOM 2975 N N . HIS B 1 119 ? 7.039 6.281 -0.075 1 86.25 119 HIS B N 1
ATOM 2976 C CA . HIS B 1 119 ? 7.309 6.836 -1.396 1 86.25 119 HIS B CA 1
ATOM 2977 C C . HIS B 1 119 ? 7.746 8.297 -1.302 1 86.25 119 HIS B C 1
ATOM 2979 O O . HIS B 1 119 ? 8.578 8.75 -2.088 1 86.25 119 HIS B O 1
ATOM 2985 N N . LEU B 1 120 ? 7.199 8.992 -0.332 1 85.19 120 LEU B N 1
ATOM 2986 C CA . LEU B 1 120 ? 7.516 10.406 -0.171 1 85.19 120 LEU B CA 1
ATOM 2987 C C . LEU B 1 120 ? 8.984 10.602 0.182 1 85.19 120 LEU B C 1
ATOM 2989 O O . LEU B 1 120 ? 9.602 11.602 -0.198 1 85.19 120 LEU B O 1
ATOM 2993 N N . PHE B 1 121 ? 9.547 9.609 0.771 1 79.5 121 PHE B N 1
ATOM 2994 C CA . PHE B 1 121 ? 10.938 9.703 1.199 1 79.5 121 PHE B CA 1
ATOM 2995 C C . PHE B 1 121 ? 11.875 9.781 -0.003 1 79.5 121 PHE B C 1
ATOM 2997 O O . PHE B 1 121 ? 12.922 10.43 0.061 1 79.5 121 PHE B O 1
ATOM 3004 N N . SER B 1 122 ? 11.43 9.211 -1.142 1 78.94 122 SER B N 1
ATOM 3005 C CA . SER B 1 122 ? 12.289 9.148 -2.32 1 78.94 122 SER B CA 1
ATOM 3006 C C . SER B 1 122 ? 12.469 10.531 -2.938 1 78.94 122 SER B C 1
ATOM 3008 O O . SER B 1 122 ? 13.469 10.781 -3.625 1 78.94 122 SER B O 1
ATOM 3010 N N . PHE B 1 123 ? 11.57 11.422 -2.666 1 82.44 123 PHE B N 1
ATOM 3011 C CA . PHE B 1 123 ? 11.727 12.766 -3.209 1 82.44 123 PHE B CA 1
ATOM 3012 C C . PHE B 1 123 ? 11.5 13.812 -2.127 1 82.44 123 PHE B C 1
ATOM 3014 O O . PHE B 1 123 ? 11.031 14.922 -2.414 1 82.44 123 PHE B O 1
ATOM 3021 N N . ALA B 1 124 ? 11.789 13.453 -0.897 1 87.19 124 ALA B N 1
ATOM 3022 C CA . ALA B 1 124 ? 11.625 14.305 0.279 1 87.19 124 ALA B CA 1
ATOM 3023 C C . ALA B 1 124 ? 12.438 15.594 0.144 1 87.19 124 ALA B C 1
ATOM 3025 O O . ALA B 1 124 ? 11.969 16.672 0.51 1 87.19 124 ALA B O 1
ATOM 3026 N N . PRO B 1 125 ? 13.641 15.547 -0.406 1 89.94 125 PRO B N 1
ATOM 3027 C CA . PRO B 1 125 ? 14.438 16.766 -0.501 1 89.94 125 PRO B CA 1
ATOM 3028 C C . PRO B 1 125 ? 13.727 17.875 -1.288 1 89.94 125 PRO B C 1
ATOM 3030 O O . PRO B 1 125 ? 13.867 19.047 -0.961 1 89.94 125 PRO B O 1
ATOM 3033 N N . PHE B 1 126 ? 12.945 17.422 -2.244 1 89.62 126 PHE B N 1
ATOM 3034 C CA . PHE B 1 126 ? 12.188 18.312 -3.1 1 89.62 126 PHE B CA 1
ATOM 3035 C C . PHE B 1 126 ? 11.172 19.109 -2.285 1 89.62 126 PHE B C 1
ATOM 3037 O O . PHE B 1 126 ? 10.789 20.219 -2.668 1 89.62 126 PHE B O 1
ATOM 3044 N N . ILE B 1 127 ? 10.805 18.672 -1.131 1 91.75 127 ILE B N 1
ATOM 3045 C CA . ILE B 1 127 ? 9.789 19.281 -0.282 1 91.75 127 ILE B CA 1
ATOM 3046 C C . ILE B 1 127 ? 10.453 19.953 0.917 1 91.75 127 ILE B C 1
ATOM 3048 O O . ILE B 1 127 ? 10.227 21.141 1.173 1 91.75 127 ILE B O 1
ATOM 3052 N N . VAL B 1 128 ? 11.336 19.203 1.583 1 94.12 128 VAL B N 1
ATOM 3053 C CA . VAL B 1 128 ? 11.945 19.594 2.848 1 94.12 128 VAL B CA 1
ATOM 3054 C C . VAL B 1 128 ? 12.688 20.922 2.672 1 94.12 128 VAL B C 1
ATOM 3056 O O . VAL B 1 128 ? 12.594 21.812 3.52 1 94.12 128 VAL B O 1
ATOM 3059 N N . GLY B 1 129 ? 13.336 21.078 1.593 1 94.56 129 GLY B N 1
ATOM 3060 C CA . GLY B 1 129 ? 14.172 22.25 1.36 1 94.56 129 GLY B CA 1
ATOM 3061 C C . GLY B 1 129 ? 13.367 23.531 1.224 1 94.56 129 GLY B C 1
ATOM 3062 O O . GLY B 1 129 ? 13.93 24.625 1.321 1 94.56 129 GLY B O 1
ATOM 3063 N N . LYS B 1 130 ? 12.062 23.438 1.041 1 95.88 130 LYS B N 1
ATOM 3064 C CA . LYS B 1 130 ? 11.242 24.625 0.795 1 95.88 130 LYS B CA 1
ATOM 3065 C C . LYS B 1 130 ? 10.328 24.906 1.979 1 95.88 130 LYS B C 1
ATOM 3067 O O . LYS B 1 130 ? 9.672 25.953 2.023 1 95.88 130 LYS B O 1
ATOM 3072 N N . VAL B 1 131 ? 10.359 24.078 2.994 1 97.5 131 VAL B N 1
ATOM 3073 C CA . VAL B 1 131 ? 9.438 24.188 4.121 1 97.5 131 VAL B CA 1
ATOM 3074 C C . VAL B 1 131 ? 9.688 25.484 4.875 1 97.5 131 VAL B C 1
ATOM 3076 O O . VAL B 1 131 ? 8.742 26.156 5.281 1 97.5 131 VAL B O 1
ATOM 3079 N N . PRO B 1 132 ? 10.922 25.938 5.016 1 97.19 132 PRO B N 1
ATOM 3080 C CA . PRO B 1 132 ? 11.148 27.188 5.766 1 97.19 132 PRO B CA 1
ATOM 3081 C C . PRO B 1 132 ? 10.477 28.391 5.121 1 97.19 132 PRO B C 1
ATOM 3083 O O . PRO B 1 132 ? 10.266 29.406 5.785 1 97.19 132 PRO B O 1
ATOM 3086 N N . ASN B 1 133 ? 10.055 28.25 3.818 1 92.75 133 ASN B N 1
ATOM 3087 C CA . ASN B 1 133 ? 9.352 29.328 3.121 1 92.75 133 ASN B CA 1
ATOM 3088 C C . ASN B 1 133 ? 8.039 29.672 3.812 1 92.75 133 ASN B C 1
ATOM 3090 O O . ASN B 1 133 ? 7.547 30.797 3.684 1 92.75 133 ASN B O 1
ATOM 3094 N N . VAL B 1 134 ? 7.535 28.734 4.574 1 97.69 134 VAL B N 1
ATOM 3095 C CA . VAL B 1 134 ? 6.188 28.953 5.09 1 97.69 134 VAL B CA 1
ATOM 3096 C C . VAL B 1 134 ? 6.234 29.078 6.613 1 97.69 134 VAL B C 1
ATOM 3098 O O . VAL B 1 134 ? 5.211 29.328 7.25 1 97.69 134 VAL B O 1
ATOM 3101 N N . LEU B 1 135 ? 7.422 29.016 7.223 1 98.44 135 LEU B N 1
ATOM 3102 C CA . LEU B 1 135 ? 7.543 28.953 8.672 1 98.44 135 LEU B CA 1
ATOM 3103 C C . LEU B 1 135 ? 7.926 30.312 9.25 1 98.44 135 LEU B C 1
ATOM 3105 O O . LEU B 1 135 ? 8.656 31.078 8.617 1 98.44 135 LEU B O 1
ATOM 3109 N N . ASN B 1 136 ? 7.457 30.594 10.414 1 98.44 136 ASN B N 1
ATOM 3110 C CA . ASN B 1 136 ? 8.031 31.688 11.18 1 98.44 136 ASN B CA 1
ATOM 3111 C C . ASN B 1 136 ? 9.492 31.438 11.523 1 98.44 136 ASN B C 1
ATOM 3113 O O . ASN B 1 136 ? 9.945 30.297 11.5 1 98.44 136 ASN B O 1
ATOM 3117 N N . GLN B 1 137 ? 10.156 32.5 11.938 1 97.94 137 GLN B N 1
ATOM 3118 C CA . GLN B 1 137 ? 11.609 32.406 12.109 1 97.94 137 GLN B CA 1
ATOM 3119 C C . GLN B 1 137 ? 11.984 31.359 13.148 1 97.94 137 GLN B C 1
ATOM 3121 O O . GLN B 1 137 ? 12.891 30.547 12.922 1 97.94 137 GLN B O 1
ATOM 3126 N N . VAL B 1 138 ? 11.289 31.281 14.219 1 98.06 138 VAL B N 1
ATOM 3127 C CA . VAL B 1 138 ? 11.648 30.375 15.305 1 98.06 138 VAL B CA 1
ATOM 3128 C C . VAL B 1 138 ? 11.5 28.922 14.836 1 98.06 138 VAL B C 1
ATOM 3130 O O . VAL B 1 138 ? 12.328 28.078 15.164 1 98.06 138 VAL B O 1
ATOM 3133 N N . SER B 1 139 ? 10.445 28.656 14.109 1 98.38 139 SER B N 1
ATOM 3134 C CA . SER B 1 139 ? 10.227 27.312 13.57 1 98.38 139 SER B CA 1
ATOM 3135 C C . SER B 1 139 ? 11.18 27.016 12.422 1 98.38 139 SER B C 1
ATOM 3137 O O . SER B 1 139 ? 11.617 25.875 12.25 1 98.38 139 SER B O 1
ATOM 3139 N N . SER B 1 140 ? 11.445 28.031 11.648 1 98.06 140 SER B N 1
ATOM 3140 C CA . SER B 1 140 ? 12.406 27.859 10.57 1 98.06 140 SER B CA 1
ATOM 3141 C C . SER B 1 140 ? 13.773 27.438 11.109 1 98.06 140 SER B C 1
ATOM 3143 O O . SER B 1 140 ? 14.391 26.516 10.594 1 98.06 140 SER B O 1
ATOM 3145 N N . ASP B 1 141 ? 14.203 28.125 12.141 1 97.81 141 ASP B N 1
ATOM 3146 C CA . ASP B 1 141 ? 15.492 27.812 12.75 1 97.81 141 ASP B CA 1
ATOM 3147 C C . ASP B 1 141 ? 15.508 26.375 13.281 1 97.81 141 ASP B C 1
ATOM 3149 O O . ASP B 1 141 ? 16.453 25.641 13.031 1 97.81 141 ASP B O 1
ATOM 3153 N N . TYR B 1 142 ? 14.492 26.062 13.938 1 96.5 142 TYR B N 1
ATOM 3154 C CA . TYR B 1 142 ? 14.359 24.719 14.477 1 96.5 142 TYR B CA 1
ATOM 3155 C C . TYR B 1 142 ? 14.375 23.688 13.367 1 96.5 142 TYR B C 1
ATOM 3157 O O . TYR B 1 142 ? 15.078 22.672 13.461 1 96.5 142 TYR B O 1
ATOM 3165 N N . TYR B 1 143 ? 13.625 23.938 12.336 1 96.62 143 TYR B N 1
ATOM 3166 C CA . TYR B 1 143 ? 13.484 23.031 11.211 1 96.62 143 TYR B CA 1
ATOM 3167 C C . TYR B 1 143 ? 14.82 22.828 10.508 1 96.62 143 TYR B C 1
ATOM 3169 O O . TYR B 1 143 ? 15.219 21.688 10.227 1 96.62 143 TYR B O 1
ATOM 3177 N N . ARG B 1 144 ? 15.508 23.859 10.273 1 97.12 144 ARG B N 1
ATOM 3178 C CA . ARG B 1 144 ? 16.812 23.797 9.609 1 97.12 144 ARG B CA 1
ATOM 3179 C C . ARG B 1 144 ? 17.797 22.969 10.422 1 97.12 144 ARG B C 1
ATOM 3181 O O . ARG B 1 144 ? 18.469 22.078 9.891 1 97.12 144 ARG B O 1
ATOM 3188 N N . ASP B 1 145 ? 17.781 23.203 11.695 1 95.5 145 ASP B N 1
ATOM 3189 C CA . ASP B 1 145 ? 18.703 22.5 12.578 1 95.5 145 ASP B CA 1
ATOM 3190 C C . ASP B 1 145 ? 18.422 21 12.586 1 95.5 145 ASP B C 1
ATOM 3192 O O . ASP B 1 145 ? 19.344 20.188 12.406 1 95.5 145 ASP B O 1
ATOM 3196 N N . THR B 1 146 ? 17.188 20.672 12.703 1 92 146 THR B N 1
ATOM 3197 C CA . THR B 1 146 ? 16.828 19.266 12.836 1 92 146 THR B CA 1
ATOM 3198 C C . THR B 1 146 ? 16.984 18.531 11.5 1 92 146 THR B C 1
ATOM 3200 O O . THR B 1 146 ? 17.375 17.375 11.469 1 92 146 THR B O 1
ATOM 3203 N N . ARG B 1 147 ? 16.75 19.234 10.398 1 94.25 147 ARG B N 1
ATOM 3204 C CA . ARG B 1 147 ? 16.844 18.594 9.094 1 94.25 147 ARG B CA 1
ATOM 3205 C C . ARG B 1 147 ? 18.297 18.453 8.648 1 94.25 147 ARG B C 1
ATOM 3207 O O . ARG B 1 147 ? 18.656 17.484 7.977 1 94.25 147 ARG B O 1
ATOM 3214 N N . GLU B 1 148 ? 19.141 19.391 9.031 1 95.25 148 GLU B N 1
ATOM 3215 C CA . GLU B 1 148 ? 20.562 19.234 8.766 1 95.25 148 GLU B CA 1
ATOM 3216 C C . GLU B 1 148 ? 21.109 17.969 9.422 1 95.25 148 GLU B C 1
ATOM 3218 O O . GLU B 1 148 ? 21.891 17.234 8.805 1 95.25 148 GLU B O 1
ATOM 3223 N N . LYS B 1 149 ? 20.688 17.75 10.609 1 90.5 149 LYS B N 1
ATOM 3224 C CA . LYS B 1 149 ? 21.125 16.547 11.336 1 90.5 149 LYS B CA 1
ATOM 3225 C C . LYS B 1 149 ? 20.578 15.289 10.68 1 90.5 149 LYS B C 1
ATOM 3227 O O . LYS B 1 149 ? 21.297 14.297 10.539 1 90.5 149 LYS B O 1
ATOM 3232 N N . 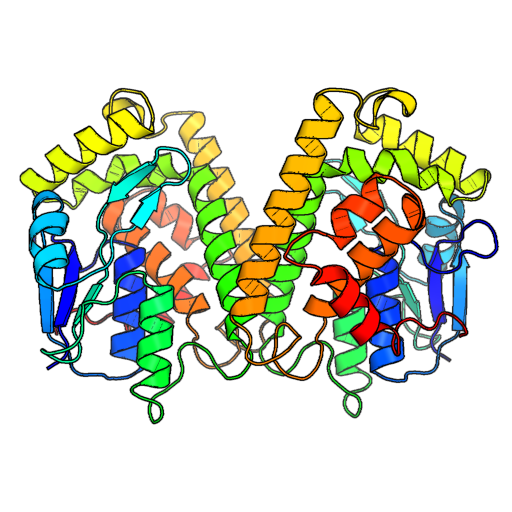MET B 1 150 ? 19.391 15.352 10.211 1 88.25 150 MET B N 1
ATOM 3233 C CA . MET B 1 150 ? 18.719 14.203 9.617 1 88.25 150 MET B CA 1
ATOM 3234 C C . MET B 1 150 ? 19.359 13.836 8.281 1 88.25 150 MET B C 1
ATOM 3236 O O . MET B 1 150 ? 19.547 12.656 7.973 1 88.25 150 MET B O 1
ATOM 3240 N N . PHE B 1 151 ? 19.688 14.828 7.512 1 92.25 151 PHE B N 1
ATOM 3241 C CA . PHE B 1 151 ? 20.188 14.594 6.16 1 92.25 151 PHE B CA 1
ATOM 3242 C C . PHE B 1 151 ? 21.703 14.539 6.148 1 92.25 151 PHE B C 1
ATOM 3244 O O . PHE B 1 151 ? 22.312 14.094 5.172 1 92.25 151 PHE B O 1
ATOM 3251 N N . GLY B 1 152 ? 22.281 15.023 7.199 1 94.06 152 GLY B N 1
ATOM 3252 C CA . GLY B 1 152 ? 23.719 14.992 7.324 1 94.06 152 GLY B CA 1
ATOM 3253 C C . GLY B 1 152 ? 24.422 15.961 6.395 1 94.06 152 GLY B C 1
ATOM 3254 O O . GLY B 1 152 ? 25.516 15.68 5.895 1 94.06 152 GLY B O 1
ATOM 3255 N N . LYS B 1 153 ? 23.859 17.062 6.023 1 95.25 153 LYS B N 1
ATOM 3256 C CA . LYS B 1 153 ? 24.422 18.109 5.176 1 95.25 153 LYS B CA 1
ATOM 3257 C C . LYS B 1 153 ? 23.797 19.469 5.477 1 95.25 153 LYS B C 1
ATOM 3259 O O . LYS B 1 153 ? 22.734 19.547 6.098 1 95.25 153 LYS B O 1
ATOM 3264 N N . PRO B 1 154 ? 24.531 20.531 5.094 1 96.69 154 PRO B N 1
ATOM 3265 C CA . PRO B 1 154 ? 23.953 21.859 5.289 1 96.69 154 PRO B CA 1
ATOM 3266 C C . PRO B 1 154 ? 22.578 21.984 4.645 1 96.69 154 PRO B C 1
ATOM 3268 O O . PRO B 1 154 ? 22.328 21.438 3.564 1 96.69 154 PRO B O 1
ATOM 3271 N N . PHE B 1 155 ? 21.672 22.734 5.301 1 96.81 155 PHE B N 1
ATOM 3272 C CA . PHE B 1 155 ? 20.281 22.828 4.871 1 96.81 155 PHE B CA 1
ATOM 3273 C C . PHE B 1 155 ? 20.188 23.312 3.428 1 96.81 155 PHE B C 1
ATOM 3275 O O . PHE B 1 155 ? 19.359 22.812 2.654 1 96.81 155 PHE B O 1
ATOM 3282 N N . GLU B 1 156 ? 21.078 24.188 3.059 1 95.19 156 GLU B N 1
ATOM 3283 C CA . GLU B 1 156 ? 21.062 24.812 1.735 1 95.19 156 GLU B CA 1
ATOM 3284 C C . GLU B 1 156 ? 21.375 23.781 0.643 1 95.19 156 GLU B C 1
ATOM 3286 O O . GLU B 1 156 ? 21.109 24.031 -0.537 1 95.19 156 GLU B O 1
ATOM 3291 N N . GLU B 1 157 ? 21.828 22.641 1.061 1 95.5 157 GLU B N 1
ATOM 3292 C CA . GLU B 1 157 ? 22.219 21.609 0.098 1 95.5 157 GLU B CA 1
ATOM 3293 C C . GLU B 1 157 ? 21.156 20.516 0.002 1 95.5 157 GLU B C 1
ATOM 3295 O O . GLU B 1 157 ? 21.297 19.578 -0.786 1 95.5 157 GLU B O 1
ATOM 3300 N N . ILE B 1 158 ? 20.109 20.719 0.757 1 94.94 158 ILE B N 1
ATOM 3301 C CA . ILE B 1 158 ? 19.094 19.672 0.802 1 94.94 158 ILE B CA 1
ATOM 3302 C C . ILE B 1 158 ? 18.234 19.734 -0.462 1 94.94 158 ILE B C 1
ATOM 3304 O O . ILE B 1 158 ? 18 18.703 -1.1 1 94.94 158 ILE B O 1
ATOM 3308 N N . TYR B 1 159 ? 17.812 20.891 -0.862 1 94.75 159 TYR B N 1
ATOM 3309 C CA . TYR B 1 159 ? 17 21.016 -2.068 1 94.75 159 TYR B CA 1
ATOM 3310 C C . TYR B 1 159 ? 17.812 20.656 -3.309 1 94.75 159 TYR B C 1
ATOM 3312 O O . TYR B 1 159 ? 18.906 21.188 -3.52 1 94.75 159 TYR B O 1
ATOM 3320 N N . PRO B 1 160 ? 17.281 19.797 -4.098 1 93.88 160 PRO B N 1
ATOM 3321 C CA . PRO B 1 160 ? 1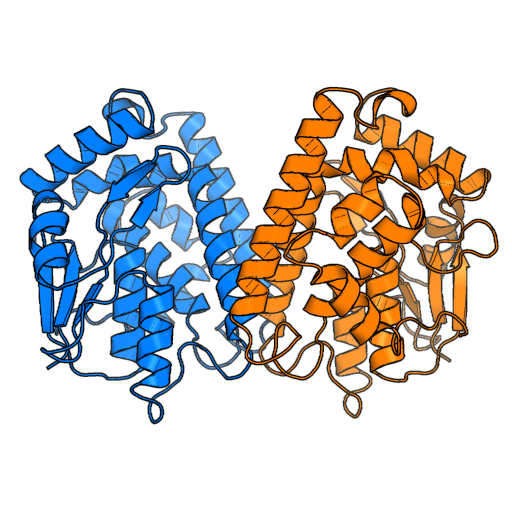8.031 19.406 -5.293 1 93.88 160 PRO B CA 1
ATOM 3322 C C . PRO B 1 160 ? 18.109 20.516 -6.336 1 93.88 160 PRO B C 1
ATOM 3324 O O . PRO B 1 160 ? 17.188 21.344 -6.434 1 93.88 160 PRO B O 1
ATOM 3327 N N . VAL B 1 161 ? 19.266 20.5 -7.082 1 93.25 161 VAL B N 1
ATOM 3328 C CA . VAL B 1 161 ? 19.453 21.484 -8.141 1 93.25 161 VAL B CA 1
ATOM 3329 C C . VAL B 1 161 ? 19.906 20.797 -9.422 1 93.25 161 VAL B C 1
ATOM 3331 O O . VAL B 1 161 ? 20.359 19.656 -9.391 1 93.25 161 VAL B O 1
ATOM 3334 N N . 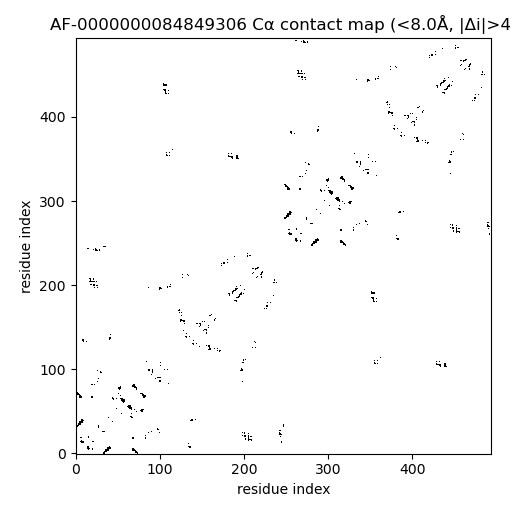GLY B 1 162 ? 19.641 21.406 -10.508 1 93.19 162 GLY B N 1
ATOM 3335 C CA . GLY B 1 162 ? 20.109 20.891 -11.789 1 93.19 162 GLY B CA 1
ATOM 3336 C C . GLY B 1 162 ? 19.562 19.516 -12.117 1 93.19 162 GLY B C 1
ATOM 3337 O O . GLY B 1 162 ? 18.344 19.312 -12.07 1 93.19 162 GLY B O 1
ATOM 3338 N N . GLU B 1 163 ? 20.422 18.625 -12.383 1 93.94 163 GLU B N 1
ATOM 3339 C CA . GLU B 1 163 ? 20.047 17.281 -12.805 1 93.94 163 GLU B CA 1
ATOM 3340 C C . GLU B 1 163 ? 19.344 16.516 -11.68 1 93.94 163 GLU B C 1
ATOM 3342 O O . GLU B 1 163 ? 18.453 15.703 -11.938 1 93.94 163 GLU B O 1
ATOM 3347 N N . ASP B 1 164 ? 19.719 16.875 -10.516 1 92.19 164 ASP B N 1
ATOM 3348 C CA . ASP B 1 164 ? 19.109 16.203 -9.367 1 92.19 164 ASP B CA 1
ATOM 3349 C C . ASP B 1 164 ? 17.641 16.594 -9.203 1 92.19 164 ASP B C 1
ATOM 3351 O O . ASP B 1 164 ? 16.812 15.773 -8.828 1 92.19 164 ASP B O 1
ATOM 3355 N N . LEU B 1 165 ? 17.391 17.859 -9.5 1 92.19 165 LEU B N 1
ATOM 3356 C CA . LEU B 1 165 ? 16.016 18.312 -9.438 1 92.19 165 LEU B CA 1
ATOM 3357 C C . LEU B 1 165 ? 15.164 17.641 -10.508 1 92.19 165 LEU B C 1
ATOM 3359 O O . LEU B 1 165 ? 14.047 17.203 -10.234 1 92.19 165 LEU B O 1
ATOM 3363 N N . VAL B 1 166 ? 15.734 17.516 -11.648 1 91.81 166 VAL B N 1
ATOM 3364 C CA . VAL B 1 166 ? 15.031 16.859 -12.75 1 91.81 166 VAL B CA 1
ATOM 3365 C C . VAL B 1 166 ? 14.727 15.414 -12.383 1 91.81 166 VAL B C 1
ATOM 3367 O O . VAL B 1 166 ? 13.617 14.93 -12.609 1 91.81 166 VAL B O 1
ATOM 3370 N N . LYS B 1 167 ? 15.695 14.797 -11.805 1 91.5 167 LYS B N 1
ATOM 3371 C CA . LYS B 1 167 ? 15.539 13.406 -11.383 1 91.5 167 LYS B CA 1
ATOM 3372 C C . LYS B 1 167 ? 14.461 13.273 -10.312 1 91.5 167 LYS B C 1
ATOM 3374 O O . LYS B 1 167 ? 13.609 12.383 -10.383 1 91.5 167 LYS B O 1
ATOM 3379 N N . ASP B 1 168 ? 14.461 14.141 -9.32 1 90.31 168 ASP B N 1
ATOM 3380 C CA . ASP B 1 168 ? 13.477 14.094 -8.242 1 90.31 168 ASP B CA 1
ATOM 3381 C C . ASP B 1 168 ? 12.07 14.352 -8.773 1 90.31 168 ASP B C 1
ATOM 3383 O O . ASP B 1 168 ? 11.109 13.703 -8.359 1 90.31 168 ASP B O 1
ATOM 3387 N N . LEU B 1 169 ? 11.992 15.289 -9.672 1 91.12 169 LEU B N 1
ATOM 3388 C CA . LEU B 1 169 ? 10.695 15.609 -10.258 1 91.12 169 LEU B CA 1
ATOM 3389 C C . LEU B 1 169 ? 10.156 14.438 -11.07 1 91.12 169 LEU B C 1
ATOM 3391 O O . LEU B 1 169 ? 8.961 14.141 -11.023 1 91.12 169 LEU B O 1
ATOM 3395 N N . ALA B 1 170 ? 11.039 13.82 -11.781 1 92.44 170 ALA B N 1
ATOM 3396 C CA . ALA B 1 170 ? 10.641 12.656 -12.57 1 92.44 170 ALA B CA 1
ATOM 3397 C C . ALA B 1 170 ? 10.172 11.523 -11.664 1 92.44 170 ALA B C 1
ATOM 3399 O O . ALA B 1 170 ? 9.18 10.852 -11.969 1 92.44 170 ALA B O 1
ATOM 3400 N N . GLN B 1 171 ? 10.836 11.344 -10.57 1 91.81 171 GLN B N 1
ATOM 3401 C CA . GLN B 1 171 ? 10.445 10.32 -9.602 1 91.81 171 GLN B CA 1
ATOM 3402 C C . GLN B 1 171 ? 9.086 10.641 -8.977 1 91.81 171 GLN B C 1
ATOM 3404 O O . GLN B 1 171 ? 8.258 9.75 -8.789 1 91.81 171 GLN B O 1
ATOM 3409 N N . ALA B 1 172 ? 8.914 11.875 -8.688 1 93.38 172 ALA B N 1
ATOM 3410 C CA . ALA B 1 172 ? 7.629 12.305 -8.148 1 93.38 172 ALA B CA 1
ATOM 3411 C C . ALA B 1 172 ? 6.508 12.062 -9.156 1 93.38 172 ALA B C 1
ATOM 3413 O O . ALA B 1 172 ? 5.449 11.539 -8.805 1 93.38 172 ALA B O 1
ATOM 3414 N N . GLU B 1 173 ? 6.77 12.43 -10.344 1 95.12 173 GLU B N 1
ATOM 3415 C CA . GLU B 1 173 ? 5.758 12.234 -11.375 1 95.12 173 GLU B CA 1
ATOM 3416 C C . GLU B 1 173 ? 5.414 10.758 -11.547 1 95.12 173 GLU B C 1
ATOM 3418 O O . GLU B 1 173 ? 4.246 10.398 -11.711 1 95.12 173 GLU B O 1
ATOM 3423 N N . GLU B 1 174 ? 6.438 9.922 -11.531 1 93.31 174 GLU B N 1
ATOM 3424 C CA . GLU B 1 174 ? 6.219 8.484 -11.625 1 93.31 174 GLU B CA 1
ATOM 3425 C C . GLU B 1 174 ? 5.332 7.984 -10.484 1 93.31 174 GLU B C 1
ATOM 3427 O O . GLU B 1 174 ? 4.449 7.152 -10.703 1 93.31 174 GLU B O 1
ATOM 3432 N N . PHE B 1 175 ? 5.547 8.5 -9.328 1 93.62 175 PHE B N 1
ATOM 3433 C CA . PHE B 1 175 ? 4.723 8.117 -8.188 1 93.62 175 PHE B CA 1
ATOM 3434 C C . PHE B 1 175 ? 3.281 8.57 -8.383 1 93.62 175 PHE B C 1
ATOM 3436 O O . PHE B 1 175 ? 2.344 7.812 -8.117 1 93.62 175 PHE B O 1
ATOM 3443 N N . PHE B 1 176 ? 3.072 9.758 -8.875 1 96.12 176 PHE B N 1
ATOM 3444 C CA . PHE B 1 176 ? 1.729 10.281 -9.094 1 96.12 176 PHE B CA 1
ATOM 3445 C C . PHE B 1 176 ? 1.021 9.508 -10.203 1 96.12 176 PHE B C 1
ATOM 3447 O O . PHE B 1 176 ? -0.199 9.336 -10.164 1 96.12 176 PHE B O 1
ATOM 3454 N N . ASP B 1 177 ? 1.792 9.023 -11.117 1 95.94 177 ASP B N 1
ATOM 3455 C CA . ASP B 1 177 ? 1.211 8.164 -12.141 1 95.94 177 ASP B CA 1
ATOM 3456 C C . ASP B 1 177 ? 0.741 6.84 -11.547 1 95.94 177 ASP B C 1
ATOM 3458 O O . ASP B 1 177 ? -0.321 6.328 -11.914 1 95.94 177 ASP B O 1
ATOM 3462 N N . THR B 1 178 ? 1.546 6.32 -10.68 1 94.94 178 THR B N 1
ATOM 3463 C CA . THR B 1 178 ? 1.149 5.109 -9.977 1 94.94 178 THR B CA 1
ATOM 3464 C C . THR B 1 178 ? -0.135 5.34 -9.18 1 94.94 178 THR B C 1
ATOM 3466 O O . THR B 1 178 ? -1.061 4.527 -9.242 1 94.94 178 THR B O 1
ATOM 3469 N N . LEU B 1 179 ? -0.236 6.461 -8.508 1 97.12 179 LEU B N 1
ATOM 3470 C CA . LEU B 1 179 ? -1.436 6.84 -7.77 1 97.12 179 LEU B CA 1
ATOM 3471 C C . LEU B 1 179 ? -2.641 6.926 -8.695 1 97.12 179 LEU B C 1
ATOM 3473 O O . LEU B 1 179 ? -3.727 6.445 -8.359 1 97.12 179 LEU B O 1
ATOM 3477 N N . ASN B 1 180 ? -2.389 7.539 -9.797 1 98.06 180 ASN B N 1
ATOM 3478 C CA . ASN B 1 180 ? -3.451 7.656 -10.789 1 98.06 180 ASN B CA 1
ATOM 3479 C C . ASN B 1 180 ? -3.971 6.289 -11.219 1 98.06 180 ASN B C 1
ATOM 3481 O O . ASN B 1 180 ? -5.176 6.105 -11.398 1 98.06 180 ASN B O 1
ATOM 3485 N N . GLY B 1 181 ? -3.033 5.352 -11.414 1 97.5 181 GLY B N 1
ATOM 3486 C CA . GLY B 1 181 ? -3.432 3.988 -11.719 1 97.5 181 GLY B CA 1
ATOM 3487 C C . GLY B 1 181 ? -4.312 3.367 -10.656 1 97.5 181 GLY B C 1
ATOM 3488 O O . GLY B 1 181 ? -5.305 2.705 -10.969 1 97.5 181 GLY B O 1
ATOM 3489 N N . TRP B 1 182 ? -4.027 3.598 -9.414 1 97.94 182 TRP B N 1
ATOM 3490 C CA . TRP B 1 182 ? -4.832 3.066 -8.32 1 97.94 182 TRP B CA 1
ATOM 3491 C C . TRP B 1 182 ? -6.219 3.707 -8.305 1 97.94 182 TRP B C 1
ATOM 3493 O O . TRP B 1 182 ? -7.23 3.01 -8.211 1 97.94 182 TRP B O 1
ATOM 3503 N N . TYR B 1 183 ? -6.266 5.043 -8.422 1 98.31 183 TYR B N 1
ATOM 3504 C CA . TYR B 1 183 ? -7.543 5.75 -8.461 1 98.31 183 TYR B CA 1
ATOM 3505 C C . TYR B 1 183 ? -8.414 5.23 -9.602 1 98.31 183 TYR B C 1
ATOM 3507 O O . TYR B 1 183 ? -9.641 5.207 -9.492 1 98.31 183 TYR B O 1
ATOM 3515 N N . SER B 1 184 ? -7.816 4.863 -10.688 1 97.88 184 SER B N 1
ATOM 3516 C CA . SER B 1 184 ? -8.547 4.441 -11.875 1 97.88 184 SER B CA 1
ATOM 3517 C C . SER B 1 184 ? -9.258 3.111 -11.648 1 97.88 184 SER B C 1
ATOM 3519 O O . SER B 1 184 ? -10.141 2.732 -12.422 1 97.88 184 SER B O 1
ATOM 3521 N N . GLU B 1 185 ? -8.914 2.393 -10.594 1 97.81 185 GLU B N 1
ATOM 3522 C CA . GLU B 1 185 ? -9.586 1.144 -10.25 1 97.81 185 GLU B CA 1
ATOM 3523 C C . GLU B 1 185 ? -10.883 1.406 -9.484 1 97.81 185 GLU B C 1
ATOM 3525 O O . GLU B 1 185 ? -11.688 0.495 -9.297 1 97.81 185 GLU B O 1
ATOM 3530 N N . SER B 1 186 ? -11.047 2.646 -9.047 1 97.81 186 SER B N 1
ATOM 3531 C CA . SER B 1 186 ? -12.234 3.021 -8.281 1 97.81 186 SER B CA 1
ATOM 3532 C C . SER B 1 186 ? -13.43 3.27 -9.203 1 97.81 186 SER B C 1
ATOM 3534 O O . SER B 1 186 ? -13.25 3.648 -10.367 1 97.81 186 SER B O 1
ATOM 3536 N N . ARG B 1 187 ? -14.648 3.129 -8.656 1 94.62 187 ARG B N 1
ATOM 3537 C CA . ARG B 1 187 ? -15.875 3.357 -9.414 1 94.62 187 ARG B CA 1
ATOM 3538 C C . ARG B 1 187 ? -16.312 4.812 -9.305 1 94.62 187 ARG B C 1
ATOM 3540 O O . ARG B 1 187 ? -17.422 5.164 -9.734 1 94.62 187 ARG B O 1
ATOM 3547 N N . GLY B 1 188 ? -15.492 5.668 -8.734 1 96.31 188 GLY B N 1
ATOM 3548 C CA . GLY B 1 188 ? -15.766 7.082 -8.531 1 96.31 188 GLY B CA 1
ATOM 3549 C C . GLY B 1 188 ? -14.508 7.926 -8.438 1 96.31 188 GLY B C 1
ATOM 3550 O O . GLY B 1 188 ? -13.414 7.449 -8.727 1 96.31 188 GLY B O 1
ATOM 3551 N N . PRO B 1 189 ? -14.656 9.156 -8.039 1 97.12 189 PRO B N 1
ATOM 3552 C CA . PRO B 1 189 ? -13.523 10.078 -8.039 1 97.12 189 PRO B CA 1
ATOM 3553 C C . PRO B 1 189 ? -12.562 9.828 -6.875 1 97.12 189 PRO B C 1
ATOM 3555 O O . PRO B 1 189 ? -11.43 10.32 -6.883 1 97.12 189 PRO B O 1
ATOM 3558 N N . TYR B 1 190 ? -13.055 9.031 -5.902 1 98.44 190 TYR B N 1
ATOM 3559 C CA . TYR B 1 190 ? -12.234 8.789 -4.719 1 98.44 190 TYR B CA 1
ATOM 3560 C C . TYR B 1 190 ? -11.812 7.328 -4.637 1 98.44 190 TYR B C 1
ATOM 3562 O O . TYR B 1 190 ? -12.289 6.496 -5.41 1 98.44 190 TYR B O 1
ATOM 3570 N N . PHE B 1 191 ? -10.922 6.973 -3.742 1 98.38 191 PHE B N 1
ATOM 3571 C CA . PHE B 1 191 ? -10.375 5.629 -3.611 1 98.38 191 PHE B CA 1
ATOM 3572 C C . PHE B 1 191 ? -11.492 4.613 -3.398 1 98.38 191 PHE B C 1
ATOM 3574 O O . PHE B 1 191 ? -11.43 3.494 -3.916 1 98.38 191 PHE B O 1
ATOM 3581 N N . MET B 1 192 ? -12.492 5.051 -2.621 1 98.12 192 MET B N 1
ATOM 3582 C CA . MET B 1 192 ? -13.5 4.059 -2.262 1 98.12 192 MET B CA 1
ATOM 3583 C C . MET B 1 192 ? -14.828 4.355 -2.953 1 98.12 192 MET B C 1
ATOM 3585 O O . MET B 1 192 ? -15.883 3.924 -2.49 1 98.12 192 MET B O 1
ATOM 3589 N N . GLY B 1 193 ? -14.766 5.102 -4.051 1 97.5 193 GLY B N 1
ATOM 3590 C CA . GLY B 1 193 ? -15.969 5.344 -4.832 1 97.5 193 GLY B CA 1
ATOM 3591 C C . GLY B 1 193 ? -16.422 6.789 -4.789 1 97.5 193 GLY B C 1
ATOM 3592 O O . GLY B 1 193 ? -15.641 7.699 -5.066 1 97.5 193 GLY B O 1
ATOM 3593 N N . ASP B 1 194 ? -17.625 6.969 -4.363 1 97.12 194 ASP B N 1
ATOM 3594 C CA . ASP B 1 194 ? -18.266 8.266 -4.531 1 97.12 194 ASP B CA 1
ATOM 3595 C C . ASP B 1 194 ? -17.953 9.195 -3.365 1 97.12 194 ASP B C 1
ATOM 3597 O O . ASP B 1 194 ? -18.094 10.414 -3.479 1 97.12 194 ASP B O 1
ATOM 3601 N N . ASN B 1 195 ? -17.562 8.648 -2.273 1 97.25 195 ASN B N 1
ATOM 3602 C CA . ASN B 1 195 ? -17.25 9.438 -1.086 1 97.25 195 ASN B CA 1
ATOM 3603 C C . ASN B 1 195 ? -15.781 9.297 -0.702 1 97.25 195 ASN B C 1
ATOM 3605 O O . ASN B 1 195 ? -15.188 8.227 -0.866 1 97.25 195 ASN B O 1
ATOM 3609 N N . PRO B 1 196 ? -15.219 10.383 -0.176 1 98.56 196 PRO B N 1
ATOM 3610 C CA . PRO B 1 196 ? -13.812 10.281 0.228 1 98.56 196 PRO B CA 1
ATOM 3611 C C . PRO B 1 196 ? -13.617 9.453 1.496 1 98.56 196 PRO B C 1
ATOM 3613 O O . PRO B 1 196 ? -14.562 9.273 2.271 1 98.56 196 PRO B O 1
ATOM 3616 N N . SER B 1 197 ? -12.5 8.906 1.609 1 98.69 197 SER B N 1
ATOM 3617 C CA . SER B 1 197 ? -12.023 8.219 2.809 1 98.69 197 SER B CA 1
ATOM 3618 C C . SER B 1 197 ? -10.688 8.789 3.271 1 98.69 197 SER B C 1
ATOM 3620 O O . SER B 1 197 ? -10.188 9.758 2.693 1 98.69 197 SER B O 1
ATOM 3622 N N . PHE B 1 198 ? -10.102 8.258 4.324 1 98.88 198 PHE B N 1
ATOM 3623 C CA . PHE B 1 198 ? -8.828 8.719 4.867 1 98.88 198 PHE B CA 1
ATOM 3624 C C . PHE B 1 198 ? -7.75 8.727 3.787 1 98.88 198 PHE B C 1
ATOM 3626 O O . PHE B 1 198 ? -6.91 9.633 3.744 1 98.88 198 PHE B O 1
ATOM 3633 N N . ALA B 1 199 ? -7.801 7.734 2.889 1 98.88 199 ALA B N 1
ATOM 3634 C CA . ALA B 1 199 ? -6.809 7.641 1.817 1 98.88 199 ALA B CA 1
ATOM 3635 C C . ALA B 1 199 ? -6.816 8.898 0.954 1 98.88 199 ALA B C 1
ATOM 3637 O O . ALA B 1 199 ? -5.758 9.391 0.554 1 98.88 199 ALA B O 1
ATOM 3638 N N . ASP B 1 200 ? -7.977 9.383 0.692 1 98.88 200 ASP B N 1
ATOM 3639 C CA . ASP B 1 200 ? -8.078 10.594 -0.119 1 98.88 200 ASP B CA 1
ATOM 3640 C C . ASP B 1 200 ? -7.551 11.812 0.637 1 98.88 200 ASP B C 1
ATOM 3642 O O . ASP B 1 200 ? -6.996 12.727 0.033 1 98.88 200 ASP B O 1
ATOM 3646 N N . PHE B 1 201 ? -7.719 11.82 1.963 1 98.88 201 PHE B N 1
ATOM 3647 C CA . PHE B 1 201 ? -7.234 12.922 2.789 1 98.88 201 PHE B CA 1
ATOM 3648 C C . PHE B 1 201 ? -5.715 12.898 2.881 1 98.88 201 PHE B C 1
ATOM 3650 O O . PHE B 1 201 ? -5.078 13.953 2.975 1 98.88 201 PHE B O 1
ATOM 3657 N N . VAL B 1 202 ? -5.133 11.695 2.787 1 98.69 202 VAL B N 1
ATOM 3658 C CA . VAL B 1 202 ? -3.684 11.555 2.727 1 98.69 202 VAL B CA 1
ATOM 3659 C C . VAL B 1 202 ? -3.154 12.203 1.449 1 98.69 202 VAL B C 1
ATOM 3661 O O . VAL B 1 202 ? -2.256 13.047 1.501 1 98.69 202 VAL B O 1
ATOM 3664 N N . VAL B 1 203 ? -3.777 11.906 0.336 1 98.5 203 VAL B N 1
ATOM 3665 C CA . VAL B 1 203 ? -3.322 12.406 -0.957 1 98.5 203 VAL B CA 1
ATOM 3666 C C . VAL B 1 203 ? -3.604 13.906 -1.059 1 98.5 203 VAL B C 1
ATOM 3668 O O . VAL B 1 203 ? -2.721 14.688 -1.421 1 98.5 203 VAL B O 1
ATOM 3671 N N . GLY B 1 204 ? -4.816 14.273 -0.723 1 98.44 204 GLY B N 1
ATOM 3672 C CA . GLY B 1 204 ? -5.191 15.672 -0.781 1 98.44 204 GLY B CA 1
ATOM 3673 C C . GLY B 1 204 ? -4.355 16.547 0.125 1 98.44 204 GLY B C 1
ATOM 3674 O O . GLY B 1 204 ? -3.951 17.656 -0.267 1 98.44 204 GLY B O 1
ATOM 3675 N N . GLY B 1 205 ? -4.141 16.062 1.34 1 98.12 205 GLY B N 1
ATOM 3676 C CA . GLY B 1 205 ? -3.305 16.812 2.268 1 98.12 205 GLY B CA 1
ATOM 3677 C C . GLY B 1 205 ? -1.892 17.016 1.76 1 98.12 205 GLY B C 1
ATOM 3678 O O . GLY B 1 205 ? -1.324 18.109 1.923 1 98.12 205 GLY B O 1
ATOM 3679 N N . PHE B 1 206 ? -1.359 16.031 1.178 1 97.31 206 PHE B N 1
ATOM 3680 C CA . PHE B 1 206 ? -0.023 16.141 0.603 1 97.31 206 PHE B CA 1
ATOM 3681 C C . PHE B 1 206 ? -0.002 17.156 -0.539 1 97.31 206 PHE B C 1
ATOM 3683 O O . PHE B 1 206 ? 0.899 17.984 -0.617 1 97.31 206 PHE B O 1
ATOM 3690 N N . LEU B 1 207 ? -0.96 17.094 -1.396 1 97.5 207 LEU B N 1
ATOM 3691 C CA . LEU B 1 207 ? -1.054 18 -2.531 1 97.5 207 LEU B CA 1
ATOM 3692 C C . LEU B 1 207 ? -1.184 19.453 -2.061 1 97.5 207 LEU B C 1
ATOM 3694 O O . LEU B 1 207 ? -0.516 20.344 -2.588 1 97.5 207 LEU B O 1
ATOM 3698 N N . LEU B 1 208 ? -2.008 19.656 -1.08 1 97.56 208 LEU B N 1
ATOM 3699 C CA . LEU B 1 208 ? -2.158 21 -0.542 1 97.56 208 LEU B CA 1
ATOM 3700 C C . LEU B 1 208 ? -0.844 21.5 0.049 1 97.56 208 LEU B C 1
ATOM 3702 O O . LEU B 1 208 ? -0.484 22.672 -0.126 1 97.56 208 LEU B O 1
ATOM 3706 N N . SER B 1 209 ? -0.219 20.625 0.733 1 96.94 209 SER B N 1
ATOM 3707 C CA . SER B 1 209 ? 1.075 20.984 1.303 1 96.94 209 SER B CA 1
ATOM 3708 C C . SER B 1 209 ? 2.064 21.391 0.214 1 96.94 209 SER B C 1
ATOM 3710 O O . SER B 1 209 ? 2.766 22.406 0.348 1 96.94 209 SER B O 1
ATOM 3712 N N . LEU B 1 210 ? 2.123 20.656 -0.851 1 96 210 LEU B N 1
ATOM 3713 C CA . LEU B 1 210 ? 3.014 20.969 -1.962 1 96 210 LEU B CA 1
ATOM 3714 C C . LEU B 1 210 ? 2.68 22.328 -2.551 1 96 210 LEU B C 1
ATOM 3716 O O . LEU B 1 210 ? 3.578 23.125 -2.83 1 96 210 LEU B O 1
ATOM 3720 N N . LYS B 1 211 ? 1.446 22.547 -2.711 1 97.06 211 LYS B N 1
ATOM 3721 C CA . LYS B 1 211 ? 0.982 23.828 -3.256 1 97.06 211 LYS B CA 1
ATOM 3722 C C . LYS B 1 211 ? 1.42 24.984 -2.375 1 97.06 211 LYS B C 1
ATOM 3724 O O . LYS B 1 211 ? 1.929 26 -2.875 1 97.06 211 LYS B O 1
ATOM 3729 N N . ILE B 1 212 ? 1.281 24.828 -1.128 1 97.31 212 ILE B N 1
ATOM 3730 C CA . ILE B 1 212 ? 1.542 25.891 -0.164 1 97.31 212 ILE B CA 1
ATOM 3731 C C . ILE B 1 212 ? 3.049 26.078 -0.008 1 97.31 212 ILE B C 1
ATOM 3733 O O . ILE B 1 212 ? 3.541 27.203 -0.048 1 97.31 212 ILE B O 1
ATOM 3737 N N . ILE B 1 213 ? 3.781 25 0.088 1 96.88 213 ILE B N 1
ATOM 3738 C CA . ILE B 1 213 ? 5.211 25.047 0.37 1 96.88 213 ILE B CA 1
ATOM 3739 C C . ILE B 1 213 ? 5.957 25.609 -0.841 1 96.88 213 ILE B C 1
ATOM 3741 O O . ILE B 1 213 ? 6.855 26.438 -0.696 1 96.88 213 ILE B O 1
ATOM 3745 N N . HIS B 1 214 ? 5.57 25.188 -2.012 1 95.38 214 HIS B N 1
ATOM 3746 C CA . HIS B 1 214 ? 6.258 25.641 -3.215 1 95.38 214 HIS B CA 1
ATOM 3747 C C . HIS B 1 214 ? 5.676 26.953 -3.719 1 95.38 214 HIS B C 1
ATOM 3749 O O . HIS B 1 214 ? 6.391 27.766 -4.32 1 95.38 214 HIS B O 1
ATOM 3755 N N . GLY B 1 215 ? 4.414 27.125 -3.436 1 95.94 215 GLY B N 1
ATOM 3756 C CA . GLY B 1 215 ? 3.711 28.281 -3.973 1 95.94 215 GLY B CA 1
ATOM 3757 C C . GLY B 1 215 ? 2.936 27.969 -5.238 1 95.94 215 GLY B C 1
ATOM 3758 O O . GLY B 1 215 ? 3.402 27.219 -6.09 1 95.94 215 GLY B O 1
ATOM 3759 N N . GLU B 1 216 ? 1.809 28.562 -5.41 1 94.38 216 GLU B N 1
ATOM 3760 C CA . GLU B 1 216 ? 0.875 28.266 -6.496 1 94.38 216 GLU B CA 1
ATOM 3761 C C . GLU B 1 216 ? 1.464 28.656 -7.852 1 94.38 216 GLU B C 1
ATOM 3763 O O . GLU B 1 216 ? 1.104 28.078 -8.875 1 94.38 216 GLU B O 1
ATOM 3768 N N . ASP B 1 217 ? 2.443 29.562 -7.867 1 95.88 217 ASP B N 1
ATOM 3769 C CA . ASP B 1 217 ? 2.994 30.062 -9.125 1 95.88 217 ASP B CA 1
ATOM 3770 C C . ASP B 1 217 ? 4.34 29.406 -9.43 1 95.88 217 ASP B C 1
ATOM 3772 O O . ASP B 1 217 ? 4.965 29.719 -10.453 1 95.88 217 ASP B O 1
ATOM 3776 N N . SER B 1 218 ? 4.766 28.531 -8.562 1 94.69 218 SER B N 1
ATOM 3777 C CA . SER B 1 218 ? 6.062 27.891 -8.766 1 94.69 218 SER B CA 1
ATOM 3778 C C . SER B 1 218 ? 6.039 26.953 -9.969 1 94.69 218 SER B C 1
ATOM 3780 O O . SER B 1 218 ? 4.98 26.438 -10.344 1 94.69 218 SER B O 1
ATOM 3782 N N . ALA B 1 219 ? 7.207 26.75 -10.547 1 93.56 219 ALA B N 1
ATOM 3783 C CA . ALA B 1 219 ? 7.344 25.797 -11.648 1 93.56 219 ALA B CA 1
ATOM 3784 C C . ALA B 1 219 ? 7.008 24.375 -11.203 1 93.56 219 ALA B C 1
ATOM 3786 O O . ALA B 1 219 ? 6.402 23.609 -11.953 1 93.56 219 ALA B O 1
ATOM 3787 N N . GLU B 1 220 ? 7.402 24.094 -9.984 1 92 220 GLU B N 1
ATOM 3788 C CA . GLU B 1 220 ? 7.141 22.781 -9.422 1 92 220 GLU B CA 1
ATOM 3789 C C . GLU B 1 220 ? 5.641 22.484 -9.367 1 92 220 GLU B C 1
ATOM 3791 O O . GLU B 1 220 ? 5.184 21.453 -9.852 1 92 220 GLU B O 1
ATOM 3796 N N . TRP B 1 221 ? 4.859 23.406 -8.844 1 95.25 221 TRP B N 1
ATOM 3797 C CA . TRP B 1 221 ? 3.424 23.203 -8.695 1 95.25 221 TRP B CA 1
ATOM 3798 C C . TRP B 1 221 ? 2.74 23.156 -10.062 1 95.25 221 TRP B C 1
ATOM 3800 O O . TRP B 1 221 ? 1.854 22.328 -10.297 1 95.25 221 TRP B O 1
ATOM 3810 N N . LYS B 1 222 ? 3.16 24 -10.922 1 95.81 222 LYS B N 1
ATOM 3811 C CA . LYS B 1 222 ? 2.588 24 -12.266 1 95.81 222 LYS B CA 1
ATOM 3812 C C . LYS B 1 222 ? 2.797 22.656 -12.953 1 95.81 222 LYS B C 1
ATOM 3814 O O . LYS B 1 222 ? 1.901 22.156 -13.633 1 95.81 222 LYS B O 1
ATOM 3819 N N . SER B 1 223 ? 3.93 22.078 -12.742 1 94.5 223 SER B N 1
ATOM 3820 C CA . SER B 1 223 ? 4.18 20.75 -13.273 1 94.5 223 SER B CA 1
ATOM 3821 C C . SER B 1 223 ? 3.213 19.734 -12.68 1 94.5 223 SER B C 1
ATOM 3823 O O . SER B 1 223 ? 2.611 18.938 -13.414 1 94.5 223 SER B O 1
ATOM 3825 N N . ILE B 1 224 ? 3.02 19.766 -11.398 1 95.06 224 ILE B N 1
ATOM 3826 C CA . ILE B 1 224 ? 2.184 18.812 -10.68 1 95.06 224 ILE B CA 1
ATOM 3827 C C . ILE B 1 224 ? 0.747 18.891 -11.195 1 95.06 224 ILE B C 1
ATOM 3829 O O . ILE B 1 224 ? 0.075 17.875 -11.352 1 95.06 224 ILE B O 1
ATOM 3833 N N . THR B 1 225 ? 0.258 20.094 -11.484 1 95.94 225 THR B N 1
ATOM 3834 C CA . THR B 1 225 ? -1.123 20.312 -11.906 1 95.94 225 THR B CA 1
ATOM 3835 C C . THR B 1 225 ? -1.364 19.688 -13.281 1 95.94 225 THR B C 1
ATOM 3837 O O . THR B 1 225 ? -2.51 19.438 -13.664 1 95.94 225 THR B O 1
ATOM 3840 N N . THR B 1 226 ? -0.304 19.391 -14.023 1 96.44 226 THR B N 1
ATOM 3841 C CA . THR B 1 226 ? -0.464 18.828 -15.359 1 96.44 226 THR B CA 1
ATOM 3842 C C . THR B 1 226 ? -0.374 17.297 -15.328 1 96.44 226 THR B C 1
ATOM 3844 O O . THR B 1 226 ? -0.754 16.625 -16.281 1 96.44 226 THR B O 1
ATOM 3847 N N . TRP B 1 227 ? 0.225 16.828 -14.273 1 96.94 227 TRP B N 1
ATOM 3848 C CA . TRP B 1 227 ? 0.429 15.383 -14.195 1 96.94 227 TRP B CA 1
ATOM 3849 C C . TRP B 1 227 ? -0.904 14.648 -14.211 1 96.94 227 TRP B C 1
ATOM 3851 O O . TRP B 1 227 ? -1.929 15.188 -13.789 1 96.94 227 TRP B O 1
ATOM 3861 N N . SER B 1 228 ? -0.9 13.422 -14.781 1 97.38 228 SER B N 1
ATOM 3862 C CA . SER B 1 228 ? -2.051 12.523 -14.773 1 97.38 228 SER B CA 1
ATOM 3863 C C . SER B 1 228 ? -3.291 13.203 -15.344 1 97.38 228 SER B C 1
ATOM 3865 O O . SER B 1 228 ? -4.383 13.078 -14.781 1 97.38 228 SER B O 1
ATOM 3867 N N . ASN B 1 229 ? -3.076 13.992 -16.359 1 96.38 229 ASN B N 1
ATOM 3868 C CA . ASN B 1 229 ? -4.121 14.688 -17.094 1 96.38 229 ASN B CA 1
ATOM 3869 C C . ASN B 1 229 ? -4.945 15.602 -16.188 1 96.38 229 ASN B C 1
ATOM 3871 O O . ASN B 1 229 ? -6.176 15.617 -16.281 1 96.38 229 ASN B O 1
ATOM 3875 N N . GLY B 1 230 ? -4.328 16.219 -15.203 1 96.88 230 GLY B N 1
ATOM 3876 C CA . GLY B 1 230 ? -4.961 17.219 -14.367 1 96.88 230 GLY B CA 1
ATOM 3877 C C . GLY B 1 230 ? -5.723 16.625 -13.195 1 96.88 230 GLY B C 1
ATOM 3878 O O . GLY B 1 230 ? -6.477 17.328 -12.516 1 96.88 230 GLY B O 1
ATOM 3879 N N . ARG B 1 231 ? -5.609 15.422 -12.883 1 96.88 231 ARG B N 1
ATOM 3880 C CA . ARG B 1 231 ? -6.371 14.711 -11.859 1 96.88 231 ARG B CA 1
ATOM 3881 C C . ARG B 1 231 ? -6.164 15.336 -10.492 1 96.88 231 ARG B C 1
ATOM 3883 O O . ARG B 1 231 ? -7.098 15.406 -9.688 1 96.88 231 ARG B O 1
ATOM 3890 N N . TRP B 1 232 ? -4.988 15.789 -10.281 1 97.94 232 TRP B N 1
ATOM 3891 C CA . TRP B 1 232 ? -4.621 16.188 -8.93 1 97.94 232 TRP B CA 1
ATOM 3892 C C . TRP B 1 232 ? -5.246 17.531 -8.578 1 97.94 232 TRP B C 1
ATOM 3894 O O . TRP B 1 232 ? -5.707 17.734 -7.449 1 97.94 232 TRP B O 1
ATOM 3904 N N . GLN B 1 233 ? -5.289 18.453 -9.5 1 96.5 233 GLN B N 1
ATOM 3905 C CA . GLN B 1 233 ? -6.027 19.688 -9.289 1 96.5 233 GLN B CA 1
ATOM 3906 C C . GLN B 1 233 ? -7.516 19.422 -9.094 1 96.5 233 GLN B C 1
ATOM 3908 O O . GLN B 1 233 ? -8.164 20.047 -8.25 1 96.5 233 GLN B O 1
ATOM 3913 N N . LYS B 1 234 ? -8.039 18.516 -9.859 1 97.5 234 LYS B N 1
ATOM 3914 C CA . LYS B 1 234 ? -9.453 18.156 -9.727 1 97.5 234 LYS B CA 1
ATOM 3915 C C . LYS B 1 234 ? -9.742 17.562 -8.352 1 97.5 234 LYS B C 1
ATOM 3917 O O . LYS B 1 234 ? -10.758 17.891 -7.73 1 97.5 234 LYS B O 1
ATOM 3922 N N . LEU B 1 235 ? -8.852 16.719 -7.883 1 98.44 235 LEU B N 1
ATOM 3923 C CA . LEU B 1 235 ? -9.023 16.141 -6.559 1 98.44 235 LEU B CA 1
ATOM 3924 C C . LEU B 1 235 ? -9.07 17.219 -5.488 1 98.44 235 LEU B C 1
ATOM 3926 O O . LEU B 1 235 ? -9.906 17.188 -4.586 1 98.44 235 LEU B O 1
ATOM 3930 N N . LEU B 1 236 ? -8.164 18.219 -5.582 1 98.31 236 LEU B N 1
ATOM 3931 C CA . LEU B 1 236 ? -8.141 19.312 -4.617 1 98.31 236 LEU B CA 1
ATOM 3932 C C . LEU B 1 236 ? -9.438 20.109 -4.672 1 98.31 236 LEU B C 1
ATOM 3934 O O . LEU B 1 236 ? -9.969 20.5 -3.633 1 98.31 236 LEU B O 1
ATOM 3938 N N . MET B 1 237 ? -9.914 20.266 -5.84 1 97.88 237 MET B N 1
ATOM 3939 C CA . MET B 1 237 ? -11.18 20.984 -5.988 1 97.88 237 MET B CA 1
ATOM 3940 C C . MET B 1 237 ? -12.32 20.219 -5.332 1 97.88 237 MET B C 1
ATOM 3942 O O . MET B 1 237 ? -13.164 20.797 -4.656 1 97.88 237 MET B O 1
ATOM 3946 N N . ASP B 1 238 ? -12.336 18.922 -5.543 1 98.12 238 ASP B N 1
ATOM 3947 C CA . ASP B 1 238 ? -13.375 18.078 -4.977 1 98.12 238 ASP B CA 1
ATOM 3948 C C . ASP B 1 238 ? -13.305 18.062 -3.451 1 98.12 238 ASP B C 1
ATOM 3950 O O . ASP B 1 238 ? -14.336 17.953 -2.781 1 98.12 238 ASP B O 1
ATOM 3954 N N . LEU B 1 239 ? -12.094 18.219 -2.893 1 98.56 239 LEU B N 1
ATOM 3955 C CA . LEU B 1 239 ? -11.906 18.125 -1.45 1 98.56 239 LEU B CA 1
ATOM 3956 C C . LEU B 1 239 ? -11.969 19.5 -0.798 1 98.56 239 LEU B C 1
ATOM 3958 O O . LEU B 1 239 ? -11.867 19.625 0.425 1 98.56 239 LEU B O 1
ATOM 3962 N N . GLU B 1 240 ? -12.148 20.547 -1.57 1 98.25 240 GLU B N 1
ATOM 3963 C CA . GLU B 1 240 ? -12.047 21.922 -1.097 1 98.25 240 GLU B CA 1
ATOM 3964 C C . GLU B 1 240 ? -13.055 22.203 0.02 1 98.25 240 GLU B C 1
ATOM 3966 O O . GLU B 1 240 ? -12.758 22.938 0.958 1 98.25 240 GLU B O 1
ATOM 3971 N N . LYS B 1 241 ? -14.195 21.641 -0.021 1 97.62 241 LYS B N 1
ATOM 3972 C CA . LYS B 1 241 ? -15.25 21.875 0.964 1 97.62 241 LYS B CA 1
ATOM 3973 C C . LYS B 1 241 ? -14.836 21.359 2.342 1 97.62 241 LYS B C 1
ATOM 3975 O O . LYS B 1 241 ? -15.445 21.719 3.352 1 97.62 241 LYS B O 1
ATOM 3980 N N . TYR B 1 242 ? -13.805 20.516 2.346 1 98.25 242 TYR B N 1
ATOM 3981 C CA . TYR B 1 242 ? -13.328 19.969 3.617 1 98.25 242 TYR B CA 1
ATOM 3982 C C . TYR B 1 242 ? -12.016 20.641 4.031 1 98.25 242 TYR B C 1
ATOM 3984 O O . TYR B 1 242 ? -11.367 20.203 4.984 1 98.25 242 TYR B O 1
ATOM 3992 N N . ALA B 1 243 ? -11.586 21.688 3.367 1 97.88 243 ALA B N 1
ATOM 3993 C CA . ALA B 1 243 ? -10.266 22.266 3.604 1 97.88 243 ALA B CA 1
ATOM 3994 C C . ALA B 1 243 ? -10.367 23.594 4.336 1 97.88 243 ALA B C 1
ATOM 3996 O O . ALA B 1 243 ? -9.43 24.391 4.316 1 97.88 243 ALA B O 1
ATOM 3997 N N . CYS B 1 244 ? -11.469 23.797 4.973 1 95.69 244 CYS B N 1
ATOM 3998 C CA . CYS B 1 244 ? -11.648 25.047 5.707 1 95.69 244 CYS B CA 1
ATOM 3999 C C . CYS B 1 244 ? -10.711 25.109 6.902 1 95.69 244 CYS B C 1
ATOM 4001 O O . CYS B 1 244 ? -10.578 24.156 7.656 1 95.69 244 CYS B O 1
ATOM 4003 N N . THR B 1 245 ? -10.102 26.25 7.117 1 93.38 245 THR B N 1
ATOM 4004 C CA . THR B 1 245 ? -9.164 26.406 8.227 1 93.38 245 THR B CA 1
ATOM 4005 C C . THR B 1 245 ? -9.727 27.328 9.289 1 93.38 245 THR B C 1
ATOM 4007 O O . THR B 1 245 ? -9.086 27.578 10.312 1 93.38 245 THR B O 1
ATOM 4010 N N . GLU B 1 246 ? -10.906 27.891 9.008 1 83.81 246 GLU B N 1
ATOM 4011 C CA . GLU B 1 246 ? -11.555 28.766 9.992 1 83.81 246 GLU B CA 1
ATOM 4012 C C . GLU B 1 246 ? -12.273 27.938 11.055 1 83.81 246 GLU B C 1
ATOM 4014 O O . GLU B 1 246 ? -13.227 27.219 10.758 1 83.81 246 GLU B O 1
ATOM 4019 N N . SER B 1 247 ? -11.5 27.594 12.109 1 73.25 247 SER B N 1
ATOM 4020 C CA . SER B 1 247 ? -12.086 26.75 13.156 1 73.25 247 SER B CA 1
ATOM 4021 C C . SER B 1 247 ? -12.125 27.484 14.492 1 73.25 247 SER B C 1
ATOM 4023 O O . SER B 1 247 ? -11.32 28.391 14.734 1 73.25 247 SER B O 1
#